Protein 3UAQ (pdb70)

InterPro domains:
  IPR001677 Transferrin-binding protein B, C-lobe/N-lobe beta-barrel domain [PF01298] (168-340)
  IPR011250 Outer membrane protein/outer membrane enzyme PagP, beta-barrel [SSF56925] (148-340)
  IPR035313 Transferrin-binding protein B, N-lobe handle [PF17484] (33-163)
  IPR038669 TbpB, N-lobe handle domain superfamily [G3DSA:2.40.128.250] (54-163)

Organism: Moraxella bovis (NCBI:txid476)

Solvent-accessible surface area: 26726 Å² total; per-residue (Å²): 110,111,46,27,0,2,8,4,59,7,32,39,10,38,18,89,38,176,175,162,134,65,54,42,53,72,78,23,63,12,74,107,125,80,34,61,56,8,162,94,44,10,18,86,59,10,31,120,69,0,104,116,119,39,161,82,29,142,26,71,80,15,68,44,111,26,89,42,2,48,6,0,5,0,8,6,13,9,129,27,125,73,59,83,135,75,57,96,141,70,126,110,23,65,68,66,4,82,1,21,1,23,5,8,0,13,5,63,93,73,85,66,91,18,76,2,43,21,39,1,10,0,0,0,6,0,66,80,86,48,42,105,183,38,48,1,4,13,76,31,15,116,0,37,88,10,11,0,32,74,0,0,0,2,2,9,1,7,81,8,97,50,54,176,68,34,20,75,58,0,11,116,0,56,3,105,0,38,60,104,63,115,75,0,59,10,32,0,10,2,24,65,42,82,102,67,100,24,104,108,70,97,45,68,35,0,42,3,59,0,76,8,174,67,52,29,4,43,10,18,0,61,7,105,76,88,100,32,31,66,161,104,31,13,12,6,35,87,36,0,65,126,78,3,4,0,0,4,0,0,154,106,10,59,6,0,0,0,20,0,12,0,71,70,47,12,0,1,0,0,0,0,0,92,73,135,144,52,28,0,2,8,5,60,5,32,38,11,39,18,89,37,178,176,163,134,66,54,43,54,73,77,23,63,13,75,106,126,83,33,63,55,8,164,92,43,10,18,85,57,10,32,123,69,0,101,117,117,41,160,82,30,142,26,69,78,16,80,94,150,39,172,42,2,47,6,0,5,0,7,6,14,9,127,26,125,73,60,82,134,74,58,97,138,71,124,110,24,65,68,64,4,82,1,22,2,23,5,8,0,14,5,62,93,74,84,66,90,18,76,2,42,21,40,1,9,0,0,0,6,0,67,82,86,49,64,94,47,0,4,13,77,32,15,115,0,37,88,9,10,0,32,74,0,0,0,2,1,9,1,6,81,8,98,50,53,175,68,32,19,77,59,1,10,119,0,56,2,106,0,38,60,104,62,112,75,0,57,10,33,0,10,2,25,66,42,82,100,67,101,24,103,108,71,97,46,68,35,0,42,3,60,1,42,8,173,66,50,28,4,49,4,18,0,57,7,105,76,89,100,32,30,112,159,108,30,14,12,6,34,88,17,0,8,57,79,4,25,0,0,4,0,0,152,106,10,59,6,0,0,0,24,0,11,0,62,69,47,12,0,0,0,0,0,0,0,93,73,135

Secondary structure (DSSP, 8-state):
---SEEEE---B---EETTTTEES-SEE---GGG-EE-SS--HHHHHHHHHHHSTTPPPEE-----SSEEEEEEEE---TTSEEEE-TTSSS-EEEES-EEEEEEEESSB--EEEEEEEEEEEE-EES--B---B-SSSTTSB-TTBTTTB--BGGGB--TT--SS--S-EEEEEEEETTTTEEEEEEEEEE--SSS---EEEEEEEEEEEEETTEEEEEEEES-----SSS--S----EEEEEEEEEESTTS-EEEEEEE-TTS-EEEEEEEEE-/--SEEEE---B---EETTTTEES-SEE---TTS-EE-SS--HHHHHHHHHHHSTTPPPEE-----SSEEEEEEEE---TTSEEEE-TTSSS-EEEES-EEEEEEEESSB--EEEEEEEEEEEE-EES------SSSTTSB-TTBTTTB--BGGGB--TT--SS--S-EEEEEEEETTTTEEEEEEEEEE--SSS---EEEEEEEEEEEEETTEEEEEEEES-----SSS--S----EEEEEEEEEESTTS-EEEEEEE-TTS-EEEEEEEEE-

Nearest PDB structures (foldseek):
  3uaq-assembly2_A  TM=1.004E+00  e=9.155E-55  Moraxella bovis
  3uaq-assembly3_B  TM=1.003E+00  e=1.645E-53  Moraxella bovis
  4qq1-assembly3_C  TM=7.605E-01  e=1.033E-17  Neisseria meningitidis serogroup B
  4o3x-assembly1_B  TM=8.062E-01  e=1.766E-16  Actinobacillus pleuropneumoniae
  3hoe-assembly2_B  TM=7.954E-01  e=1.185E-16  Actinobacillus pleuropneumoniae

Sequence (549 aa):
PVLGSVLAIPKRNQAYDKKKLTHLEEHVPLDENNITTAHTNPLPALTKELQERYEGGKIYQSDDKYKFVKAGWIFTGLRPDETIKTDEDTDQPKQYTKGDGYLYYYGDNPTGVANYTGHWDFVTDVKRERESQAFGGGSGYKMDSGFGDEVGATSFAEQVFGQYAPRQGNHRAVFKADFDAKKLTGTLSTKQKAIASSPETYVDRYDIDATIKGNRFAGSAIAKNTKSSFLEPNFFNKNADNRLEGGFYGENAEELAGKFLTNDNSVFAVFAGKQDVLGSVLAIPKRNQAYDKKKLTHLEEHVPLDENNITTAHTNPLPALTKELQERYEGGKIYQSDDKYKFVKAGWIFTGLRPDETIKTDEDTDQPKQYTKGDGYLYYYGDNPTGVANYTGHWDFVTDVKREREAFGGGSGYKMDSGFGDEVGATSFAEQVFGQYAPRQGNHRAVFKADFDAKKLTGTLSTKQKAIASSPETYVDRYDIDATIKGNRFAGSAIAKNTKSSFLEPNFFNKNADNRLEGGFYGENAEELAGKFLTNDNSVFAVFAGKQD

Radius of gyration: 26.74 Å; Cα contacts (8 Å, |Δi|>4): 1531; chains: 2; bounding box: 52×80×70 Å

Structure (mmCIF, N/CA/C/O backbone):
data_3UAQ
#
_entry.id   3UAQ
#
_cell.length_a   42.599
_cell.length_b   83.928
_cell.length_c   98.589
_cell.angle_alpha   90.00
_cell.angle_beta   101.11
_cell.angle_gamma   90.00
#
_symmetry.space_group_name_H-M   'P 1 21 1'
#
loop_
_atom_site.group_PDB
_atom_site.id
_atom_site.type_symbol
_atom_site.label_atom_id
_atom_site.label_alt_id
_atom_site.label_comp_id
_atom_site.label_asym_id
_atom_site.label_entity_id
_atom_site.label_seq_id
_atom_site.pdbx_PDB_ins_code
_atom_site.Cartn_x
_atom_site.Cartn_y
_atom_site.Cartn_z
_atom_site.occupancy
_atom_site.B_iso_or_equiv
_atom_site.auth_seq_id
_atom_site.auth_comp_id
_atom_site.auth_asym_id
_atom_site.auth_atom_id
_atom_site.pdbx_PDB_model_num
ATOM 1 N N . PRO A 1 53 ? 19.522 -5.050 47.936 1.00 46.46 53 PRO A N 1
ATOM 2 C CA . PRO A 1 53 ? 20.509 -5.043 46.849 1.00 53.19 53 PRO A CA 1
ATOM 3 C C . PRO A 1 53 ? 20.450 -3.694 46.132 1.00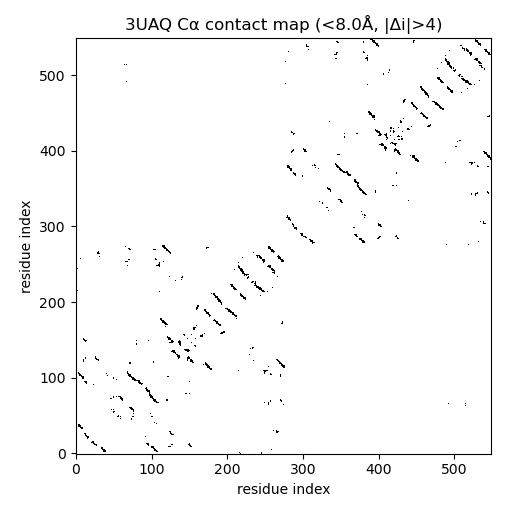 59.86 53 PRO A C 1
ATOM 4 O O . PRO A 1 53 ? 20.094 -3.616 44.951 1.00 76.30 53 PRO A O 1
ATOM 8 N N . VAL A 1 54 ? 20.849 -2.647 46.853 1.00 42.78 54 VAL A N 1
ATOM 9 C CA . VAL A 1 54 ? 20.396 -1.270 46.603 1.00 52.06 54 VAL A CA 1
ATOM 10 C C . VAL A 1 54 ? 21.207 -0.462 45.570 1.00 49.04 54 VAL A C 1
ATOM 11 O O . VAL A 1 54 ? 22.425 -0.309 45.689 1.00 47.06 54 VAL A O 1
ATOM 15 N N . LEU A 1 55 ? 20.503 0.061 44.565 1.00 62.33 55 LEU A N 1
ATOM 16 C CA . LEU A 1 55 ? 21.135 0.662 43.388 1.00 51.38 55 LEU A CA 1
ATOM 17 C C . LEU A 1 55 ? 20.555 2.000 42.960 1.00 55.18 55 LEU A C 1
ATOM 18 O O . LEU A 1 55 ? 19.541 2.455 43.485 1.00 61.39 55 LEU A O 1
ATOM 23 N N . GLY A 1 56 ? 21.196 2.613 41.973 1.00 55.24 56 GLY A N 1
ATOM 24 C CA . GLY A 1 56 ? 20.559 3.682 41.234 1.00 50.45 56 GLY A CA 1
ATOM 25 C C . GLY A 1 56 ? 19.777 3.007 40.124 1.00 50.01 56 GLY A C 1
ATOM 26 O O . GLY A 1 56 ? 18.768 3.526 39.638 1.00 58.64 56 GLY A O 1
ATOM 27 N N . SER A 1 57 ? 20.237 1.820 39.735 1.00 44.19 57 SER A N 1
ATOM 28 C CA . SER A 1 57 ? 19.882 1.260 38.440 1.00 52.17 57 SER A CA 1
ATOM 29 C C . SER A 1 57 ? 20.648 -0.015 38.118 1.00 51.45 57 SER A C 1
ATOM 30 O O . SER A 1 57 ? 21.749 -0.230 38.626 1.00 56.65 57 SER A O 1
ATOM 33 N N . VAL A 1 58 ? 20.072 -0.861 37.270 1.00 41.57 58 VAL A N 1
ATOM 34 C CA . VAL A 1 58 ? 20.825 -2.000 36.747 1.00 37.52 58 VAL A CA 1
ATOM 35 C C . VAL A 1 58 ? 20.474 -2.362 35.305 1.00 36.66 58 VAL A C 1
ATOM 36 O O . VAL A 1 58 ? 19.657 -1.693 34.641 1.00 39.26 58 VAL A O 1
ATOM 40 N N . LEU A 1 59 ? 21.089 -3.446 34.839 1.00 43.49 59 LEU A N 1
ATOM 41 C CA . LEU A 1 59 ? 21.230 -3.691 33.413 1.00 40.33 59 LEU A CA 1
ATOM 42 C C . LEU A 1 59 ? 21.709 -5.113 33.094 1.00 29.01 59 LEU A C 1
ATOM 43 O O . LEU A 1 59 ? 22.692 -5.581 33.668 1.00 31.96 59 LEU A O 1
ATOM 48 N N . ALA A 1 60 ? 21.010 -5.795 32.186 1.00 27.23 60 ALA A N 1
ATOM 49 C CA . ALA A 1 60 ? 21.388 -7.148 31.765 1.00 30.63 60 ALA A CA 1
ATOM 50 C C . ALA A 1 60 ? 21.191 -7.381 30.263 1.00 42.79 60 ALA A C 1
ATOM 51 O O . ALA A 1 60 ? 20.895 -6.459 29.493 1.00 53.34 60 ALA A O 1
ATOM 53 N N . ILE A 1 61 ? 21.341 -8.640 29.865 1.00 42.25 61 ILE A N 1
ATOM 54 C CA . ILE A 1 61 ? 21.532 -9.001 28.469 1.00 27.52 61 ILE A CA 1
ATOM 55 C C . ILE A 1 61 ? 20.693 -10.235 28.109 1.00 40.97 61 ILE A C 1
ATOM 56 O O . ILE A 1 61 ? 20.442 -11.080 28.963 1.00 63.02 61 ILE A O 1
ATOM 61 N N . PRO A 1 62 ? 20.266 -10.350 26.840 1.00 44.14 62 PRO A N 1
ATOM 62 C CA . PRO A 1 62 ? 19.148 -11.226 26.467 1.00 49.52 62 PRO A CA 1
ATOM 63 C C . PRO A 1 62 ? 19.532 -12.697 26.235 1.00 56.37 62 PRO A C 1
ATOM 64 O O . PRO A 1 62 ? 18.642 -13.531 26.060 1.00 76.61 62 PRO A O 1
ATOM 68 N N . LYS A 1 63 ? 20.823 -13.008 26.209 1.00 37.28 63 LYS A N 1
ATOM 69 C CA . LYS A 1 63 ? 21.264 -14.403 26.118 1.00 47.70 63 LYS A CA 1
ATOM 70 C C . LYS A 1 63 ? 20.937 -15.085 24.789 1.00 39.52 63 LYS A C 1
ATOM 71 O O . LYS A 1 63 ? 19.946 -14.749 24.135 1.00 39.28 63 LYS A O 1
ATOM 77 N N . ARG A 1 64 ? 21.771 -16.052 24.404 1.00 23.47 64 ARG A N 1
ATOM 78 C CA . ARG A 1 64 ? 21.530 -16.831 23.191 1.00 21.87 64 ARG A CA 1
ATOM 79 C C . ARG A 1 64 ? 21.987 -18.291 23.299 1.00 32.16 64 ARG A C 1
ATOM 80 O O . ARG A 1 64 ? 22.717 -18.654 24.223 1.00 44.69 64 ARG A O 1
ATOM 88 N N . ASN A 1 65 ? 21.539 -19.116 22.356 1.00 37.41 65 ASN A N 1
ATOM 89 C CA . ASN A 1 65 ? 21.702 -20.566 22.433 1.00 44.03 65 ASN A CA 1
ATOM 90 C C . ASN A 1 65 ? 22.871 -21.069 21.582 1.00 53.82 65 ASN A C 1
ATOM 91 O O . ASN A 1 65 ? 24.009 -20.605 21.717 1.00 50.94 65 ASN A O 1
ATOM 96 N N . GLN A 1 66 ? 22.582 -22.019 20.696 1.00 51.48 66 GLN A N 1
ATOM 97 C CA . GLN A 1 66 ? 23.602 -22.482 19.770 1.00 39.09 66 GLN A CA 1
ATOM 98 C C . GLN A 1 66 ? 23.166 -23.507 18.721 1.00 46.63 66 GLN A C 1
ATOM 99 O O . GLN A 1 66 ? 22.244 -23.262 17.928 1.00 24.49 66 GLN A O 1
ATOM 105 N N . ALA A 1 67 ? 23.847 -24.653 18.738 1.00 65.84 67 ALA A N 1
ATOM 106 C CA . ALA A 1 67 ? 24.011 -25.486 17.551 1.00 56.23 67 ALA A CA 1
ATOM 107 C C . ALA A 1 67 ? 24.277 -26.953 17.850 1.00 57.10 67 ALA A C 1
ATOM 108 O O . ALA A 1 67 ? 24.325 -27.361 19.011 1.00 66.94 67 ALA A O 1
ATOM 110 N N . TYR A 1 68 ? 24.496 -27.726 16.787 1.00 46.28 68 TYR A N 1
ATOM 111 C CA . TYR A 1 68 ? 24.338 -29.178 16.842 1.00 46.95 68 TYR A CA 1
ATOM 112 C C . TYR A 1 68 ? 25.559 -29.995 16.387 1.00 46.74 68 TYR A C 1
ATOM 113 O O . TYR A 1 68 ? 26.251 -29.624 15.437 1.00 46.74 68 TYR A O 1
ATOM 122 N N . ASP A 1 69 ? 25.798 -31.118 17.066 1.00 42.66 69 ASP A N 1
ATOM 123 C CA . ASP A 1 69 ? 26.963 -31.963 16.807 1.00 40.22 69 ASP A CA 1
ATOM 124 C C . ASP A 1 69 ? 26.593 -33.195 15.974 1.00 46.62 69 ASP A C 1
ATOM 125 O O . ASP A 1 69 ? 26.055 -34.175 16.500 1.00 40.56 69 ASP A O 1
ATOM 130 N N . LYS A 1 70 ? 26.891 -33.137 14.676 1.00 43.85 70 LYS A N 1
ATOM 131 C CA . LYS A 1 70 ? 26.442 -34.150 13.721 1.00 45.75 70 LYS A CA 1
ATOM 132 C C . LYS A 1 70 ? 27.197 -35.471 13.819 1.00 54.59 70 LYS A C 1
ATOM 133 O O . LYS A 1 70 ? 27.205 -36.253 12.864 1.00 63.66 70 LYS A O 1
ATOM 139 N N . LYS A 1 71 ? 27.828 -35.730 14.957 1.00 54.14 71 LYS A N 1
ATOM 140 C CA . LYS A 1 71 ? 28.683 -36.901 15.054 1.00 61.91 71 LYS A CA 1
ATOM 141 C C . LYS A 1 71 ? 28.648 -37.501 16.449 1.00 55.15 71 LYS A C 1
ATOM 142 O O . LYS A 1 71 ? 29.171 -38.585 16.673 1.00 68.55 71 LYS A O 1
ATOM 148 N N . LYS A 1 72 ? 28.030 -36.790 17.384 1.00 48.09 72 LYS A N 1
ATOM 149 C CA . LYS A 1 72 ? 27.742 -37.343 18.704 1.00 46.37 72 LYS A CA 1
ATOM 150 C C . LYS A 1 72 ? 26.252 -37.175 19.022 1.00 46.21 72 LYS A C 1
ATOM 151 O O . LYS A 1 72 ? 25.778 -37.528 20.107 1.00 37.36 72 LYS A O 1
ATOM 157 N N . LEU A 1 73 ? 25.522 -36.645 18.044 1.00 52.17 73 LEU A N 1
ATOM 158 C CA . LEU A 1 73 ? 24.066 -36.565 18.100 1.00 48.44 73 LEU A CA 1
ATOM 159 C C . LEU A 1 73 ? 23.553 -35.769 19.295 1.00 44.46 73 LEU A C 1
ATOM 160 O O . LEU A 1 73 ? 22.470 -36.035 19.822 1.00 41.23 73 LEU A O 1
ATOM 165 N N . THR A 1 74 ? 24.336 -34.780 19.708 1.00 47.18 74 THR A N 1
ATOM 166 C CA . THR A 1 74 ? 23.940 -33.904 20.797 1.00 42.15 74 THR A CA 1
ATOM 167 C C . THR A 1 74 ? 24.006 -32.446 20.375 1.00 46.10 74 THR A C 1
ATOM 168 O O . THR A 1 74 ? 24.799 -32.076 19.508 1.00 50.03 74 THR A O 1
ATOM 172 N N . HIS A 1 75 ? 23.166 -31.623 20.991 1.00 47.85 75 HIS A N 1
ATOM 173 C CA . HIS A 1 75 ? 23.213 -30.187 20.774 1.00 41.99 75 HIS A CA 1
ATOM 174 C C . HIS A 1 75 ? 24.307 -29.577 21.653 1.00 41.34 75 HIS A C 1
ATOM 175 O O . HIS A 1 75 ? 24.515 -30.018 22.782 1.00 43.92 75 HIS A O 1
ATOM 182 N N . LEU A 1 76 ? 25.010 -28.576 21.131 1.00 44.94 76 LEU A N 1
ATOM 183 C CA . LEU A 1 76 ? 26.099 -27.932 21.866 1.00 43.83 76 LEU A CA 1
ATOM 184 C C . LEU A 1 76 ? 25.624 -27.235 23.141 1.00 44.46 76 LEU A C 1
ATOM 185 O O . LEU A 1 76 ? 26.355 -27.171 24.132 1.00 50.71 76 LEU A O 1
ATOM 190 N N . GLU A 1 77 ? 24.406 -26.706 23.115 1.00 41.52 77 GLU A N 1
ATOM 191 C CA . GLU A 1 77 ? 23.880 -25.981 24.267 1.00 34.36 77 GLU A CA 1
ATOM 192 C C . GLU A 1 77 ? 22.361 -26.135 24.350 1.00 40.96 77 GLU A C 1
ATOM 193 O O . GLU A 1 77 ? 21.634 -25.806 23.403 1.00 45.68 77 GLU A O 1
ATOM 199 N N . GLU A 1 78 ? 21.889 -26.637 25.488 1.00 40.69 78 GLU A N 1
ATOM 200 C CA . GLU A 1 78 ? 20.470 -26.917 25.674 1.00 39.37 78 GLU A CA 1
ATOM 201 C C . GLU A 1 78 ? 19.801 -25.841 26.513 1.00 32.80 78 GLU A C 1
ATOM 202 O O . GLU A 1 78 ? 18.632 -25.500 26.296 1.00 32.34 78 GLU A O 1
ATOM 208 N N . HIS A 1 79 ? 20.549 -25.300 27.468 1.00 27.48 79 HIS A N 1
ATOM 209 C CA . HIS A 1 79 ? 19.977 -24.391 28.448 1.00 29.16 79 HIS A CA 1
ATOM 210 C C . HIS A 1 79 ? 20.921 -23.234 28.730 1.00 31.11 79 HIS A C 1
ATOM 211 O O . HIS A 1 79 ? 22.082 -23.441 29.087 1.00 32.37 79 HIS A O 1
ATOM 218 N N . VAL A 1 80 ? 20.426 -22.016 28.545 1.00 36.21 80 VAL A N 1
ATOM 219 C CA . VAL A 1 80 ? 21.158 -20.836 28.984 1.00 39.90 80 VAL A CA 1
ATOM 220 C C . VAL A 1 80 ? 20.371 -20.112 30.076 1.00 38.61 80 VAL A C 1
ATOM 221 O O . VAL A 1 80 ? 19.446 -19.348 29.790 1.00 40.81 80 VAL A O 1
ATOM 225 N N . PRO A 1 81 ? 20.731 -20.368 31.339 1.00 34.53 81 PRO A N 1
ATOM 226 C CA . PRO A 1 81 ? 20.109 -19.654 32.460 1.00 31.89 81 PRO A CA 1
ATOM 227 C C . PRO A 1 81 ? 20.621 -18.217 32.544 1.00 31.55 81 PRO A C 1
ATOM 228 O O . PRO A 1 81 ? 21.649 -17.883 31.946 1.00 35.20 81 PRO A O 1
ATOM 232 N N . LEU A 1 82 ? 19.899 -17.368 33.262 1.00 32.28 82 LEU A N 1
ATOM 233 C CA . LEU A 1 82 ? 20.377 -16.024 33.533 1.00 42.07 82 LEU A CA 1
ATOM 234 C C . LEU A 1 82 ? 21.428 -16.090 34.644 1.00 47.58 82 LEU A C 1
ATOM 235 O O . LEU A 1 82 ? 21.441 -17.034 35.441 1.00 45.51 82 LEU A O 1
ATOM 240 N N . ASP A 1 83 ? 22.320 -15.104 34.687 1.00 48.69 83 ASP A N 1
ATOM 241 C CA . ASP A 1 83 ? 23.356 -15.067 35.715 1.00 44.23 83 ASP A CA 1
ATOM 242 C C . ASP A 1 83 ? 23.399 -13.693 36.378 1.00 45.52 83 ASP A C 1
ATOM 243 O O . ASP A 1 83 ? 23.692 -12.688 35.729 1.00 53.42 83 ASP A O 1
ATOM 248 N N . GLU A 1 84 ? 23.108 -13.654 37.674 1.00 39.56 84 GLU A N 1
ATOM 249 C CA . GLU A 1 84 ? 23.035 -12.391 38.395 1.00 38.91 84 GLU A CA 1
ATOM 250 C C . GLU A 1 84 ? 24.373 -11.668 38.411 1.00 40.39 84 GLU A C 1
ATOM 251 O O . GLU A 1 84 ? 24.453 -10.511 38.814 1.00 52.65 84 GLU A O 1
ATOM 257 N N . ASN A 1 85 ? 25.424 -12.351 37.974 1.00 41.14 85 ASN A N 1
ATOM 258 C CA . ASN A 1 85 ? 26.745 -11.743 37.913 1.00 38.64 85 ASN A CA 1
ATOM 259 C C . ASN A 1 85 ? 26.937 -10.964 36.628 1.00 40.94 85 ASN A C 1
ATOM 260 O O . ASN A 1 85 ? 27.859 -10.157 36.519 1.00 43.39 85 ASN A O 1
ATOM 265 N N . ASN A 1 86 ? 26.063 -11.211 35.658 1.00 37.97 86 ASN A N 1
ATOM 266 C CA . ASN A 1 86 ? 26.089 -10.466 34.410 1.00 38.63 86 ASN A CA 1
ATOM 267 C C . ASN A 1 86 ? 25.283 -9.180 34.512 1.00 42.88 86 ASN A C 1
ATOM 268 O O . ASN A 1 86 ? 25.201 -8.412 33.545 1.00 48.79 86 ASN A O 1
ATOM 273 N N . ILE A 1 87 ? 24.681 -8.952 35.678 1.00 33.62 87 ILE A N 1
ATOM 274 C CA . ILE A 1 87 ? 23.898 -7.739 35.883 1.00 38.54 87 ILE A CA 1
ATOM 275 C C . ILE A 1 87 ? 24.802 -6.575 36.234 1.00 36.41 87 ILE A C 1
ATOM 276 O O . ILE A 1 87 ? 25.180 -6.388 37.391 1.00 28.55 87 ILE A O 1
ATOM 281 N N . THR A 1 88 ? 25.147 -5.794 35.220 1.00 44.16 88 THR A N 1
ATOM 282 C CA . THR A 1 88 ? 25.934 -4.591 35.422 1.00 41.63 88 THR A CA 1
ATOM 283 C C . THR A 1 88 ? 25.106 -3.585 36.212 1.00 39.69 88 THR A C 1
ATOM 284 O O . THR A 1 88 ? 23.880 -3.528 36.069 1.00 35.03 88 THR A O 1
ATOM 288 N N . THR A 1 89 ? 25.773 -2.810 37.060 1.00 38.64 89 THR A N 1
ATOM 289 C CA . THR A 1 89 ? 25.111 -1.747 37.807 1.00 36.18 89 THR A CA 1
ATOM 290 C C . THR A 1 89 ? 25.323 -0.414 37.090 1.00 39.00 89 THR A C 1
ATOM 291 O O . THR A 1 89 ? 26.364 -0.202 36.457 1.00 37.08 89 THR A O 1
ATOM 295 N N . ALA A 1 90 ? 24.338 0.477 37.180 1.00 34.23 90 ALA A N 1
ATOM 296 C CA . ALA A 1 90 ? 24.448 1.795 36.557 1.00 25.86 90 ALA A CA 1
ATOM 297 C C . ALA A 1 90 ? 24.536 2.913 37.594 1.00 37.13 90 ALA A C 1
ATOM 298 O O . ALA A 1 90 ? 23.716 2.985 38.511 1.00 42.23 90 ALA A O 1
ATOM 300 N N . HIS A 1 91 ? 25.529 3.786 37.442 1.00 48.64 91 HIS A N 1
ATOM 301 C CA . HIS A 1 91 ? 25.654 4.951 38.313 1.00 55.59 91 HIS A CA 1
ATOM 302 C C . HIS A 1 91 ? 25.268 6.212 37.546 1.00 54.77 91 HIS A C 1
ATOM 303 O O . HIS A 1 91 ? 25.276 7.318 38.094 1.00 44.70 91 HIS A O 1
ATOM 310 N N . THR A 1 92 ? 24.939 6.026 36.271 1.00 53.66 92 THR A N 1
ATOM 311 C CA . THR A 1 92 ? 24.407 7.088 35.428 1.00 50.47 92 THR A CA 1
ATOM 312 C C . THR A 1 92 ? 23.523 6.493 34.334 1.00 46.98 92 THR A C 1
ATOM 313 O O . THR A 1 92 ? 23.470 5.272 34.162 1.00 47.33 92 THR A O 1
ATOM 317 N N . ASN A 1 93 ? 22.825 7.355 33.604 1.00 44.77 93 ASN A N 1
ATOM 318 C CA . ASN A 1 93 ? 22.001 6.907 32.486 1.00 32.30 93 ASN A CA 1
ATOM 319 C C . ASN A 1 93 ? 22.795 6.005 31.532 1.00 30.10 93 ASN A C 1
ATOM 320 O O . ASN A 1 93 ? 23.691 6.470 30.827 1.00 37.80 93 ASN A O 1
ATOM 325 N N . PRO A 1 94 ? 22.458 4.705 31.509 1.00 32.51 94 PRO A N 1
ATOM 326 C CA . PRO A 1 94 ? 23.199 3.646 30.814 1.00 38.05 94 PRO A CA 1
ATOM 327 C C . PRO A 1 94 ? 22.925 3.602 29.312 1.00 40.20 94 PRO A C 1
ATOM 328 O O . PRO A 1 94 ? 23.613 2.882 28.590 1.00 47.25 94 PRO A O 1
ATOM 332 N N . LEU A 1 95 ? 21.917 4.334 28.851 1.00 36.94 95 LEU A N 1
ATOM 333 C CA . LEU A 1 95 ? 21.498 4.252 27.448 1.00 36.55 95 LEU A CA 1
ATOM 334 C C . LEU A 1 95 ? 22.495 4.818 26.429 1.00 25.29 95 LEU A C 1
ATOM 335 O O . LEU A 1 95 ? 22.716 4.206 25.393 1.00 27.69 95 LEU A O 1
ATOM 340 N N . PRO A 1 96 ? 23.088 5.992 26.709 1.00 34.33 96 PRO A N 1
ATOM 341 C CA . PRO A 1 96 ? 24.232 6.426 25.888 1.00 39.42 96 PRO A CA 1
ATOM 342 C C . PRO A 1 96 ? 25.226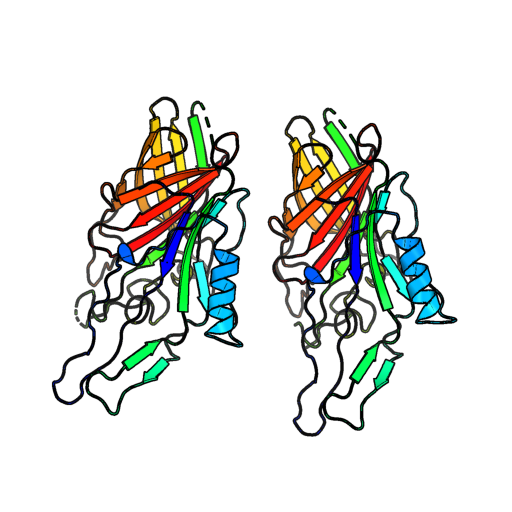 5.283 25.649 1.00 37.34 96 PRO A C 1
ATOM 343 O O . PRO A 1 96 ? 25.494 4.904 24.497 1.00 28.77 96 PRO A O 1
ATOM 347 N N . ALA A 1 97 ? 25.742 4.737 26.749 1.00 31.54 97 ALA A N 1
ATOM 348 C CA . ALA A 1 97 ? 26.673 3.616 26.718 1.00 32.66 97 ALA A CA 1
ATOM 349 C C . ALA A 1 97 ? 26.202 2.432 25.853 1.00 42.86 97 ALA A C 1
ATOM 350 O O . ALA A 1 97 ? 26.973 1.909 25.042 1.00 47.70 97 ALA A O 1
ATOM 352 N N . LEU A 1 98 ? 24.957 1.995 26.038 1.00 24.42 98 LEU A N 1
ATOM 353 C CA . LEU A 1 98 ? 24.465 0.807 25.348 1.00 21.25 98 LEU A CA 1
ATOM 354 C C . LEU A 1 98 ? 24.259 1.075 23.862 1.00 31.08 98 LEU A C 1
ATOM 355 O O . LEU A 1 98 ? 24.571 0.231 23.009 1.00 42.74 98 LEU A O 1
ATOM 360 N N . THR A 1 99 ? 23.732 2.256 23.559 1.00 23.69 99 THR A N 1
ATOM 361 C CA . THR A 1 99 ? 23.500 2.664 22.185 1.00 31.35 99 THR A CA 1
ATOM 362 C C . THR A 1 99 ? 24.838 2.703 21.465 1.00 37.90 99 THR A C 1
ATOM 363 O O . THR A 1 99 ? 24.955 2.308 20.302 1.00 32.66 99 THR A O 1
ATOM 367 N N . LYS A 1 100 ? 25.851 3.185 22.175 1.00 33.00 100 LYS A N 1
ATOM 368 C CA . LYS A 1 100 ? 27.193 3.274 21.627 1.00 39.03 100 LYS A CA 1
ATOM 369 C C . LYS A 1 100 ? 27.741 1.874 21.372 1.00 33.64 100 LYS A C 1
ATOM 370 O O . LYS A 1 100 ? 28.302 1.602 20.310 1.00 35.21 100 LYS A O 1
ATOM 376 N N . GLU A 1 101 ? 27.563 0.991 22.349 1.00 32.73 101 GLU A N 1
ATOM 377 C CA . GLU A 1 101 ? 27.938 -0.413 22.214 1.00 39.64 101 GLU A CA 1
ATOM 378 C C . GLU A 1 101 ? 27.383 -1.025 20.930 1.00 39.27 101 GLU A C 1
ATOM 379 O O . GLU A 1 101 ? 28.132 -1.535 20.090 1.00 39.51 101 GLU A O 1
ATOM 385 N N . LEU A 1 102 ? 26.062 -0.980 20.789 1.00 32.82 102 LEU A N 1
ATOM 386 C CA . LEU A 1 102 ? 25.410 -1.591 19.640 1.00 32.21 102 LEU A CA 1
ATOM 387 C C . LEU A 1 102 ? 25.789 -0.882 18.331 1.00 36.57 102 LEU A C 1
ATOM 388 O O . LEU A 1 102 ? 25.858 -1.509 17.273 1.00 36.67 102 LEU A O 1
ATOM 393 N N . GLN A 1 103 ? 26.059 0.419 18.409 1.00 35.52 103 GLN A N 1
ATOM 394 C CA . GLN A 1 103 ? 26.514 1.172 17.243 1.00 28.39 103 GLN A CA 1
ATOM 395 C C . GLN A 1 103 ? 27.878 0.688 16.768 1.00 38.03 103 GLN A C 1
ATOM 396 O O . GLN A 1 103 ? 28.149 0.652 15.565 1.00 40.65 103 GLN A O 1
ATOM 402 N N . GLU A 1 104 ? 28.734 0.322 17.717 1.00 38.44 104 GLU A N 1
ATOM 403 C CA . GLU A 1 104 ? 30.085 -0.132 17.399 1.00 37.94 104 GLU A CA 1
ATOM 404 C C . GLU A 1 104 ? 30.121 -1.592 16.929 1.00 38.21 104 GLU A C 1
ATOM 405 O O . GLU A 1 104 ? 30.847 -1.931 15.992 1.00 31.46 104 GLU A O 1
ATOM 411 N N . ARG A 1 105 ? 29.334 -2.450 17.574 1.00 41.15 105 ARG A N 1
ATOM 412 C CA . ARG A 1 105 ? 29.390 -3.889 17.297 1.00 33.09 105 ARG A CA 1
ATOM 413 C C . ARG A 1 105 ? 28.491 -4.299 16.140 1.00 28.16 105 ARG A C 1
ATOM 414 O O . ARG A 1 105 ? 28.727 -5.316 15.484 1.00 39.53 105 ARG A O 1
ATOM 422 N N . TYR A 1 106 ? 27.449 -3.513 15.903 1.00 28.33 106 TYR A N 1
ATOM 423 C CA . TYR A 1 106 ? 26.513 -3.789 14.823 1.00 31.73 106 TYR A CA 1
ATOM 424 C C . TYR A 1 106 ? 26.375 -2.513 14.004 1.00 40.54 106 TYR A C 1
ATOM 425 O O . TYR A 1 106 ? 25.422 -1.749 14.152 1.00 42.83 106 TYR A O 1
ATOM 434 N N . GLU A 1 107 ? 27.362 -2.307 13.139 1.00 47.70 107 GLU A N 1
ATOM 435 C CA . GLU A 1 107 ? 27.699 -1.005 12.574 1.00 56.23 107 GLU A CA 1
ATOM 436 C C . GLU A 1 107 ? 26.536 -0.178 12.017 1.00 64.23 107 GLU A C 1
ATOM 437 O O . GLU A 1 107 ? 26.256 0.907 12.520 1.00 79.37 107 GLU A O 1
ATOM 443 N N . GLY A 1 108 ? 25.887 -0.658 10.958 1.00 50.25 108 GLY A N 1
ATOM 444 C CA . GLY A 1 108 ? 24.778 0.076 10.361 1.00 42.99 108 GLY A CA 1
ATOM 445 C C . GLY A 1 108 ? 23.444 -0.510 10.792 1.00 41.03 108 GLY A C 1
ATOM 446 O O . GLY A 1 108 ? 22.471 -0.517 10.038 1.00 42.78 108 GLY A O 1
ATOM 447 N N . GLY A 1 109 ? 23.403 -1.022 12.016 1.00 33.68 109 GLY A N 1
ATOM 448 C CA . GLY A 1 109 ? 22.224 -1.702 12.514 1.00 27.43 109 GLY A CA 1
ATOM 449 C C . GLY A 1 109 ? 21.233 -0.737 13.119 1.00 35.21 109 GLY A C 1
ATOM 450 O O . GLY A 1 109 ? 21.614 0.144 13.894 1.00 40.09 109 GLY A O 1
ATOM 451 N N . LYS A 1 110 ? 19.961 -0.902 12.759 1.00 30.46 110 LYS A N 1
ATOM 452 C CA . LYS A 1 110 ? 18.886 -0.083 13.314 1.00 23.29 110 LYS A CA 1
ATOM 453 C C . LYS A 1 110 ? 18.622 -0.487 14.758 1.00 33.67 110 LYS A C 1
ATOM 454 O O . LYS A 1 110 ? 18.461 -1.675 15.060 1.00 38.79 110 LYS A O 1
ATOM 460 N N . ILE A 1 111 ? 18.587 0.505 15.644 1.00 37.23 111 ILE A N 1
ATOM 461 C CA . ILE A 1 111 ? 18.411 0.263 17.077 1.00 31.71 111 ILE A CA 1
ATOM 462 C C . ILE A 1 111 ? 16.987 0.549 17.552 1.00 36.14 111 ILE A C 1
ATOM 463 O O . ILE A 1 111 ? 16.457 1.643 17.334 1.00 33.35 111 ILE A O 1
ATOM 468 N N . TYR A 1 112 ? 16.373 -0.437 18.203 1.00 39.35 112 TYR A N 1
ATOM 469 C CA . TYR A 1 112 ? 15.046 -0.256 18.781 1.00 26.72 112 TYR A CA 1
ATOM 470 C C . TYR A 1 112 ? 15.140 -0.182 20.299 1.00 33.67 112 TYR A C 1
ATOM 471 O O . TYR A 1 112 ? 15.916 -0.910 20.926 1.00 38.75 112 TYR A O 1
ATOM 480 N N . GLN A 1 113 ? 14.337 0.694 20.887 1.00 32.08 113 GLN A N 1
ATOM 481 C CA . GLN A 1 113 ? 14.400 0.920 22.321 1.00 28.68 113 GLN A CA 1
ATOM 482 C C . GLN A 1 113 ? 13.054 1.375 22.861 1.00 37.06 113 GLN A C 1
ATOM 483 O O . GLN A 1 113 ? 12.195 1.845 22.108 1.00 36.23 113 GLN A O 1
ATOM 489 N N . SER A 1 114 ? 12.883 1.236 24.173 1.00 35.96 114 SER A N 1
ATOM 490 C CA . SER A 1 114 ? 11.630 1.582 24.828 1.00 28.98 114 SER A CA 1
ATOM 491 C C . SER A 1 114 ? 11.379 3.084 24.789 1.00 34.96 114 SER A C 1
ATOM 492 O O . SER A 1 114 ? 12.321 3.874 24.750 1.00 40.69 114 SER A O 1
ATOM 495 N N . ASP A 1 115 ? 10.105 3.469 24.790 1.00 39.44 115 ASP A N 1
ATOM 496 C CA . ASP A 1 115 ? 9.723 4.881 24.802 1.00 40.97 115 ASP A CA 1
ATOM 497 C C . ASP A 1 115 ? 9.994 5.519 26.162 1.00 40.69 115 ASP A C 1
ATOM 498 O O . ASP A 1 115 ? 9.694 4.930 27.201 1.00 45.07 115 ASP A O 1
ATOM 503 N N . ASP A 1 116 ? 10.566 6.718 26.151 1.00 42.16 116 ASP A N 1
ATOM 504 C CA . ASP A 1 116 ? 10.937 7.395 27.390 1.00 42.45 116 ASP A CA 1
ATOM 505 C C . ASP A 1 116 ? 9.779 8.241 27.908 1.00 44.94 116 ASP A C 1
ATOM 506 O O . ASP A 1 116 ? 9.721 9.446 27.660 1.00 45.64 116 ASP A O 1
ATOM 511 N N . LYS A 1 117 ? 8.858 7.611 28.629 1.00 50.26 117 LYS A N 1
ATOM 512 C CA . LYS A 1 117 ? 7.627 8.294 29.025 1.00 59.95 117 LYS A CA 1
ATOM 513 C C . LYS A 1 117 ? 7.444 8.519 30.534 1.00 57.00 117 LYS A C 1
ATOM 514 O O . LYS A 1 117 ? 6.329 8.788 30.994 1.00 58.02 117 LYS A O 1
ATOM 520 N N . TYR A 1 118 ? 8.538 8.430 31.288 1.00 52.61 118 TYR A N 1
ATOM 521 C CA . TYR A 1 118 ? 8.551 8.836 32.693 1.00 41.59 118 TYR A CA 1
ATOM 522 C C . TYR A 1 118 ? 9.459 10.048 32.868 1.00 44.14 118 TYR A C 1
ATOM 523 O O . TYR A 1 118 ? 10.206 10.398 31.958 1.00 46.81 118 TYR A O 1
ATOM 532 N N . LYS A 1 119 ? 9.411 10.674 34.040 1.00 40.74 119 LYS A N 1
ATOM 533 C CA . LYS A 1 119 ? 10.105 11.942 34.242 1.00 45.64 119 LYS A CA 1
ATOM 534 C C . LYS A 1 119 ? 11.491 11.799 34.865 1.00 51.22 119 LYS A C 1
ATOM 535 O O . LYS A 1 119 ? 12.435 12.497 34.484 1.00 47.98 119 LYS A O 1
ATOM 541 N N . PHE A 1 120 ? 11.601 10.903 35.838 1.00 49.97 120 PHE A N 1
ATOM 542 C CA . PHE A 1 120 ? 12.854 10.687 36.548 1.00 48.38 120 PHE A CA 1
ATOM 543 C C . PHE A 1 120 ? 13.360 9.296 36.222 1.00 51.06 120 PHE A C 1
ATOM 544 O O . PHE A 1 120 ? 14.541 8.990 36.389 1.00 53.13 120 PHE A O 1
ATOM 552 N N . VAL A 1 121 ? 12.451 8.460 35.733 1.00 51.31 121 VAL A N 1
ATOM 553 C CA . VAL A 1 121 ? 12.668 7.019 35.705 1.00 39.50 121 VAL A CA 1
ATOM 554 C C . VAL A 1 121 ? 12.739 6.435 34.293 1.00 50.01 121 VAL A C 1
ATOM 555 O O . VAL A 1 121 ? 12.070 6.904 33.365 1.00 56.53 121 VAL A O 1
ATOM 559 N N . LYS A 1 122 ? 13.562 5.402 34.149 1.00 47.34 122 LYS A N 1
ATOM 560 C CA . LYS A 1 122 ? 13.632 4.632 32.919 1.00 49.38 122 LYS A CA 1
ATOM 561 C C . LYS A 1 122 ? 13.548 3.145 33.239 1.00 48.24 122 LYS A C 1
ATOM 562 O O . LYS A 1 122 ? 14.062 2.690 34.255 1.00 54.87 122 LYS A O 1
ATOM 568 N N . ALA A 1 123 ? 12.887 2.392 32.372 1.00 39.24 123 ALA A N 1
ATOM 569 C CA . ALA A 1 123 ? 12.894 0.939 32.466 1.00 28.50 123 ALA A CA 1
ATOM 570 C C . ALA A 1 123 ? 12.435 0.390 31.136 1.00 32.84 123 ALA A C 1
ATOM 571 O O . ALA A 1 123 ? 11.426 0.841 30.586 1.00 34.74 123 ALA A O 1
ATOM 573 N N . GLY A 1 124 ? 13.178 -0.574 30.607 1.00 35.82 124 GLY A N 1
ATOM 574 C CA . GLY A 1 124 ? 12.794 -1.173 29.343 1.00 31.85 124 GLY A CA 1
ATOM 575 C C . GLY A 1 124 ? 13.909 -1.954 28.693 1.00 29.54 124 GLY A C 1
ATOM 576 O O . GLY A 1 124 ? 14.675 -2.645 29.367 1.00 27.73 124 GLY A O 1
ATOM 577 N N . TRP A 1 125 ? 13.998 -1.841 27.373 1.00 32.08 125 TRP A N 1
ATOM 578 C CA . TRP A 1 125 ? 14.993 -2.578 26.619 1.00 26.92 125 TRP A CA 1
ATOM 579 C C . TRP A 1 125 ? 15.598 -1.733 25.513 1.00 35.36 125 TRP A C 1
ATOM 580 O O . TRP A 1 125 ? 15.182 -0.598 25.280 1.00 32.96 125 TRP A O 1
ATOM 591 N N . ILE A 1 126 ? 16.586 -2.308 24.836 1.00 40.93 126 ILE A N 1
ATOM 592 C CA . ILE A 1 126 ? 17.192 -1.683 23.672 1.00 29.82 126 ILE A CA 1
ATOM 593 C C . ILE A 1 126 ? 18.009 -2.741 22.960 1.00 20.08 126 ILE A C 1
ATOM 594 O O . ILE A 1 126 ? 18.818 -3.416 23.592 1.00 32.87 126 ILE A O 1
ATOM 599 N N . PHE A 1 127 ? 17.794 -2.898 21.655 1.00 22.52 127 PHE A N 1
ATOM 600 C CA . PHE A 1 127 ? 18.428 -3.990 20.909 1.00 26.20 127 PHE A CA 1
ATOM 601 C C . PHE A 1 127 ? 18.633 -3.713 19.415 1.00 32.70 127 PHE A C 1
ATOM 602 O O . PHE A 1 127 ? 17.974 -2.846 18.826 1.00 33.48 127 PHE A O 1
ATOM 610 N N . THR A 1 128 ? 19.561 -4.457 18.816 1.00 36.38 128 THR A N 1
ATOM 611 C CA . THR A 1 128 ? 19.677 -4.545 17.364 1.00 33.50 128 THR A CA 1
ATOM 612 C C . THR A 1 128 ? 19.579 -6.016 17.020 1.00 37.17 128 THR A C 1
ATOM 613 O O . THR A 1 128 ? 19.913 -6.877 17.848 1.00 53.50 128 THR A O 1
ATOM 617 N N . GLY A 1 129 ? 19.155 -6.313 15.797 1.00 22.41 129 GLY A N 1
ATOM 618 C CA . GLY A 1 129 ? 18.660 -7.637 15.480 1.00 26.36 129 GLY A CA 1
ATOM 619 C C . GLY A 1 129 ? 17.162 -7.483 15.660 1.00 52.55 129 GLY A C 1
ATOM 620 O O . GLY A 1 129 ? 16.566 -6.523 15.147 1.00 66.49 129 GLY A O 1
ATOM 621 N N . LEU A 1 130 ? 16.520 -8.427 16.336 1.00 51.88 130 LEU A N 1
ATOM 622 C CA . LEU A 1 130 ? 17.074 -9.726 16.662 1.00 38.59 130 LEU A CA 1
ATOM 623 C C . LEU A 1 130 ? 16.164 -10.681 15.909 1.00 43.55 130 LEU A C 1
ATOM 624 O O . LEU A 1 130 ? 15.193 -11.209 16.473 1.00 37.40 130 LEU A O 1
ATOM 629 N N . ARG A 1 131 ? 16.445 -10.849 14.618 1.00 40.93 131 ARG A N 1
ATOM 630 C CA . ARG A 1 131 ? 15.605 -11.660 13.740 1.00 37.46 131 ARG A CA 1
ATOM 631 C C . ARG A 1 131 ? 16.179 -13.062 13.621 1.00 49.57 131 ARG A C 1
ATOM 632 O O . ARG A 1 131 ? 17.143 -13.279 12.883 1.00 58.95 131 ARG A O 1
ATOM 640 N N . PRO A 1 132 ? 15.587 -14.017 14.359 1.00 51.93 132 PRO A N 1
ATOM 641 C CA . PRO A 1 132 ? 16.088 -15.386 14.539 1.00 48.10 132 PRO A CA 1
ATOM 642 C C . PRO A 1 132 ? 16.308 -16.131 13.219 1.00 38.86 132 PRO A C 1
ATOM 643 O O . PRO A 1 132 ? 17.131 -17.054 13.168 1.00 43.17 132 PRO A O 1
ATOM 647 N N . ASP A 1 133 ? 15.585 -15.736 12.174 1.00 26.89 133 ASP A N 1
ATOM 648 C CA . ASP A 1 133 ? 15.790 -16.306 10.844 1.00 34.01 133 ASP A CA 1
ATOM 649 C C . ASP A 1 133 ? 17.200 -15.984 10.361 1.00 37.01 133 ASP A C 1
ATOM 650 O O . ASP A 1 133 ? 17.754 -16.667 9.500 1.00 47.80 133 ASP A O 1
ATOM 655 N N . GLU A 1 134 ? 17.778 -14.940 10.944 1.00 31.41 134 GLU A N 1
ATOM 656 C CA . GLU A 1 134 ? 19.091 -14.456 10.560 1.00 23.14 134 GLU A CA 1
ATOM 657 C C . GLU A 1 134 ? 20.114 -14.850 11.620 1.00 33.05 134 GLU A C 1
ATOM 658 O O . GLU A 1 134 ? 20.124 -14.309 12.726 1.00 40.67 134 GLU A O 1
ATOM 664 N N . THR A 1 135 ? 20.974 -15.798 11.264 1.00 43.86 135 THR A N 1
ATOM 665 C CA . THR A 1 135 ? 21.936 -16.387 12.192 1.00 41.86 135 THR A CA 1
ATOM 666 C C . THR A 1 135 ? 23.374 -16.014 11.858 1.00 36.57 135 THR A C 1
ATOM 667 O O . THR A 1 135 ? 23.666 -15.508 10.773 1.00 37.29 135 THR A O 1
ATOM 671 N N . ILE A 1 136 ? 24.270 -16.285 12.800 1.00 34.42 136 ILE A N 1
ATOM 672 C CA . ILE A 1 136 ? 25.700 -16.115 12.586 1.00 35.15 136 ILE A CA 1
ATOM 673 C C . ILE A 1 136 ? 26.477 -17.322 13.106 1.00 32.45 136 ILE A C 1
ATOM 674 O O . ILE A 1 136 ? 26.419 -17.646 14.296 1.00 29.98 136 ILE A O 1
ATOM 679 N N . LYS A 1 137 ? 27.203 -17.980 12.207 1.00 28.47 137 LYS A N 1
ATOM 680 C CA . LYS A 1 137 ? 27.932 -19.200 12.549 1.00 33.51 137 LYS A CA 1
ATOM 681 C C . LYS A 1 137 ? 29.449 -19.038 12.451 1.00 34.01 137 LYS A C 1
ATOM 682 O O . LYS A 1 137 ? 29.972 -18.535 11.454 1.00 29.93 137 LYS A O 1
ATOM 688 N N . THR A 1 138 ? 30.145 -19.479 13.495 1.00 41.18 138 THR A N 1
ATOM 689 C CA . THR A 1 138 ? 31.602 -19.414 13.550 1.00 44.49 138 THR A CA 1
ATOM 690 C C . THR A 1 138 ? 32.187 -20.761 13.926 1.00 46.69 138 THR A C 1
ATOM 691 O O . THR A 1 138 ? 31.458 -21.680 14.309 1.00 44.94 138 THR A O 1
ATOM 695 N N . ASP A 1 139 ? 33.508 -20.864 13.823 1.00 48.26 139 ASP A N 1
ATOM 696 C CA . ASP A 1 139 ? 34.249 -21.968 14.419 1.00 46.75 139 ASP A CA 1
ATOM 697 C C . ASP A 1 139 ? 33.717 -23.349 14.043 1.00 46.71 139 ASP A C 1
ATOM 698 O O . ASP A 1 139 ? 33.636 -24.239 14.893 1.00 40.26 139 ASP A O 1
ATOM 703 N N . GLU A 1 140 ? 33.373 -23.539 12.773 1.00 44.87 140 GLU A N 1
ATOM 704 C CA . GLU A 1 140 ? 32.842 -24.823 12.333 1.00 48.99 140 GLU A CA 1
ATOM 705 C C . GLU A 1 140 ? 33.984 -25.746 11.924 1.00 59.68 140 GLU A C 1
ATOM 706 O O . GLU A 1 140 ? 33.776 -26.931 11.657 1.00 47.92 140 GLU A O 1
ATOM 712 N N . ASP A 1 141 ? 35.192 -25.188 11.882 1.00 73.42 141 ASP A N 1
ATOM 713 C CA . ASP A 1 141 ? 36.393 -25.974 11.636 1.00 76.59 141 ASP A CA 1
ATOM 714 C C . ASP A 1 141 ? 37.001 -26.419 12.966 1.00 70.67 141 ASP A C 1
ATOM 715 O O . ASP A 1 141 ? 38.171 -26.819 13.025 1.00 70.42 141 ASP A O 1
ATOM 720 N N . THR A 1 142 ? 36.198 -26.351 14.028 1.00 59.69 142 THR A N 1
ATOM 721 C CA . THR A 1 142 ? 36.644 -26.755 15.360 1.00 49.04 142 THR A CA 1
ATOM 722 C C . THR A 1 142 ? 35.651 -27.680 16.069 1.00 51.10 142 THR A C 1
ATOM 723 O O . THR A 1 142 ? 34.759 -28.257 15.442 1.00 48.43 142 THR A O 1
ATOM 727 N N . ASP A 1 143 ? 35.814 -27.801 17.385 1.00 58.22 143 ASP A N 1
ATOM 728 C CA . ASP A 1 143 ? 35.083 -28.779 18.181 1.00 62.03 143 ASP A CA 1
ATOM 729 C C . ASP A 1 143 ? 33.879 -28.176 18.897 1.00 61.69 143 ASP A C 1
ATOM 730 O O . ASP A 1 143 ? 32.905 -28.876 19.202 1.00 63.91 143 ASP A O 1
ATOM 735 N N . GLN A 1 144 ? 33.966 -26.886 19.199 1.00 55.85 144 GLN A N 1
ATOM 736 C CA . GLN A 1 144 ? 32.822 -26.135 19.684 1.00 62.20 144 GLN A CA 1
ATOM 737 C C . GLN A 1 144 ? 32.422 -25.178 18.573 1.00 49.80 144 GLN A C 1
ATOM 738 O O . GLN A 1 144 ? 32.815 -24.011 18.574 1.00 46.25 144 GLN A O 1
ATOM 744 N N . PRO A 1 145 ? 31.653 -25.682 17.597 1.00 40.25 145 PRO A N 1
ATOM 745 C CA . PRO A 1 145 ? 31.162 -24.815 16.526 1.00 38.63 145 PRO A CA 1
ATOM 746 C C . PRO A 1 145 ? 30.023 -23.969 17.068 1.00 38.79 145 PRO A C 1
ATOM 747 O O . PRO A 1 145 ? 29.332 -24.413 17.984 1.00 45.26 145 PRO A O 1
ATOM 751 N N . LYS A 1 146 ? 29.828 -22.772 16.528 1.00 35.34 146 LYS A N 1
ATOM 752 C CA . LYS A 1 146 ? 28.828 -21.865 17.082 1.00 29.00 146 LYS A CA 1
ATOM 753 C C . LYS A 1 146 ? 27.820 -21.372 16.051 1.00 28.44 146 LYS A C 1
ATOM 754 O O . LYS A 1 146 ? 28.121 -21.259 14.857 1.00 28.12 146 LYS A O 1
ATOM 760 N N . GLN A 1 147 ? 26.615 -21.090 16.531 1.00 32.67 147 GLN A N 1
ATOM 761 C CA . GLN A 1 147 ? 25.570 -20.513 15.702 1.00 37.57 147 GLN A CA 1
ATOM 762 C C . GLN A 1 147 ? 24.612 -19.716 16.581 1.00 40.52 147 GLN A C 1
ATOM 763 O O . GLN A 1 147 ? 23.740 -20.282 17.249 1.00 32.80 147 GLN A O 1
ATOM 769 N N . TYR A 1 148 ? 24.797 -18.399 16.584 1.00 35.02 148 TYR A N 1
ATOM 770 C CA . TYR A 1 148 ? 24.016 -17.514 17.432 1.00 32.10 148 TYR A CA 1
ATOM 771 C C . TYR A 1 148 ? 23.120 -16.603 16.607 1.00 32.62 148 TYR A C 1
ATOM 772 O O . TYR A 1 148 ? 23.523 -16.095 15.568 1.00 36.42 148 TYR A O 1
ATOM 781 N N . THR A 1 149 ? 21.898 -16.396 17.077 1.00 39.96 149 THR A N 1
ATOM 782 C CA . THR A 1 149 ? 21.012 -15.430 16.446 1.00 38.11 149 THR A CA 1
ATOM 783 C C . THR A 1 149 ? 21.716 -14.076 16.338 1.00 32.16 149 THR A C 1
ATOM 784 O O . THR A 1 149 ? 22.206 -13.545 17.332 1.00 36.87 149 THR A O 1
ATOM 788 N N . LYS A 1 150 ? 21.781 -13.524 15.131 1.00 31.62 150 LYS A N 1
ATOM 789 C CA . LYS A 1 150 ? 22.502 -12.271 14.917 1.00 35.39 150 LYS A CA 1
ATOM 790 C C . LYS A 1 150 ? 21.850 -11.071 15.602 1.00 33.32 150 LYS A C 1
ATOM 791 O O . LYS A 1 150 ? 20.638 -10.849 15.481 1.00 42.50 150 LYS A O 1
ATOM 797 N N . GLY A 1 151 ? 22.675 -10.291 16.298 1.00 21.98 151 GLY A N 1
ATOM 798 C CA . GLY A 1 151 ? 22.215 -9.113 17.010 1.00 12.10 151 GLY A CA 1
ATOM 799 C C . GLY A 1 151 ? 22.395 -9.251 18.515 1.00 22.44 151 GLY A C 1
ATOM 800 O O . GLY A 1 151 ? 22.742 -10.324 19.013 1.00 32.34 151 GLY A O 1
ATOM 801 N N . ASP A 1 152 ? 22.153 -8.167 19.246 1.00 20.72 152 ASP A N 1
ATOM 802 C CA . ASP A 1 152 ? 22.311 -8.180 20.697 1.00 28.16 152 ASP A CA 1
ATOM 803 C C . ASP A 1 152 ? 21.436 -7.113 21.345 1.00 36.41 152 ASP A C 1
ATOM 804 O O . ASP A 1 152 ? 21.063 -6.118 20.708 1.00 42.76 152 ASP A O 1
ATOM 809 N N . GLY A 1 153 ? 21.103 -7.326 22.613 1.00 21.94 153 GLY A N 1
ATOM 810 C CA . GLY A 1 153 ? 20.255 -6.385 23.315 1.00 18.59 153 GLY A CA 1
ATOM 811 C C . GLY A 1 153 ? 20.486 -6.310 24.812 1.00 25.99 153 GLY A C 1
ATOM 812 O O . GLY A 1 153 ? 21.308 -7.030 25.377 1.00 35.11 153 GLY A O 1
ATOM 813 N N . TYR A 1 154 ? 19.735 -5.427 25.457 1.00 26.18 154 TYR A N 1
ATOM 814 C CA . TYR A 1 154 ? 19.905 -5.159 26.873 1.00 25.90 154 TYR A CA 1
ATOM 815 C C . TYR A 1 154 ? 18.571 -4.788 27.490 1.00 27.84 154 TYR A C 1
ATOM 816 O O . TYR A 1 154 ? 17.753 -4.109 26.849 1.00 28.78 154 TYR A O 1
ATOM 825 N N . LEU A 1 155 ? 18.356 -5.234 28.729 1.00 25.54 155 LEU A N 1
ATOM 826 C CA . LEU A 1 155 ? 17.231 -4.757 29.530 1.00 38.47 155 LEU A CA 1
ATOM 827 C C . LEU A 1 155 ? 17.752 -3.899 30.675 1.00 38.81 155 LEU A C 1
ATOM 828 O O . LEU A 1 155 ? 18.765 -4.222 31.294 1.00 39.22 155 LEU A O 1
ATOM 833 N N . TYR A 1 156 ? 17.065 -2.801 30.958 1.00 38.05 156 TYR A N 1
ATOM 834 C CA . TYR A 1 156 ? 17.578 -1.838 31.923 1.00 35.43 156 TYR A CA 1
ATOM 835 C C . TYR A 1 156 ? 16.500 -1.253 32.832 1.00 32.35 156 TYR A C 1
ATOM 836 O O . TYR A 1 156 ? 15.298 -1.306 32.531 1.00 23.54 156 TYR A O 1
ATOM 845 N N . TYR A 1 157 ? 16.953 -0.697 33.950 1.00 34.82 157 TYR A N 1
ATOM 846 C CA . TYR A 1 157 ? 16.134 0.220 34.734 1.00 34.66 157 TYR A CA 1
ATOM 847 C C . TYR A 1 157 ? 17.06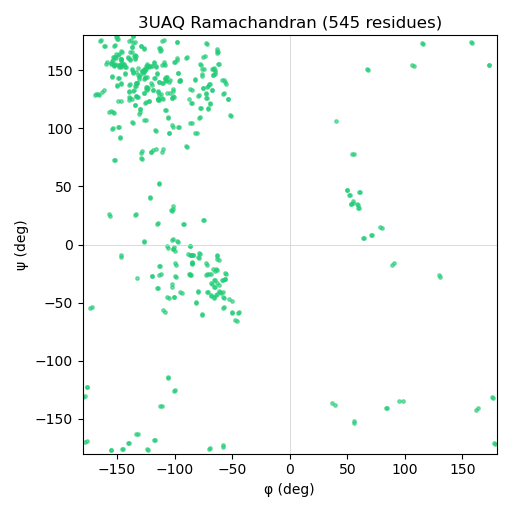6 1.212 35.426 1.00 35.84 157 TYR A C 1
ATOM 848 O O . TYR A 1 157 ? 18.113 0.834 35.950 1.00 43.89 157 TYR A O 1
ATOM 857 N N . TYR A 1 158 ? 16.685 2.483 35.415 1.00 29.55 158 TYR A N 1
ATOM 858 C CA . TYR A 1 158 ? 17.503 3.531 35.998 1.00 32.46 158 TYR A CA 1
ATOM 859 C C . TYR A 1 158 ? 16.629 4.624 36.589 1.00 39.34 158 TYR A C 1
ATOM 860 O O . TYR A 1 158 ? 15.454 4.754 36.239 1.00 37.17 158 TYR A O 1
ATOM 869 N N . GLY A 1 159 ? 17.209 5.404 37.494 1.00 46.03 159 GLY A N 1
ATOM 870 C CA . GLY A 1 159 ? 16.500 6.508 38.109 1.00 46.20 159 GLY A CA 1
ATOM 871 C C . GLY A 1 159 ? 17.421 7.673 38.410 1.00 42.26 159 GLY A C 1
ATOM 872 O O . GLY A 1 159 ? 18.548 7.481 38.867 1.00 47.58 159 GLY A O 1
ATOM 873 N N . ASP A 1 160 ? 16.944 8.883 38.140 1.00 41.01 160 ASP A N 1
ATOM 874 C CA . ASP A 1 160 ? 17.668 10.096 38.506 1.00 54.03 160 ASP A CA 1
ATOM 875 C C . ASP A 1 160 ? 16.963 10.785 39.664 1.00 62.66 160 ASP A C 1
ATOM 876 O O . ASP A 1 160 ? 15.732 10.789 39.730 1.00 63.09 160 ASP A O 1
ATOM 881 N N . ASN A 1 161 ? 17.747 11.358 40.574 1.00 61.46 161 ASN A N 1
ATOM 882 C CA . ASN A 1 161 ? 17.205 12.016 41.763 1.00 58.85 161 ASN A CA 1
ATOM 883 C C . ASN A 1 161 ? 16.305 11.104 42.585 1.00 56.31 161 ASN A C 1
ATOM 884 O O . ASN A 1 161 ? 15.079 11.209 42.511 1.00 54.38 161 ASN A O 1
ATOM 889 N N . PRO A 1 162 ? 16.910 10.198 43.364 1.00 56.27 162 PRO A N 1
ATOM 890 C CA . PRO A 1 162 ? 16.154 9.414 44.346 1.00 46.20 162 PRO A CA 1
ATOM 891 C C . PRO A 1 162 ? 15.446 10.346 45.312 1.00 52.86 162 PRO A C 1
ATOM 892 O O . PRO A 1 162 ? 15.493 11.559 45.121 1.00 66.95 162 PRO A O 1
ATOM 896 N N . THR A 1 163 ? 14.809 9.797 46.339 1.00 51.70 163 THR A N 1
ATOM 897 C CA . THR A 1 163 ? 13.989 10.611 47.234 1.00 50.01 163 THR A CA 1
ATOM 898 C C . THR A 1 163 ? 14.581 10.742 48.640 1.00 45.81 163 THR A C 1
ATOM 899 O O . THR A 1 163 ? 14.881 11.853 49.095 1.00 40.35 163 THR A O 1
ATOM 903 N N . GLY A 1 169 ? 2.524 9.359 53.790 1.00 16.42 169 GLY A N 1
ATOM 904 C CA . GLY A 1 169 ? 1.145 8.936 53.587 1.00 38.40 169 GLY A CA 1
ATOM 905 C C . GLY A 1 169 ? 0.969 7.660 52.769 1.00 54.83 169 GLY A C 1
ATOM 906 O O . GLY A 1 169 ? 1.702 6.686 52.957 1.00 62.25 169 GLY A O 1
ATOM 907 N N . VAL A 1 170 ? -0.020 7.661 51.875 1.00 51.44 170 VAL A N 1
ATOM 908 C CA . VAL A 1 170 ? -0.268 6.529 50.978 1.00 43.97 170 VAL A CA 1
ATOM 909 C C . VAL A 1 170 ? -0.533 7.004 49.547 1.00 44.39 170 VAL A C 1
ATOM 910 O O . VAL A 1 170 ? -1.326 7.920 49.325 1.00 47.71 170 VAL A O 1
ATOM 914 N N . ALA A 1 171 ? 0.127 6.377 48.577 1.00 41.82 171 ALA A N 1
ATOM 915 C CA . ALA A 1 171 ? 0.006 6.793 47.177 1.00 39.13 171 ALA A CA 1
ATOM 916 C C . ALA A 1 171 ? -0.188 5.608 46.234 1.00 44.93 171 ALA A C 1
ATOM 917 O O . ALA A 1 171 ? 0.126 4.469 46.581 1.00 55.54 171 ALA A O 1
ATOM 919 N N . ASN A 1 172 ? -0.710 5.884 45.042 1.00 42.54 172 ASN A N 1
ATOM 920 C CA . ASN A 1 172 ? -0.908 4.848 44.029 1.00 46.68 172 ASN A CA 1
ATOM 921 C C . ASN A 1 172 ? -0.128 5.132 42.754 1.00 53.14 172 ASN A C 1
ATOM 922 O O . ASN A 1 172 ? -0.088 6.272 42.275 1.00 54.81 172 ASN A O 1
ATOM 927 N N . TYR A 1 173 ? 0.485 4.088 42.206 1.00 41.72 173 TYR A N 1
ATOM 928 C CA . TYR A 1 173 ? 1.272 4.230 40.995 1.00 36.76 173 TYR A CA 1
ATOM 929 C C . TYR A 1 173 ? 0.717 3.362 39.881 1.00 41.69 173 TYR A C 1
ATOM 930 O O . TYR A 1 173 ? 0.081 2.331 40.131 1.00 52.71 173 TYR A O 1
ATOM 939 N N . THR A 1 174 ? 0.968 3.789 38.651 1.00 38.38 174 THR A N 1
ATOM 940 C CA . THR A 1 174 ? 0.689 2.975 37.485 1.00 40.76 174 THR A CA 1
ATOM 941 C C . THR A 1 174 ? 1.778 3.194 36.432 1.00 38.82 174 THR A C 1
ATOM 942 O O . THR A 1 174 ? 2.344 4.284 36.315 1.00 42.34 174 THR A O 1
ATOM 946 N N . GLY A 1 175 ? 2.084 2.139 35.690 1.00 35.05 175 GLY A N 1
ATOM 947 C CA . GLY A 1 175 ? 3.125 2.179 34.684 1.00 40.83 175 GLY A CA 1
ATOM 948 C C . GLY A 1 175 ? 3.248 0.860 33.942 1.00 39.36 175 GLY A C 1
ATOM 949 O O . GLY A 1 175 ? 2.253 0.292 33.481 1.00 38.35 175 GLY A O 1
ATOM 950 N N . HIS A 1 176 ? 4.471 0.356 33.836 1.00 35.46 176 HIS A N 1
ATOM 951 C CA . HIS A 1 176 ? 4.702 -0.829 33.028 1.00 32.89 176 HIS A CA 1
ATOM 952 C C . HIS A 1 176 ? 5.853 -1.675 33.554 1.00 34.77 176 HIS A C 1
ATOM 953 O O . HIS A 1 176 ? 6.516 -1.311 34.530 1.00 30.52 176 HIS A O 1
ATOM 960 N N . TRP A 1 177 ? 6.075 -2.810 32.894 1.00 36.51 177 TRP A N 1
ATOM 961 C CA . TRP A 1 177 ? 7.227 -3.670 33.155 1.00 27.36 177 TR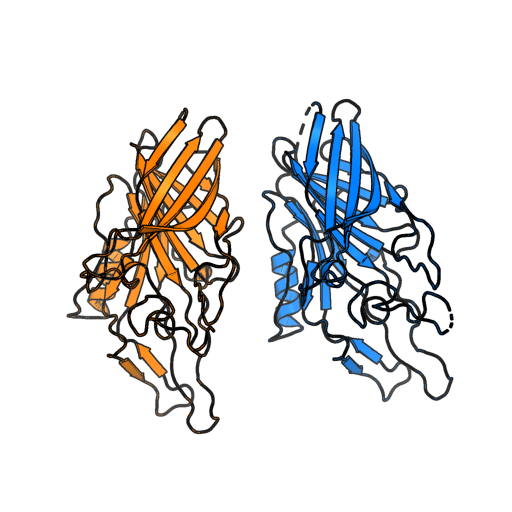P A CA 1
ATOM 962 C C . TRP A 1 177 ? 7.669 -4.337 31.850 1.00 34.41 177 TRP A C 1
ATOM 963 O O . TRP A 1 177 ? 6.894 -4.416 30.889 1.00 31.24 177 TRP A O 1
ATOM 974 N N . ASP A 1 178 ? 8.921 -4.793 31.824 1.00 32.90 178 ASP A N 1
ATOM 975 C CA . ASP A 1 178 ? 9.471 -5.556 30.712 1.00 20.85 178 ASP A CA 1
ATOM 976 C C . ASP A 1 178 ? 10.234 -6.740 31.288 1.00 25.33 178 ASP A C 1
ATOM 977 O O . ASP A 1 178 ? 10.589 -6.747 32.476 1.00 31.24 178 ASP A O 1
ATOM 982 N N . PHE A 1 179 ? 10.502 -7.736 30.449 1.00 22.97 179 PHE A N 1
ATOM 983 C CA . PHE A 1 179 ? 11.180 -8.934 30.916 1.00 21.58 179 PHE A CA 1
ATOM 984 C C . PHE A 1 179 ? 11.989 -9.632 29.827 1.00 24.97 179 PHE A C 1
ATOM 985 O O . PHE A 1 179 ? 11.701 -9.502 28.628 1.00 24.00 179 PHE A O 1
ATOM 993 N N . VAL A 1 180 ? 12.997 -10.383 30.258 1.00 15.91 180 VAL A N 1
ATOM 994 C CA . VAL A 1 180 ? 13.680 -11.319 29.386 1.00 19.63 180 VAL A CA 1
ATOM 995 C C . VAL A 1 180 ? 13.846 -12.620 30.138 1.00 25.15 180 VAL A C 1
ATOM 996 O O . VAL A 1 180 ? 14.183 -12.625 31.325 1.00 34.66 180 VAL A O 1
ATOM 1000 N N . THR A 1 181 ? 13.584 -13.722 29.446 1.00 27.43 181 THR A N 1
ATOM 1001 C CA . THR A 1 181 ? 13.615 -15.041 30.065 1.00 29.10 181 THR A CA 1
ATOM 1002 C C . THR A 1 181 ? 14.942 -15.703 29.776 1.00 35.32 181 THR A C 1
ATOM 1003 O O . THR A 1 181 ? 15.751 -15.186 29.008 1.00 33.72 181 THR A O 1
ATOM 1007 N N . ASP A 1 182 ? 15.156 -16.865 30.379 1.00 38.32 182 ASP A N 1
ATOM 1008 C CA . ASP A 1 182 ? 16.276 -17.713 29.998 1.00 40.25 182 ASP A CA 1
ATOM 1009 C C . ASP A 1 182 ? 15.996 -18.273 28.613 1.00 40.90 182 ASP A C 1
ATOM 1010 O O . ASP A 1 182 ? 14.998 -17.912 27.986 1.00 50.43 182 ASP A O 1
ATOM 1015 N N . VAL A 1 183 ? 16.870 -19.145 28.127 1.00 27.74 183 VAL A N 1
ATOM 1016 C CA . VAL A 1 183 ? 16.608 -19.805 26.857 1.00 30.74 183 VAL A CA 1
ATOM 1017 C C . VAL A 1 183 ? 16.858 -21.308 26.921 1.00 30.93 183 VAL A C 1
ATOM 1018 O O . VAL A 1 183 ? 17.921 -21.759 27.355 1.00 37.52 183 VAL A O 1
ATOM 1022 N N . LYS A 1 184 ? 15.856 -22.071 26.490 1.00 19.87 184 LYS A N 1
ATOM 1023 C CA . LYS A 1 184 ? 15.956 -23.521 26.403 1.00 18.33 184 LYS A CA 1
ATOM 1024 C C . LYS A 1 184 ? 15.439 -24.017 25.056 1.00 26.09 184 LYS A C 1
ATOM 1025 O O . LYS A 1 184 ? 14.428 -23.528 24.550 1.00 30.93 184 LYS A O 1
ATOM 1031 N N . ARG A 1 185 ? 16.138 -24.988 24.479 1.00 31.94 185 ARG A N 1
ATOM 1032 C CA . ARG A 1 185 ? 15.719 -25.571 23.214 1.00 29.46 185 ARG A CA 1
ATOM 1033 C C . ARG A 1 185 ? 14.379 -26.260 23.421 1.00 40.43 185 ARG A C 1
ATOM 1034 O O . ARG A 1 185 ? 13.463 -26.134 22.603 1.00 36.93 185 ARG A O 1
ATOM 1042 N N . GLU A 1 186 ? 14.274 -26.982 24.534 1.00 47.34 186 GLU A N 1
ATOM 1043 C CA . GLU A 1 186 ? 13.083 -27.767 24.839 1.00 46.42 186 GLU A CA 1
ATOM 1044 C C . GLU A 1 186 ? 12.564 -27.491 26.246 1.00 37.82 186 GLU A C 1
ATOM 1045 O O . GLU A 1 186 ? 13.221 -27.820 27.236 1.00 36.34 186 GLU A O 1
ATOM 1051 N N . ARG A 1 187 ? 11.373 -26.899 26.326 1.00 39.91 187 ARG A N 1
ATOM 1052 C CA . ARG A 1 187 ? 10.782 -26.532 27.613 1.00 43.16 187 ARG A CA 1
ATOM 1053 C C . ARG A 1 187 ? 9.626 -27.432 28.040 1.00 48.67 187 ARG A C 1
ATOM 1054 O O . ARG A 1 187 ? 9.548 -27.840 29.200 1.00 46.51 187 ARG A O 1
ATOM 1062 N N . GLU A 1 188 ? 8.717 -27.721 27.114 1.00 50.75 188 GLU A N 1
ATOM 1063 C CA . GLU A 1 188 ? 7.547 -28.527 27.435 1.00 50.37 188 GLU A CA 1
ATOM 1064 C C . GLU A 1 188 ? 7.355 -29.626 26.410 1.00 49.90 188 GLU A C 1
ATOM 1065 O O . GLU A 1 188 ? 7.754 -29.494 25.250 1.00 34.26 188 GLU A O 1
ATOM 1071 N N . SER A 1 189 ? 6.745 -30.718 26.853 1.00 61.24 189 SER A N 1
ATOM 1072 C CA . SER A 1 189 ? 6.752 -31.944 26.075 1.00 51.75 189 SER A CA 1
ATOM 1073 C C . SER A 1 189 ? 5.371 -32.574 25.981 1.00 37.64 189 SER A C 1
ATOM 1074 O O . SER A 1 189 ? 5.096 -33.359 25.069 1.00 52.80 189 SER A O 1
ATOM 1077 N N . GLN A 1 198 ? 6.838 -34.694 20.442 1.00 40.72 198 GLN A N 1
ATOM 1078 C CA . GLN A 1 198 ? 6.281 -33.342 20.507 1.00 48.05 198 GLN A CA 1
ATOM 1079 C C . GLN A 1 198 ? 6.774 -32.488 21.680 1.00 58.57 198 GLN A C 1
ATOM 1080 O O . GLN A 1 198 ? 6.369 -32.689 22.830 1.00 74.37 198 GLN A O 1
ATOM 1086 N N . ALA A 1 199 ? 7.635 -31.522 21.364 1.00 45.03 199 ALA A N 1
ATOM 1087 C CA . ALA A 1 199 ? 8.207 -30.621 22.361 1.00 45.20 199 ALA A CA 1
ATOM 1088 C C . ALA A 1 199 ? 8.540 -29.274 21.739 1.00 45.06 199 ALA A C 1
ATOM 1089 O O . ALA A 1 199 ? 8.607 -29.134 20.515 1.00 43.98 199 ALA A O 1
ATOM 1091 N N . PHE A 1 200 ? 8.750 -28.286 22.603 1.00 44.77 200 PHE A N 1
ATOM 1092 C CA . PHE A 1 200 ? 9.172 -26.946 22.193 1.00 39.59 200 PHE A CA 1
ATOM 1093 C C . PHE A 1 200 ? 9.690 -26.163 23.403 1.00 42.05 200 PHE A C 1
ATOM 1094 O O . PHE A 1 200 ? 9.635 -26.648 24.536 1.00 43.95 200 PHE A O 1
ATOM 1102 N N . GLY A 1 201 ? 10.199 -24.960 23.155 1.00 30.31 201 GLY A N 1
ATOM 1103 C CA . GLY A 1 201 ? 10.569 -24.034 24.214 1.00 22.53 201 GLY A CA 1
ATOM 1104 C C . GLY A 1 201 ? 10.535 -22.627 23.641 1.00 31.11 201 GLY A C 1
ATOM 1105 O O . GLY A 1 201 ? 11.206 -21.701 24.136 1.00 23.34 201 GLY A O 1
ATOM 1106 N N . GLY A 1 202 ? 9.738 -22.474 22.584 1.00 38.78 202 GLY A N 1
ATOM 1107 C CA . GLY A 1 202 ? 9.885 -21.373 21.647 1.00 35.84 202 GLY A CA 1
ATOM 1108 C C . GLY A 1 202 ? 8.889 -20.227 21.681 1.00 30.17 202 GLY A C 1
ATOM 1109 O O . GLY A 1 202 ? 8.779 -19.485 22.669 1.00 61.35 202 GLY A O 1
ATOM 1110 N N . GLY A 1 203 ? 8.131 -20.095 20.597 1.00 24.57 203 GLY A N 1
ATOM 1111 C CA . GLY A 1 203 ? 7.373 -18.878 20.369 1.00 37.51 203 GLY A CA 1
ATOM 1112 C C . GLY A 1 203 ? 6.104 -19.042 19.557 1.00 41.47 203 GLY A C 1
ATOM 1113 O O . GLY A 1 203 ? 6.042 -18.641 18.398 1.00 59.29 203 GLY A O 1
ATOM 1114 N N . SER A 1 204 ? 5.095 -19.641 20.175 1.00 32.89 204 SER A N 1
ATOM 1115 C CA . SER A 1 204 ? 3.740 -19.713 19.639 1.00 33.64 204 SER A CA 1
ATOM 1116 C C . SER A 1 204 ? 2.909 -20.300 20.752 1.00 41.52 204 SER A C 1
ATOM 1117 O O . SER A 1 204 ? 1.908 -19.714 21.161 1.00 52.61 204 SER A O 1
ATOM 1120 N N . GLY A 1 205 ? 3.342 -21.455 21.253 1.00 26.42 205 GLY A N 1
ATOM 1121 C CA . GLY A 1 205 ? 2.757 -22.017 22.452 1.00 31.09 205 GLY A CA 1
ATOM 1122 C C . GLY A 1 205 ? 2.872 -20.985 23.549 1.00 37.59 205 GLY A C 1
ATOM 1123 O O . GLY A 1 205 ? 2.030 -20.916 24.444 1.00 45.76 205 GLY A O 1
ATOM 1124 N N . TYR A 1 206 ? 3.909 -20.159 23.455 1.00 36.56 206 TYR A N 1
ATOM 1125 C CA . TYR A 1 206 ? 4.166 -19.129 24.453 1.00 32.34 206 TYR A CA 1
ATOM 1126 C C . TYR A 1 206 ? 3.650 -17.759 24.031 1.00 27.92 206 TYR A C 1
ATOM 1127 O O . TYR A 1 206 ? 3.833 -16.777 24.758 1.00 27.38 206 TYR A O 1
ATOM 1136 N N . LYS A 1 207 ? 3.000 -17.700 22.867 1.00 20.50 207 LYS A N 1
ATOM 1137 C CA . LYS A 1 207 ? 2.529 -16.433 22.288 1.00 26.24 207 LYS A CA 1
ATOM 1138 C C . LYS A 1 207 ? 3.686 -15.453 22.072 1.00 31.23 207 LYS A C 1
ATOM 1139 O O . LYS A 1 207 ? 3.522 -14.236 22.218 1.00 31.65 207 LYS A O 1
ATOM 1145 N N . MET A 1 208 ? 4.851 -15.999 21.729 1.00 34.43 208 MET A N 1
ATOM 1146 C CA . MET A 1 208 ? 6.024 -15.196 21.405 1.00 27.99 208 MET A CA 1
ATOM 1147 C C . MET A 1 208 ? 6.302 -15.283 19.913 1.00 31.64 208 MET A C 1
ATOM 1148 O O . MET A 1 208 ? 5.907 -16.245 19.255 1.00 28.61 208 MET A O 1
ATOM 1153 N N . ASP A 1 209 ? 6.974 -14.276 19.371 1.00 35.60 209 ASP A N 1
ATOM 1154 C CA . ASP A 1 209 ? 7.426 -14.368 17.993 1.00 24.49 209 ASP A CA 1
ATOM 1155 C C . ASP A 1 209 ? 8.394 -15.533 17.885 1.00 29.87 209 ASP A C 1
ATOM 1156 O O . ASP A 1 209 ? 9.000 -15.931 18.881 1.00 37.55 209 ASP A O 1
ATOM 1161 N N . SER A 1 210 ? 8.525 -16.090 16.685 1.00 34.68 210 SER A N 1
ATOM 1162 C CA . SER A 1 210 ? 9.379 -17.257 16.479 1.00 28.87 210 SER A CA 1
ATOM 1163 C C . SER A 1 210 ? 10.816 -17.023 16.922 1.00 36.63 210 SER A C 1
ATOM 1164 O O . SER A 1 210 ? 11.383 -15.951 16.708 1.00 40.43 210 SER A O 1
ATOM 1167 N N . GLY A 1 211 ? 11.397 -18.041 17.548 1.00 43.31 211 GLY A N 1
ATOM 1168 C CA . GLY A 1 211 ? 12.789 -17.991 17.951 1.00 39.57 211 GLY A CA 1
ATOM 1169 C C . GLY A 1 211 ? 12.978 -17.403 19.335 1.00 36.71 211 GLY A C 1
ATOM 1170 O O . GLY A 1 211 ? 14.034 -17.579 19.954 1.00 39.48 211 GLY A O 1
ATOM 1171 N N . PHE A 1 212 ? 11.962 -16.696 19.823 1.00 25.09 212 PHE A N 1
ATOM 1172 C CA . PHE A 1 212 ? 12.027 -16.097 21.155 1.00 23.88 212 PHE A CA 1
ATOM 1173 C C . PHE A 1 212 ? 11.613 -17.060 22.270 1.00 26.59 212 PHE A C 1
ATOM 1174 O O . PHE A 1 212 ? 10.423 -17.330 22.465 1.00 32.42 212 PHE A O 1
ATOM 1182 N N . GLY A 1 213 ? 12.609 -17.559 22.999 1.00 25.85 213 GLY A N 1
ATOM 1183 C CA . GLY A 1 213 ? 12.398 -18.496 24.085 1.00 22.20 213 GLY A CA 1
ATOM 1184 C C . GLY A 1 213 ? 13.326 -19.688 23.944 1.00 20.92 213 GLY A C 1
ATOM 1185 O O . GLY A 1 213 ? 13.695 -20.325 24.938 1.00 22.98 213 GLY A O 1
ATOM 1186 N N . ASP A 1 214 ? 13.703 -19.986 22.703 1.00 23.03 214 ASP A N 1
ATOM 1187 C CA . ASP A 1 214 ? 14.532 -21.152 22.395 1.00 34.40 214 ASP A CA 1
ATOM 1188 C C . ASP A 1 214 ? 15.873 -20.788 21.731 1.00 39.40 214 ASP A C 1
ATOM 1189 O O . ASP A 1 214 ? 16.857 -21.527 21.842 1.00 47.75 214 ASP A O 1
ATOM 1194 N N . GLU A 1 215 ? 15.907 -19.658 21.035 1.00 19.21 215 GLU A N 1
ATOM 1195 C CA . GLU A 1 215 ? 17.142 -19.187 20.416 1.00 22.87 215 GLU A CA 1
ATOM 1196 C C . GLU A 1 215 ? 17.615 -17.871 21.048 1.00 41.28 215 GLU A C 1
ATOM 1197 O O . GLU A 1 215 ? 18.816 -17.644 21.210 1.00 43.78 215 GLU A O 1
ATOM 1203 N N . VAL A 1 216 ? 16.665 -17.002 21.385 1.00 42.47 216 VAL A N 1
ATOM 1204 C CA . VAL A 1 216 ? 16.955 -15.820 22.189 1.00 33.72 216 VAL A CA 1
ATOM 1205 C C . VAL A 1 216 ? 16.043 -15.848 23.406 1.00 27.08 216 VAL A C 1
ATOM 1206 O O . VAL A 1 216 ? 14.966 -16.442 23.354 1.00 31.25 216 VAL A O 1
ATOM 1210 N N . GLY A 1 217 ? 16.467 -15.224 24.500 1.00 18.54 217 GLY A N 1
ATOM 1211 C CA . GLY A 1 217 ? 15.594 -15.082 25.650 1.00 16.17 217 GLY A CA 1
ATOM 1212 C C . GLY A 1 217 ? 14.321 -14.345 25.264 1.00 24.86 217 GLY A C 1
ATOM 1213 O O . GLY A 1 217 ? 14.377 -13.268 24.658 1.00 24.33 217 GLY A O 1
ATOM 1214 N N . ALA A 1 218 ? 13.169 -14.911 25.614 1.00 23.61 218 ALA A N 1
ATOM 1215 C CA . ALA A 1 218 ? 11.891 -14.292 25.263 1.00 24.31 218 ALA A CA 1
ATOM 1216 C C . ALA A 1 218 ? 11.710 -12.941 25.961 1.00 28.37 218 ALA A C 1
ATOM 1217 O O . ALA A 1 218 ? 12.220 -12.728 27.064 1.00 37.56 218 ALA A O 1
ATOM 1219 N N . THR A 1 219 ? 10.974 -12.035 25.321 1.00 23.74 219 THR A N 1
ATOM 1220 C CA . THR A 1 219 ? 10.888 -10.651 25.782 1.00 22.25 219 THR A CA 1
ATOM 1221 C C . THR A 1 219 ? 9.482 -10.076 25.746 1.00 29.46 219 THR A C 1
ATOM 1222 O O . THR A 1 219 ? 8.585 -10.629 25.101 1.00 31.23 219 THR A O 1
ATOM 1226 N N . SER A 1 220 ? 9.303 -8.948 26.427 1.00 27.58 220 SER A N 1
ATOM 1227 C CA . SER A 1 220 ? 8.030 -8.246 26.405 1.00 16.24 220 SER A CA 1
ATOM 1228 C C . SER A 1 220 ? 7.668 -7.907 24.964 1.00 22.85 220 SER A C 1
ATOM 1229 O O . SER A 1 220 ? 6.592 -8.265 24.480 1.00 44.03 220 SER A O 1
ATOM 1232 N N . PHE A 1 221 ? 8.583 -7.236 24.270 1.00 19.90 221 PHE A N 1
ATOM 1233 C CA . PHE A 1 221 ? 8.317 -6.756 22.916 1.00 25.65 221 PHE A CA 1
ATOM 1234 C C . PHE A 1 221 ? 8.061 -7.886 21.912 1.00 25.09 221 PHE A C 1
ATOM 1235 O O . PHE A 1 221 ? 7.608 -7.633 20.791 1.00 22.97 221 PHE A O 1
ATOM 1243 N N . ALA A 1 222 ? 8.360 -9.122 22.306 1.00 24.16 222 ALA A N 1
ATOM 1244 C CA . ALA A 1 222 ? 8.169 -10.265 21.416 1.00 23.24 222 ALA A CA 1
ATOM 1245 C C . ALA A 1 222 ? 6.879 -11.013 21.732 1.00 25.98 222 ALA A C 1
ATOM 1246 O O . ALA A 1 222 ? 6.500 -11.947 21.019 1.00 30.52 222 ALA A O 1
ATOM 1248 N N . GLU A 1 223 ? 6.204 -10.607 22.803 1.00 26.72 223 GLU A N 1
ATOM 1249 C CA . GLU A 1 223 ? 4.932 -11.227 23.153 1.00 32.91 223 GLU A CA 1
ATOM 1250 C C . GLU A 1 223 ? 3.827 -10.655 22.271 1.00 33.81 223 GLU A C 1
ATOM 1251 O O . GLU A 1 223 ? 3.670 -9.437 22.154 1.00 32.77 223 GLU A O 1
ATOM 1257 N N . GLN A 1 224 ? 3.070 -11.545 21.645 1.00 29.66 224 GLN A N 1
ATOM 1258 C CA . GLN A 1 224 ? 2.189 -11.164 20.547 1.00 34.70 224 GLN A CA 1
ATOM 1259 C C . GLN A 1 224 ? 0.804 -10.651 20.954 1.00 39.74 224 GLN A C 1
ATOM 1260 O O . GLN A 1 224 ? 0.029 -11.342 21.620 1.00 46.44 224 GLN A O 1
ATOM 1266 N N . VAL A 1 225 ? 0.505 -9.428 20.533 1.00 39.79 225 VAL A N 1
ATOM 1267 C CA . VAL A 1 225 ? -0.857 -8.933 20.521 1.00 33.32 225 VAL A CA 1
ATOM 1268 C C . VAL A 1 225 ? -1.189 -8.640 19.068 1.00 36.48 225 VAL A C 1
ATOM 1269 O O . VAL A 1 225 ? -0.291 -8.415 18.250 1.00 48.00 225 VAL A O 1
ATOM 1273 N N . PHE A 1 226 ? -2.474 -8.645 18.744 1.00 29.32 226 PHE A N 1
ATOM 1274 C CA . PHE A 1 226 ? -2.896 -8.550 17.354 1.00 26.63 226 PHE A CA 1
ATOM 1275 C C . PHE A 1 226 ? -2.642 -7.196 16.693 1.00 30.55 226 PHE A C 1
ATOM 1276 O O . PHE A 1 226 ? -2.882 -6.144 17.287 1.00 28.39 226 PHE A O 1
ATOM 1284 N N . GLY A 1 227 ? -2.184 -7.231 15.445 1.00 38.75 227 GLY A N 1
ATOM 1285 C CA . GLY A 1 227 ? -2.049 -6.020 14.655 1.00 47.94 227 GLY A CA 1
ATOM 1286 C C . GLY A 1 227 ? -0.925 -5.107 15.118 1.00 47.90 227 GLY A C 1
ATOM 1287 O O . GLY A 1 227 ? -0.801 -3.974 14.642 1.00 51.03 227 GLY A O 1
ATOM 1288 N N . GLN A 1 228 ? -0.116 -5.591 16.059 1.00 42.87 228 GLN A N 1
ATOM 1289 C CA . GLN A 1 228 ? 1.133 -4.933 16.409 1.00 40.33 228 GLN A CA 1
ATOM 1290 C C . GLN A 1 228 ? 2.258 -5.780 15.845 1.00 39.02 228 GLN A C 1
ATOM 1291 O O . GLN A 1 228 ? 2.161 -7.007 15.816 1.00 44.71 228 GLN A O 1
ATOM 1297 N N . TYR A 1 229 ? 3.322 -5.138 15.383 1.00 37.02 229 TYR A N 1
ATOM 1298 C CA . TYR A 1 229 ? 4.439 -5.882 14.812 1.00 42.96 229 TYR A CA 1
ATOM 1299 C C . TYR A 1 229 ? 5.707 -5.661 15.614 1.00 44.03 229 TYR A C 1
ATOM 1300 O O . TYR A 1 229 ? 5.670 -5.139 16.740 1.00 34.21 229 TYR A O 1
ATOM 1309 N N . ALA A 1 230 ? 6.823 -6.095 15.032 1.00 52.32 230 ALA A N 1
ATOM 1310 C CA . ALA A 1 230 ? 8.135 -5.602 15.424 1.00 44.77 230 ALA A CA 1
ATOM 1311 C C . ALA A 1 230 ? 8.383 -5.785 16.911 1.00 43.26 230 ALA A C 1
ATOM 1312 O O . ALA A 1 230 ? 7.839 -6.711 17.519 1.00 44.63 230 ALA A O 1
ATOM 1314 N N . PRO A 1 231 ? 9.246 -4.927 17.490 1.00 34.65 231 PRO A N 1
ATOM 1315 C CA . PRO A 1 231 ? 9.241 -4.740 18.943 1.00 25.62 231 PRO A CA 1
ATOM 1316 C C . PRO A 1 231 ? 7.955 -4.021 19.349 1.00 27.41 231 PRO A C 1
ATOM 1317 O O . PRO A 1 231 ? 7.679 -2.918 18.860 1.00 20.25 231 PRO A O 1
ATOM 1321 N N . ARG A 1 232 ? 7.169 -4.652 20.216 1.00 29.58 232 ARG A N 1
ATOM 1322 C CA . ARG A 1 232 ? 5.888 -4.099 20.636 1.00 28.63 232 ARG A CA 1
ATOM 1323 C C . ARG A 1 232 ? 6.000 -3.376 21.981 1.00 35.35 232 ARG A C 1
ATOM 1324 O O . ARG A 1 232 ? 6.938 -3.612 22.752 1.00 34.79 232 ARG A O 1
ATOM 1332 N N . GLN A 1 233 ? 5.034 -2.507 22.271 1.00 32.93 233 GLN A N 1
ATOM 1333 C CA . GLN A 1 233 ? 5.052 -1.760 23.526 1.00 31.43 233 G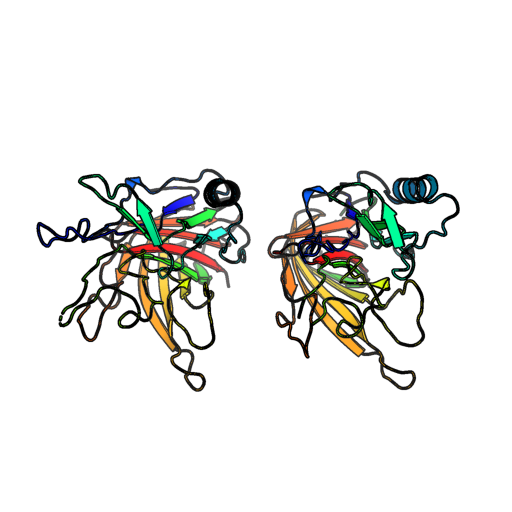LN A CA 1
ATOM 1334 C C . GLN A 1 233 ? 3.654 -1.544 24.088 1.00 32.15 233 GLN A C 1
ATOM 1335 O O . GLN A 1 233 ? 2.674 -1.522 23.342 1.00 42.17 233 GLN A O 1
ATOM 1341 N N . GLY A 1 234 ? 3.569 -1.374 25.404 1.00 26.88 234 GLY A N 1
ATOM 1342 C CA . GLY A 1 234 ? 2.312 -1.024 26.044 1.00 26.04 234 GLY A CA 1
ATOM 1343 C C . GLY A 1 234 ? 1.382 -2.201 26.266 1.00 29.83 234 GLY A C 1
ATOM 1344 O O . GLY A 1 234 ? 0.198 -2.010 26.548 1.00 31.23 234 GLY A O 1
ATOM 1345 N N . ASN A 1 235 ? 1.906 -3.416 26.139 1.00 25.48 235 ASN A N 1
ATOM 1346 C CA . ASN A 1 235 ? 1.102 -4.602 26.401 1.00 29.91 235 ASN A CA 1
ATOM 1347 C C . ASN A 1 235 ? 1.404 -5.212 27.771 1.00 33.71 235 ASN A C 1
ATOM 1348 O O . ASN A 1 235 ? 0.861 -6.265 28.136 1.00 25.26 235 ASN A O 1
ATOM 1353 N N . HIS A 1 236 ? 2.268 -4.541 28.529 1.00 28.93 236 HIS A N 1
ATOM 1354 C CA . HIS A 1 236 ? 2.631 -5.023 29.855 1.00 27.11 236 HIS A CA 1
ATOM 1355 C C . HIS A 1 236 ? 2.378 -3.971 30.931 1.00 28.91 236 HIS A C 1
ATOM 1356 O O . HIS A 1 236 ? 3.090 -2.966 31.034 1.00 14.81 236 HIS A O 1
ATOM 1363 N N . ARG A 1 237 ? 1.334 -4.206 31.718 1.00 25.47 237 ARG A N 1
ATOM 1364 C CA . ARG A 1 237 ? 0.847 -3.202 32.654 1.00 37.01 237 ARG A CA 1
ATOM 1365 C C . ARG A 1 237 ? 1.409 -3.410 34.052 1.00 43.75 237 ARG A C 1
ATOM 1366 O O . ARG A 1 237 ? 1.534 -4.546 34.517 1.00 56.08 237 ARG A O 1
ATOM 1374 N N . ALA A 1 238 ? 1.747 -2.310 34.720 1.00 36.88 238 ALA A N 1
ATOM 1375 C CA . ALA A 1 238 ? 2.228 -2.370 36.098 1.00 31.78 238 ALA A CA 1
ATOM 1376 C C . ALA A 1 238 ? 1.357 -1.479 36.972 1.00 33.21 238 ALA A C 1
ATOM 1377 O O . ALA A 1 238 ? 1.019 -0.364 36.583 1.00 29.14 238 ALA A O 1
ATOM 1379 N N . VAL A 1 239 ? 0.977 -1.982 38.142 1.00 33.36 239 VAL A N 1
ATOM 1380 C CA . VAL A 1 239 ? 0.214 -1.185 39.095 1.00 35.80 239 VAL A CA 1
ATOM 1381 C C . VAL A 1 239 ? 0.809 -1.335 40.489 1.00 36.94 239 VAL A C 1
ATOM 1382 O O . VAL A 1 239 ? 1.209 -2.430 40.882 1.00 38.51 239 VAL A O 1
ATOM 1386 N N . PHE A 1 240 ? 0.881 -0.237 41.234 1.00 36.78 240 PHE A N 1
ATOM 1387 C CA . PHE A 1 240 ? 1.529 -0.274 42.544 1.00 41.95 240 PHE A CA 1
ATOM 1388 C C . PHE A 1 240 ? 0.733 0.470 43.605 1.00 44.80 240 PHE A C 1
ATOM 1389 O O . PHE A 1 240 ? 0.044 1.449 43.306 1.00 51.54 240 PHE A O 1
ATOM 1397 N N . LYS A 1 241 ? 0.832 -0.004 44.845 1.00 39.37 241 LYS A N 1
ATOM 1398 C CA . LYS A 1 241 ? 0.299 0.722 45.988 1.00 45.04 241 LYS A CA 1
ATOM 1399 C C . LYS A 1 241 ? 1.402 0.908 47.015 1.00 45.63 241 LYS A C 1
ATOM 1400 O O . LYS A 1 241 ? 2.005 -0.063 47.480 1.00 47.38 241 LYS A O 1
ATOM 1406 N N . ALA A 1 242 ? 1.676 2.166 47.345 1.00 37.39 242 ALA A N 1
ATOM 1407 C CA . ALA A 1 242 ? 2.703 2.500 48.321 1.00 42.42 242 ALA A CA 1
ATOM 1408 C C . ALA A 1 242 ? 2.093 2.982 49.637 1.00 48.60 242 ALA A C 1
ATOM 1409 O O . ALA A 1 242 ? 1.433 4.025 49.688 1.00 50.52 242 ALA A O 1
ATOM 1411 N N . ASP A 1 243 ? 2.313 2.212 50.698 1.00 49.90 243 ASP A N 1
ATOM 1412 C CA . ASP A 1 243 ? 1.924 2.622 52.041 1.00 49.96 243 ASP A CA 1
ATOM 1413 C C . ASP A 1 243 ? 3.182 3.034 52.806 1.00 56.03 243 ASP A C 1
ATOM 1414 O O . ASP A 1 243 ? 3.889 2.184 53.363 1.00 58.35 243 ASP A O 1
ATOM 1419 N N . PHE A 1 244 ? 3.463 4.336 52.817 1.00 53.59 244 PHE A N 1
ATOM 1420 C CA . PHE A 1 244 ? 4.655 4.865 53.475 1.00 60.92 244 PHE A CA 1
ATOM 1421 C C . PHE A 1 244 ? 4.521 4.816 54.994 1.00 57.95 244 PHE A C 1
ATOM 1422 O O . PHE A 1 244 ? 5.508 4.940 55.722 1.00 53.18 244 PHE A O 1
ATOM 1430 N N . ASP A 1 245 ? 3.293 4.640 55.467 1.00 54.60 245 ASP A N 1
ATOM 1431 C CA . ASP A 1 245 ? 3.052 4.514 56.897 1.00 64.72 245 ASP A CA 1
ATOM 1432 C C . ASP A 1 245 ? 3.324 3.089 57.373 1.00 60.69 245 ASP A C 1
ATOM 1433 O O . ASP A 1 245 ? 4.048 2.876 58.343 1.00 58.52 245 ASP A O 1
ATOM 1438 N N . ALA A 1 246 ? 2.743 2.118 56.677 1.00 58.54 246 ALA A N 1
ATOM 1439 C CA . ALA A 1 246 ? 2.948 0.713 57.006 1.00 58.51 246 ALA A CA 1
ATOM 1440 C C . ALA A 1 246 ? 4.303 0.225 56.489 1.00 62.74 246 ALA A C 1
ATOM 1441 O O . ALA A 1 246 ? 4.728 -0.892 56.796 1.00 61.98 246 ALA A O 1
ATOM 1443 N N . LYS A 1 247 ? 4.975 1.072 55.710 1.00 60.34 247 LYS A N 1
ATOM 1444 C CA . LYS A 1 247 ? 6.256 0.724 55.099 1.00 57.78 247 LYS A CA 1
ATOM 1445 C C . LYS A 1 247 ? 6.134 -0.481 54.162 1.00 51.62 247 LYS A C 1
ATOM 1446 O O . LYS A 1 247 ? 6.971 -1.392 54.188 1.00 37.46 247 LYS A O 1
ATOM 1452 N N . LYS A 1 248 ? 5.095 -0.471 53.330 1.00 48.14 248 LYS A N 1
ATOM 1453 C CA . LYS A 1 248 ? 4.825 -1.588 52.428 1.00 48.45 248 LYS A CA 1
ATOM 1454 C C . LYS A 1 248 ? 4.654 -1.128 50.987 1.00 48.28 248 LYS A C 1
ATOM 1455 O O . LYS A 1 248 ? 4.190 -0.013 50.725 1.00 50.57 248 LYS A O 1
ATOM 1461 N N . LEU A 1 249 ? 5.028 -1.996 50.055 1.00 42.78 249 LEU A N 1
ATOM 1462 C CA . LEU A 1 249 ? 4.939 -1.672 48.636 1.00 41.19 249 LEU A CA 1
ATOM 1463 C C . LEU A 1 249 ? 4.368 -2.856 47.857 1.00 42.19 249 LEU A C 1
ATOM 1464 O O . LEU A 1 249 ? 5.060 -3.848 47.632 1.00 50.41 249 LEU A O 1
ATOM 1469 N N . THR A 1 250 ? 3.101 -2.752 47.462 1.00 43.39 250 THR A N 1
ATOM 1470 C CA . THR A 1 250 ? 2.419 -3.840 46.760 1.00 41.19 250 THR A CA 1
ATOM 1471 C C . THR A 1 250 ? 2.160 -3.510 45.301 1.00 44.18 250 THR A C 1
ATOM 1472 O O . THR A 1 250 ? 2.431 -2.403 44.849 1.00 57.39 250 THR A O 1
ATOM 1476 N N . GLY A 1 251 ? 1.622 -4.475 44.565 1.00 36.32 251 GLY A N 1
ATOM 1477 C CA . GLY A 1 251 ? 1.283 -4.234 43.179 1.00 38.40 251 GLY A CA 1
ATOM 1478 C C . GLY A 1 251 ? 1.185 -5.471 42.314 1.00 38.12 251 GLY A C 1
ATOM 1479 O O . GLY A 1 251 ? 1.492 -6.584 42.746 1.00 50.08 251 GLY A O 1
ATOM 1480 N N . THR A 1 252 ? 0.752 -5.265 41.075 1.00 26.42 252 THR A N 1
ATOM 1481 C CA . THR A 1 252 ? 0.511 -6.363 40.158 1.00 27.87 252 THR A CA 1
ATOM 1482 C C . THR A 1 252 ? 0.989 -6.015 38.752 1.00 32.60 252 THR A C 1
ATOM 1483 O O . THR A 1 252 ? 0.783 -4.897 38.274 1.00 37.82 252 THR A O 1
ATOM 1487 N N . LEU A 1 253 ? 1.636 -6.980 38.102 1.00 30.41 253 LEU A N 1
ATOM 1488 C CA . LEU A 1 253 ? 2.063 -6.831 36.714 1.00 31.59 253 LEU A CA 1
ATOM 1489 C C . LEU A 1 253 ? 1.270 -7.807 35.857 1.00 40.10 253 LEU A C 1
ATOM 1490 O O . LEU A 1 253 ? 1.263 -9.010 36.122 1.00 40.79 253 LEU A O 1
ATOM 1495 N N . SER A 1 254 ? 0.600 -7.288 34.835 1.00 48.46 254 SER A N 1
ATOM 1496 C CA . SER A 1 254 ? -0.244 -8.113 33.982 1.00 44.02 254 SER A CA 1
ATOM 1497 C C . SER A 1 254 ? 0.133 -7.936 32.521 1.00 39.07 254 SER A C 1
ATOM 1498 O O . SER A 1 254 ? 0.902 -7.039 32.171 1.00 48.97 254 SER A O 1
ATOM 1501 N N . THR A 1 255 ? -0.406 -8.801 31.673 1.00 31.41 255 THR A N 1
ATOM 1502 C CA . THR A 1 255 ? -0.130 -8.727 30.247 1.00 26.75 255 THR A CA 1
ATOM 1503 C C . THR A 1 255 ? -1.423 -8.604 29.461 1.00 35.99 255 THR A C 1
ATOM 1504 O O . THR A 1 255 ? -2.400 -9.315 29.727 1.00 38.22 255 THR A O 1
ATOM 1508 N N . LYS A 1 256 ? -1.425 -7.687 28.500 1.00 40.93 256 LYS A N 1
ATOM 1509 C CA . LYS A 1 256 ? -2.537 -7.564 27.569 1.00 36.80 256 LYS A CA 1
ATOM 1510 C C . LYS A 1 256 ? -2.468 -8.658 26.508 1.00 37.91 256 LYS A C 1
ATOM 1511 O O . LYS A 1 256 ? -1.504 -8.738 25.746 1.00 47.31 256 LYS A O 1
ATOM 1517 N N . GLN A 1 257 ? -3.483 -9.515 26.492 1.00 38.26 257 GLN A N 1
ATOM 1518 C CA . GLN A 1 257 ? -3.726 -10.437 25.397 1.00 36.10 257 GLN A CA 1
ATOM 1519 C C . GLN A 1 257 ? -4.883 -9.906 24.559 1.00 32.47 257 GLN A C 1
ATOM 1520 O O . GLN A 1 257 ? -5.847 -9.345 25.091 1.00 25.17 257 GLN A O 1
ATOM 1526 N N . LYS A 1 258 ? -4.772 -10.068 23.245 1.00 30.82 258 LYS A N 1
ATOM 1527 C CA . LYS A 1 258 ? -5.869 -9.810 22.325 1.00 22.18 258 LYS A CA 1
ATOM 1528 C C . LYS A 1 258 ? -5.571 -10.622 21.075 1.00 31.75 258 LYS A C 1
ATOM 1529 O O . LYS A 1 258 ? -4.583 -10.373 20.379 1.00 36.16 258 LYS A O 1
ATOM 1535 N N . ALA A 1 259 ? -6.416 -11.611 20.804 1.00 37.81 259 ALA A N 1
ATOM 1536 C CA . ALA A 1 259 ? -6.112 -12.620 19.790 1.00 38.62 259 ALA A CA 1
ATOM 1537 C C . ALA A 1 259 ? -6.278 -12.137 18.349 1.00 46.74 259 ALA A C 1
ATOM 1538 O O . ALA A 1 259 ? -5.329 -12.166 17.560 1.00 45.66 259 ALA A O 1
ATOM 1540 N N . ILE A 1 260 ? -7.495 -11.736 17.996 1.00 50.12 260 ILE A N 1
ATOM 1541 C CA . ILE A 1 260 ? -7.765 -11.236 16.654 1.00 43.88 260 ILE A CA 1
ATOM 1542 C C . ILE A 1 260 ? -8.343 -9.827 16.694 1.00 42.93 260 ILE A C 1
ATOM 1543 O O . ILE A 1 260 ? -8.476 -9.229 17.764 1.00 45.19 260 ILE A O 1
ATOM 1548 N N . ALA A 1 261 ? -8.693 -9.305 15.524 1.00 37.02 261 ALA A N 1
ATOM 1549 C CA . ALA A 1 261 ? -9.208 -7.944 15.416 1.00 39.84 261 ALA A CA 1
ATOM 1550 C C . ALA A 1 261 ? -10.458 -7.713 16.275 1.00 39.17 261 ALA A C 1
ATOM 1551 O O . ALA A 1 261 ? -10.558 -6.705 16.975 1.00 43.84 261 ALA A O 1
ATOM 1553 N N . SER A 1 262 ? -11.405 -8.644 16.222 1.00 30.64 262 SER A N 1
ATOM 1554 C CA . SER A 1 262 ? -12.651 -8.498 16.968 1.00 34.47 262 SER A CA 1
ATOM 1555 C C . SER A 1 262 ? -12.433 -8.603 18.480 1.00 36.38 262 SER A C 1
ATOM 1556 O O . SER A 1 262 ? -13.210 -8.062 19.269 1.00 34.59 262 SER A O 1
ATOM 1559 N N . SER A 1 263 ? -11.364 -9.289 18.873 1.00 40.39 263 SER A N 1
ATOM 1560 C CA . SER A 1 263 ? -11.120 -9.633 20.274 1.00 39.85 263 SER A CA 1
ATOM 1561 C C . SER A 1 263 ? -11.029 -8.441 21.220 1.00 38.83 263 SER A C 1
ATOM 1562 O O . SER A 1 263 ? -10.471 -7.402 20.874 1.00 38.82 263 SER A O 1
ATOM 1565 N N . PRO A 1 264 ? -11.582 -8.607 22.429 1.00 42.90 264 PRO A N 1
ATOM 1566 C CA . PRO A 1 264 ? -11.422 -7.655 23.531 1.00 41.59 264 PRO A CA 1
ATOM 1567 C C . PRO A 1 264 ? -9.968 -7.600 23.975 1.00 43.63 264 PRO A C 1
ATOM 1568 O O . PRO A 1 264 ? -9.268 -8.616 23.905 1.00 53.26 264 PRO A O 1
ATOM 1572 N N . GLU A 1 265 ? -9.516 -6.431 24.415 1.00 37.78 265 GLU A N 1
ATOM 1573 C CA . GLU A 1 265 ? -8.226 -6.342 25.076 1.00 34.87 265 GLU A CA 1
ATOM 1574 C C . GLU A 1 265 ? -8.369 -6.846 26.514 1.00 33.82 265 GLU A C 1
ATOM 1575 O O . GLU A 1 265 ? -9.009 -6.209 27.359 1.00 31.22 265 GLU A O 1
ATOM 1581 N N . THR A 1 266 ? -7.779 -8.007 26.773 1.00 35.35 266 THR A N 1
ATOM 1582 C CA . THR A 1 266 ? -7.898 -8.673 28.064 1.00 30.65 266 THR A CA 1
ATOM 1583 C C . THR A 1 266 ? -6.560 -8.670 28.817 1.00 39.03 266 THR A C 1
ATOM 1584 O O . THR A 1 266 ? -5.502 -8.576 28.211 1.00 28.69 266 THR A O 1
ATOM 1588 N N . TYR A 1 267 ? -6.600 -8.745 30.140 1.00 42.94 267 TYR A N 1
ATOM 1589 C CA . TYR A 1 267 ? -5.361 -8.724 30.910 1.00 38.69 267 TYR A CA 1
ATOM 1590 C C . TYR A 1 267 ? -5.220 -9.934 31.827 1.00 50.15 267 TYR A C 1
ATOM 1591 O O . TYR A 1 267 ? -6.163 -10.309 32.531 1.00 55.08 267 TYR A O 1
ATOM 1600 N N . VAL A 1 268 ? -4.042 -10.552 31.797 1.00 50.45 268 VAL A N 1
ATOM 1601 C CA . VAL A 1 268 ? -3.760 -11.688 32.668 1.00 40.54 268 VAL A CA 1
ATOM 1602 C C . VAL A 1 268 ? -2.660 -11.342 33.667 1.00 42.29 268 VAL A C 1
ATOM 1603 O O . VAL A 1 268 ? -1.574 -10.909 33.277 1.00 43.01 268 VAL A O 1
ATOM 1607 N N . ASP A 1 269 ? -2.949 -11.523 34.954 1.00 38.20 269 ASP A N 1
ATOM 1608 C CA . ASP A 1 269 ? -1.969 -11.220 35.994 1.00 36.11 269 ASP A CA 1
ATOM 1609 C C . ASP A 1 269 ? -0.840 -12.253 35.995 1.00 41.74 269 ASP A C 1
ATOM 1610 O O . ASP A 1 269 ? -1.083 -13.462 36.065 1.00 35.27 269 ASP A O 1
ATOM 1615 N N . ARG A 1 270 ? 0.393 -11.765 35.900 1.00 42.49 270 ARG A N 1
ATOM 1616 C CA . ARG A 1 270 ? 1.569 -12.627 35.898 1.00 34.98 270 ARG A CA 1
ATOM 1617 C C . ARG A 1 270 ? 2.223 -12.652 37.269 1.00 36.92 270 ARG A C 1
ATOM 1618 O O . ARG A 1 270 ? 2.593 -13.712 37.773 1.00 57.47 270 ARG A O 1
ATOM 1626 N N . TYR A 1 271 ? 2.361 -11.474 37.869 1.00 30.99 271 TYR A N 1
ATOM 1627 C CA . TYR A 1 271 ? 3.080 -11.327 39.131 1.00 29.27 271 TYR A CA 1
ATOM 1628 C C . TYR A 1 271 ? 2.400 -10.353 40.085 1.00 36.26 271 TYR A C 1
ATOM 1629 O O . TYR A 1 271 ? 2.024 -9.240 39.699 1.00 45.31 271 TYR A O 1
ATOM 1638 N N . ASP A 1 272 ? 2.238 -10.782 41.331 1.00 37.45 272 ASP A N 1
ATOM 1639 C CA . ASP A 1 272 ? 1.946 -9.859 42.417 1.00 37.71 272 ASP A CA 1
ATOM 1640 C C . ASP A 1 272 ? 3.265 -9.393 43.004 1.00 42.62 272 ASP A C 1
ATOM 1641 O O . ASP A 1 272 ? 4.296 -10.039 42.817 1.00 48.67 272 ASP A O 1
ATOM 1646 N N . ILE A 1 273 ? 3.236 -8.270 43.709 1.00 43.78 273 ILE A N 1
ATOM 1647 C CA . ILE A 1 273 ? 4.450 -7.742 44.314 1.00 41.07 273 ILE A CA 1
ATOM 1648 C C . ILE A 1 273 ? 4.275 -7.544 45.818 1.00 49.72 273 ILE A C 1
ATOM 1649 O O . ILE A 1 273 ? 3.191 -7.181 46.293 1.00 51.93 273 ILE A O 1
ATOM 1654 N N . ASP A 1 274 ? 5.346 -7.800 46.563 1.00 47.61 274 ASP A N 1
ATOM 1655 C CA . ASP A 1 274 ? 5.291 -7.762 48.016 1.00 49.35 274 ASP A CA 1
ATOM 1656 C C . ASP A 1 274 ? 6.631 -7.297 48.573 1.00 48.54 274 ASP A C 1
ATOM 1657 O O . ASP A 1 274 ? 7.529 -8.101 48.814 1.00 51.52 274 ASP A O 1
ATOM 1662 N N . ALA A 1 275 ? 6.765 -5.992 48.773 1.00 49.84 275 ALA A N 1
ATOM 1663 C CA . ALA A 1 275 ? 8.040 -5.426 49.198 1.00 50.88 275 ALA A CA 1
ATOM 1664 C C . ALA A 1 275 ? 7.930 -4.565 50.457 1.00 49.88 275 ALA A C 1
ATOM 1665 O O . ALA A 1 275 ? 6.899 -3.932 50.716 1.00 50.72 275 ALA A O 1
ATOM 1667 N N . THR A 1 276 ? 9.004 -4.552 51.238 1.00 40.01 276 THR A N 1
ATOM 1668 C CA . THR A 1 276 ? 9.099 -3.655 52.375 1.00 46.68 276 THR A CA 1
ATOM 1669 C C . THR A 1 276 ? 9.841 -2.387 51.970 1.00 45.62 276 THR A C 1
ATOM 1670 O O . THR A 1 276 ? 10.802 -2.437 51.199 1.00 50.09 276 THR A O 1
ATOM 1674 N N . ILE A 1 277 ? 9.376 -1.252 52.487 1.00 53.15 277 ILE A N 1
ATOM 1675 C CA . ILE A 1 277 ? 9.988 0.042 52.196 1.00 52.98 277 ILE A CA 1
ATOM 1676 C C . ILE A 1 277 ? 10.876 0.503 53.345 1.00 51.96 277 ILE A C 1
ATOM 1677 O O . ILE A 1 277 ? 10.480 0.453 54.513 1.00 45.36 277 ILE A O 1
ATOM 1682 N N . LYS A 1 278 ? 12.074 0.962 53.001 1.00 51.49 278 LYS A N 1
ATOM 1683 C CA . LYS A 1 278 ? 13.036 1.429 53.987 1.00 58.53 278 LYS A CA 1
ATOM 1684 C C . LYS A 1 278 ? 13.896 2.531 53.380 1.00 55.53 278 LYS A C 1
ATOM 1685 O O . LYS A 1 278 ? 14.829 2.254 52.626 1.00 56.24 278 LYS A O 1
ATOM 1691 N N . GLY A 1 279 ? 13.581 3.778 53.715 1.00 54.01 279 GLY A N 1
ATOM 1692 C CA . GLY A 1 279 ? 14.220 4.916 53.082 1.00 49.78 279 GLY A CA 1
ATOM 1693 C C . GLY A 1 279 ? 13.506 5.198 51.776 1.00 61.29 279 GLY A C 1
ATOM 1694 O O . GLY A 1 279 ? 12.284 5.089 51.702 1.00 69.20 279 GLY A O 1
ATOM 1695 N N . ASN A 1 280 ? 14.262 5.555 50.745 1.00 64.85 280 ASN A N 1
ATOM 1696 C CA . ASN A 1 280 ? 13.700 5.743 49.415 1.00 63.35 280 ASN A CA 1
ATOM 1697 C C . ASN A 1 280 ? 13.653 4.416 48.666 1.00 51.15 280 ASN A C 1
ATOM 1698 O O . ASN A 1 280 ? 13.063 4.309 47.589 1.00 47.43 280 ASN A O 1
ATOM 1703 N N . ARG A 1 281 ? 14.274 3.404 49.258 1.00 47.56 281 ARG A N 1
ATOM 1704 C CA . ARG A 1 281 ? 14.409 2.098 48.629 1.00 46.02 281 ARG A CA 1
ATOM 1705 C C . ARG A 1 281 ? 13.371 1.109 49.147 1.00 53.16 281 ARG A C 1
ATOM 1706 O O . ARG A 1 281 ? 12.837 1.263 50.245 1.00 61.92 281 ARG A O 1
ATOM 1714 N N . PHE A 1 282 ? 13.090 0.088 48.350 1.00 48.33 282 PHE A N 1
ATOM 1715 C CA . PHE A 1 282 ? 12.218 -0.993 48.785 1.00 39.58 282 PHE A CA 1
ATOM 1716 C C . PHE A 1 282 ? 12.712 -2.316 48.227 1.00 40.67 282 PHE A C 1
ATOM 1717 O O . PHE A 1 282 ? 13.354 -2.356 47.172 1.00 39.22 282 PHE A O 1
ATOM 1725 N N . ALA A 1 283 ? 12.415 -3.396 48.942 1.00 44.71 283 ALA A N 1
ATOM 1726 C CA . ALA A 1 283 ? 12.894 -4.716 48.550 1.00 38.56 283 ALA A CA 1
ATOM 1727 C C . ALA A 1 283 ? 11.979 -5.809 49.072 1.00 46.25 283 ALA A C 1
ATOM 1728 O O . ALA A 1 283 ? 11.429 -5.704 50.168 1.00 56.77 283 ALA A O 1
ATOM 1730 N N . GLY A 1 284 ? 11.826 -6.864 48.283 1.00 42.73 284 GLY A N 1
ATOM 1731 C CA . GLY A 1 284 ? 10.992 -7.978 48.678 1.00 40.27 284 GLY A CA 1
ATOM 1732 C C . GLY A 1 284 ? 10.861 -9.038 47.608 1.00 36.41 284 GLY A C 1
ATOM 1733 O O . GLY A 1 284 ? 11.852 -9.481 47.015 1.00 37.14 284 GLY A O 1
ATOM 1734 N N . SER A 1 285 ? 9.621 -9.440 47.357 1.00 30.80 285 SER A N 1
ATOM 1735 C CA . SER A 1 285 ? 9.361 -10.592 46.515 1.00 33.53 285 SER A CA 1
ATOM 1736 C C . SER A 1 285 ? 8.402 -10.305 45.370 1.00 38.71 285 SER A C 1
ATOM 1737 O O . SER A 1 285 ? 7.501 -9.459 45.489 1.00 34.77 285 SER A O 1
ATOM 1740 N N . ALA A 1 286 ? 8.619 -11.016 44.263 1.00 34.29 286 ALA A N 1
ATOM 1741 C CA . ALA A 1 286 ? 7.662 -11.088 43.169 1.00 30.41 286 ALA A CA 1
ATOM 1742 C C . ALA A 1 286 ? 7.034 -12.475 43.233 1.00 37.00 286 ALA A C 1
ATOM 1743 O O . ALA A 1 286 ? 7.741 -13.480 43.333 1.00 46.45 286 ALA A O 1
ATOM 1745 N N . ILE A 1 287 ? 5.708 -12.529 43.193 1.00 27.35 287 ILE A N 1
ATOM 1746 C CA . ILE A 1 287 ? 4.994 -13.789 43.358 1.00 22.05 287 ILE A CA 1
ATOM 1747 C C . ILE A 1 287 ? 4.257 -14.177 42.076 1.00 30.53 287 ILE A C 1
ATOM 1748 O O . ILE A 1 287 ? 3.457 -13.399 41.543 1.00 40.10 287 ILE A O 1
ATOM 1753 N N . ALA A 1 288 ? 4.534 -15.381 41.580 1.00 28.46 288 ALA A N 1
ATOM 1754 C CA . ALA A 1 288 ? 3.898 -15.865 40.358 1.00 23.70 288 ALA A CA 1
ATOM 1755 C C . ALA A 1 288 ? 2.450 -16.279 40.627 1.00 33.43 288 ALA A C 1
ATOM 1756 O O . ALA A 1 288 ? 2.161 -16.971 41.611 1.00 36.24 288 ALA A O 1
ATOM 1758 N N . LYS A 1 289 ? 1.549 -15.854 39.746 1.00 29.03 289 LYS A N 1
ATOM 1759 C CA . LYS A 1 289 ? 0.120 -16.086 39.926 1.00 24.27 289 LYS A CA 1
ATOM 1760 C C . LYS A 1 289 ? -0.324 -17.450 39.399 1.00 30.23 289 LYS A C 1
ATOM 1761 O O . LYS A 1 289 ? -1.422 -17.911 39.706 1.00 37.86 289 LYS A O 1
ATOM 1767 N N . ASN A 1 290 ? 0.522 -18.094 38.602 1.00 38.72 290 ASN A N 1
ATOM 1768 C CA . ASN A 1 290 ? 0.130 -19.344 37.962 1.00 47.63 290 ASN A CA 1
ATOM 1769 C C . ASN A 1 290 ? 0.868 -20.560 38.522 1.00 62.71 290 ASN A C 1
ATOM 1770 O O . ASN A 1 290 ? 0.239 -21.515 38.986 1.00 76.73 290 ASN A O 1
ATOM 1775 N N . THR A 1 291 ? 2.198 -20.520 38.473 1.00 48.74 291 THR A N 1
ATOM 1776 C CA . THR A 1 291 ? 3.041 -21.609 38.982 1.00 44.79 291 THR A CA 1
ATOM 1777 C C . THR A 1 291 ? 2.844 -22.924 38.229 1.00 37.27 291 THR A C 1
ATOM 1778 O O . THR A 1 291 ? 3.419 -23.951 38.598 1.00 45.94 291 THR A O 1
ATOM 1782 N N . LYS A 1 292 ? 2.043 -22.890 37.169 1.00 29.75 292 LYS A N 1
ATOM 1783 C CA . LYS A 1 292 ? 1.811 -24.085 36.369 1.00 38.83 292 LYS A CA 1
ATOM 1784 C C . LYS A 1 292 ? 2.203 -23.877 34.906 1.00 43.74 292 LYS A C 1
ATOM 1785 O O . LYS A 1 292 ? 1.727 -22.948 34.247 1.00 45.91 292 LYS A O 1
ATOM 1791 N N . SER A 1 293 ? 3.094 -24.735 34.414 1.00 46.99 293 SER A N 1
ATOM 1792 C CA . SER A 1 293 ? 3.404 -24.803 32.991 1.00 47.71 293 SER A CA 1
ATOM 1793 C C . SER A 1 293 ? 3.241 -26.234 32.507 1.00 50.83 293 SER A C 1
ATOM 1794 O O . SER A 1 293 ? 3.751 -27.171 33.125 1.00 55.31 293 SER A O 1
ATOM 1797 N N . SER A 1 294 ? 2.512 -26.394 31.410 1.00 44.66 294 SER A N 1
ATOM 1798 C CA . SER A 1 294 ? 2.334 -27.693 30.787 1.00 41.46 294 SER A CA 1
ATOM 1799 C C . SER A 1 294 ? 2.498 -27.525 29.292 1.00 46.54 294 SER A C 1
ATOM 1800 O O . SER A 1 294 ? 2.734 -26.420 28.810 1.00 50.47 294 SER A O 1
ATOM 1803 N N . PHE A 1 295 ? 2.375 -28.623 28.560 1.00 42.07 295 PHE A N 1
ATOM 1804 C CA . PHE A 1 295 ? 2.499 -28.580 27.115 1.00 37.77 295 PHE A CA 1
ATOM 1805 C C . PHE A 1 295 ? 1.330 -27.818 26.489 1.00 50.82 295 PHE A C 1
ATOM 1806 O O . PHE A 1 295 ? 1.485 -27.140 25.469 1.00 47.11 295 PHE A O 1
ATOM 1814 N N . LEU A 1 296 ? 0.159 -27.932 27.107 1.00 54.49 296 LEU A N 1
ATOM 1815 C CA . LEU A 1 296 ? -1.036 -27.267 26.606 1.00 48.43 296 LEU A CA 1
ATOM 1816 C C . LEU A 1 296 ? -1.294 -25.971 27.370 1.00 55.46 296 LEU A C 1
ATOM 1817 O O . LEU A 1 296 ? -2.040 -25.112 26.906 1.00 54.93 296 LEU A O 1
ATOM 1822 N N . GLU A 1 297 ? -0.663 -25.836 28.535 1.00 63.68 297 GLU A N 1
ATOM 1823 C CA . GLU A 1 297 ? -0.632 -24.575 29.268 1.00 66.66 297 GLU A CA 1
ATOM 1824 C C . GLU A 1 297 ? 0.813 -24.235 29.604 1.00 57.25 297 GLU A C 1
ATOM 1825 O O . GLU A 1 297 ? 1.241 -24.376 30.752 1.00 59.61 297 GLU A O 1
ATOM 1831 N N . PRO A 1 298 ? 1.578 -23.803 28.593 1.00 50.09 298 PRO A N 1
ATOM 1832 C CA . PRO A 1 298 ? 2.972 -23.415 28.824 1.00 42.01 298 PRO A CA 1
ATOM 1833 C C . PRO A 1 298 ? 3.046 -22.055 29.495 1.00 39.16 298 PRO A C 1
ATOM 1834 O O . PRO A 1 298 ? 2.205 -21.197 29.216 1.00 39.36 298 PRO A O 1
ATOM 1838 N N . ASN A 1 299 ? 4.045 -21.857 30.351 1.00 40.32 299 ASN A N 1
ATOM 1839 C CA . ASN A 1 299 ? 4.123 -20.633 31.135 1.00 43.19 299 ASN A CA 1
ATOM 1840 C C . ASN A 1 299 ? 5.553 -20.296 31.539 1.00 47.18 299 ASN A C 1
ATOM 1841 O O . ASN A 1 299 ? 6.176 -21.029 32.314 1.00 44.76 299 ASN A O 1
ATOM 1846 N N . PHE A 1 300 ? 6.062 -19.186 31.007 1.00 46.05 300 PHE A N 1
ATOM 1847 C CA . PHE A 1 300 ? 7.384 -18.676 31.357 1.00 36.29 300 PHE A CA 1
ATOM 1848 C C . PHE A 1 300 ? 7.451 -18.213 32.805 1.00 43.22 300 PHE A C 1
ATOM 1849 O O . PHE A 1 300 ? 8.531 -18.131 33.391 1.00 53.77 300 PHE A O 1
ATOM 1857 N N . PHE A 1 301 ? 6.288 -17.920 33.378 1.00 48.58 301 PHE A N 1
ATOM 1858 C CA . PHE A 1 301 ? 6.195 -17.159 34.621 1.00 44.23 301 PHE A CA 1
ATOM 1859 C C . PHE A 1 301 ? 5.647 -17.976 35.793 1.00 49.05 301 PHE A C 1
ATOM 1860 O O . PHE A 1 301 ? 4.706 -17.551 36.475 1.00 45.77 301 PHE A O 1
ATOM 1868 N N . ASN A 1 302 ? 6.255 -19.137 36.030 1.00 50.21 302 ASN A N 1
ATOM 1869 C CA . ASN A 1 302 ? 5.794 -20.066 37.059 1.00 44.58 302 ASN A CA 1
ATOM 1870 C C . ASN A 1 302 ? 6.609 -20.024 38.354 1.00 49.08 302 ASN A C 1
ATOM 1871 O O . ASN A 1 302 ? 6.281 -20.717 39.317 1.00 58.35 302 ASN A O 1
ATOM 1876 N N . LYS A 1 303 ? 7.669 -19.222 38.381 1.00 46.03 303 LYS A N 1
ATOM 1877 C CA . LYS A 1 303 ? 8.509 -19.131 39.574 1.00 37.35 303 LYS A CA 1
ATOM 1878 C C . LYS A 1 303 ? 8.490 -17.736 40.169 1.00 32.90 303 LYS A C 1
ATOM 1879 O O . LYS A 1 303 ? 8.463 -16.741 39.443 1.00 30.31 303 LYS A O 1
ATOM 1885 N N . ASN A 1 304 ? 8.519 -17.674 41.494 1.00 37.26 304 ASN A N 1
ATOM 1886 C CA . ASN A 1 304 ? 8.657 -16.412 42.201 1.00 39.69 304 ASN A CA 1
ATOM 1887 C C . ASN A 1 304 ? 10.058 -15.853 42.070 1.00 44.43 304 ASN A C 1
ATOM 1888 O O . ASN A 1 304 ? 10.959 -16.504 41.526 1.00 44.33 304 ASN A O 1
ATOM 1893 N N . ALA A 1 305 ? 10.223 -14.631 42.564 1.00 41.03 305 ALA A N 1
ATOM 1894 C CA . ALA A 1 305 ? 11.527 -14.112 42.919 1.00 37.61 305 ALA A CA 1
ATOM 1895 C C . ALA A 1 305 ? 11.424 -13.778 44.401 1.00 44.16 305 ALA A C 1
ATOM 1896 O O . ALA A 1 305 ? 11.198 -12.624 44.775 1.00 46.04 305 ALA A O 1
ATOM 1898 N N . ASP A 1 306 ? 11.546 -14.803 45.244 1.00 50.37 306 ASP A N 1
ATOM 1899 C CA . ASP A 1 306 ? 11.403 -14.639 46.693 1.00 40.39 306 ASP A CA 1
ATOM 1900 C C . ASP A 1 306 ? 12.598 -13.883 47.258 1.00 43.95 306 ASP A C 1
ATOM 1901 O O . ASP A 1 306 ? 13.741 -14.353 47.175 1.00 47.55 306 ASP A O 1
ATOM 1906 N N . ASN A 1 307 ? 12.337 -12.705 47.817 1.00 37.35 307 ASN A N 1
ATOM 1907 C CA . ASN A 1 307 ? 13.419 -11.864 48.311 1.00 40.95 307 ASN A CA 1
ATOM 1908 C C . ASN A 1 307 ? 14.455 -11.584 47.231 1.00 42.89 307 ASN A C 1
ATOM 1909 O O . ASN A 1 307 ? 15.648 -11.517 47.515 1.00 44.80 307 ASN A O 1
ATOM 1914 N N . ARG A 1 308 ? 13.994 -11.434 45.994 1.00 41.20 308 ARG A N 1
ATOM 1915 C CA . ARG A 1 308 ? 14.881 -11.163 44.868 1.00 37.91 308 ARG A CA 1
ATOM 1916 C C . ARG A 1 308 ? 14.328 -10.033 44.004 1.00 46.78 308 ARG A C 1
ATOM 1917 O O . ARG A 1 308 ? 14.601 -9.960 42.800 1.00 50.88 308 ARG A O 1
ATOM 1925 N N . LEU A 1 309 ? 13.540 -9.159 44.628 1.00 47.51 309 LEU A N 1
ATOM 1926 C CA . LEU A 1 309 ? 13.056 -7.947 43.972 1.00 28.16 309 LEU A CA 1
ATOM 1927 C C . LEU A 1 309 ? 13.565 -6.718 44.721 1.00 30.14 309 LEU A C 1
ATOM 1928 O O . LEU A 1 309 ? 13.501 -6.663 45.947 1.00 35.88 309 LEU A O 1
ATOM 1933 N N . GLU A 1 310 ? 14.085 -5.741 43.987 1.00 26.10 310 GLU A N 1
ATOM 1934 C CA . GLU A 1 310 ? 14.577 -4.510 44.601 1.00 32.48 310 GLU A CA 1
ATOM 1935 C C . GLU A 1 310 ? 14.177 -3.307 43.761 1.00 35.45 310 GLU A C 1
ATOM 1936 O O . GLU A 1 310 ? 13.893 -3.440 42.576 1.00 35.43 310 GLU A O 1
ATOM 1942 N N . GLY A 1 311 ? 14.152 -2.131 44.375 1.00 42.48 311 GLY A N 1
ATOM 1943 C CA . GLY A 1 311 ? 13.799 -0.926 43.649 1.00 42.03 311 GLY A CA 1
ATOM 1944 C C . GLY A 1 311 ? 13.793 0.309 44.527 1.00 41.56 311 GLY A C 1
ATOM 1945 O O . GLY A 1 311 ? 14.234 0.273 45.682 1.00 40.35 311 GLY A O 1
ATOM 1946 N N . GLY A 1 312 ? 13.308 1.413 43.971 1.00 37.49 312 GLY A N 1
ATOM 1947 C CA . GLY A 1 312 ? 13.261 2.656 44.709 1.00 41.63 312 GLY A CA 1
ATOM 1948 C C . GLY A 1 312 ? 12.315 3.690 44.136 1.00 40.98 312 GLY A C 1
ATOM 1949 O O . GLY A 1 312 ? 11.780 3.540 43.021 1.00 34.66 312 GLY A O 1
ATOM 1950 N N . PHE A 1 313 ? 12.121 4.749 44.921 1.00 43.96 313 PHE A N 1
ATOM 1951 C CA . PHE A 1 313 ? 11.319 5.899 44.526 1.00 46.68 313 PHE A CA 1
ATOM 1952 C C . PHE A 1 313 ? 12.231 7.032 44.085 1.00 46.15 313 PHE A C 1
ATOM 1953 O O . PHE A 1 313 ? 13.156 7.421 44.804 1.00 51.52 313 PHE A O 1
ATOM 1961 N N . TYR A 1 314 ? 11.979 7.549 42.892 1.00 40.60 314 TYR A N 1
ATOM 1962 C CA . TYR A 1 314 ? 12.719 8.700 42.412 1.00 42.42 314 TYR A CA 1
ATOM 1963 C C . TYR A 1 314 ? 11.752 9.860 42.227 1.00 43.49 314 TYR A C 1
ATOM 1964 O O . TYR A 1 314 ? 10.560 9.661 41.984 1.00 40.30 314 TYR A O 1
ATOM 1973 N N . GLY A 1 315 ? 12.267 11.075 42.338 1.00 43.95 315 GLY A N 1
ATOM 1974 C CA . GLY A 1 315 ? 11.412 12.241 42.434 1.00 53.79 315 GLY A CA 1
ATOM 1975 C C . GLY A 1 315 ? 11.460 12.770 43.855 1.00 69.78 315 GLY A C 1
ATOM 1976 O O . GLY A 1 315 ? 11.716 12.017 44.798 1.00 72.09 315 GLY A O 1
ATOM 1977 N N . GLU A 1 316 ? 11.210 14.065 44.016 1.00 71.84 316 GLU A N 1
ATOM 1978 C CA . GLU A 1 316 ? 11.353 14.716 45.311 1.00 70.84 316 GLU A CA 1
ATOM 1979 C C . GLU A 1 316 ? 10.246 14.311 46.282 1.00 66.31 316 GLU A C 1
ATOM 1980 O O . GLU A 1 316 ? 10.434 14.360 47.496 1.00 68.21 316 GLU A O 1
ATOM 1986 N N . ASN A 1 317 ? 9.099 13.915 45.737 1.00 63.59 317 ASN A N 1
ATOM 1987 C CA . ASN A 1 317 ? 7.967 13.469 46.540 1.00 63.15 317 ASN A CA 1
ATOM 1988 C C . ASN A 1 317 ? 7.550 12.049 46.180 1.00 59.37 317 ASN A C 1
ATOM 1989 O O . ASN A 1 317 ? 6.352 11.754 46.103 1.00 56.40 317 ASN A O 1
ATOM 1994 N N . ALA A 1 318 ? 8.533 11.178 45.954 1.00 52.72 318 ALA A N 1
ATOM 1995 C CA . ALA A 1 318 ? 8.260 9.806 45.538 1.00 43.92 318 ALA A CA 1
ATOM 1996 C C . ALA A 1 318 ? 7.346 9.786 44.312 1.00 35.54 318 ALA A C 1
ATOM 1997 O O . ALA A 1 318 ? 6.519 8.890 44.149 1.00 28.64 318 ALA A O 1
ATOM 1999 N N . GLU A 1 319 ? 7.516 10.775 43.442 1.00 35.78 319 GLU A N 1
ATOM 2000 C CA . GLU A 1 319 ? 6.652 10.921 42.278 1.00 35.87 319 GLU A CA 1
ATOM 2001 C C . GLU A 1 319 ? 6.674 9.687 41.376 1.00 32.86 319 GLU A C 1
ATOM 2002 O O . GLU A 1 319 ? 5.680 9.379 40.721 1.00 33.20 319 GLU A O 1
ATOM 2008 N N . GLU A 1 320 ? 7.804 8.986 41.339 1.00 36.04 320 GLU A N 1
ATOM 2009 C CA . GLU A 1 320 ? 7.928 7.792 40.504 1.00 40.80 320 GLU A CA 1
ATOM 2010 C C . GLU A 1 320 ? 8.642 6.657 41.237 1.00 45.73 320 GLU A C 1
ATOM 2011 O O . GLU A 1 320 ? 9.200 6.849 42.323 1.00 44.17 320 GLU A O 1
ATOM 2017 N N . LEU A 1 321 ? 8.609 5.470 40.639 1.00 49.84 321 LEU A N 1
ATOM 2018 C CA . LEU A 1 321 ? 9.314 4.318 41.188 1.00 44.30 321 LEU A CA 1
ATOM 2019 C C . LEU A 1 321 ? 9.801 3.396 40.076 1.00 50.62 321 LEU A C 1
ATOM 2020 O O . LEU A 1 321 ? 9.225 3.352 38.984 1.00 47.64 321 LEU A O 1
ATOM 2025 N N . ALA A 1 322 ? 10.868 2.658 40.354 1.00 47.18 322 ALA A N 1
ATOM 2026 C CA . ALA A 1 322 ? 11.384 1.713 39.378 1.00 42.45 322 ALA A CA 1
ATOM 2027 C C . ALA A 1 322 ? 12.243 0.681 40.078 1.00 46.77 322 ALA A C 1
ATOM 2028 O O . ALA A 1 322 ? 12.776 0.936 41.160 1.00 46.64 322 ALA A O 1
ATOM 2030 N N . GLY A 1 323 ? 12.368 -0.491 39.464 1.00 45.89 323 GLY A N 1
ATOM 2031 C CA . GLY A 1 323 ? 13.140 -1.567 40.058 1.00 37.97 323 GLY A CA 1
ATOM 2032 C C . GLY A 1 323 ? 13.238 -2.788 39.167 1.00 35.26 323 GLY A C 1
ATOM 2033 O O . GLY A 1 323 ? 12.868 -2.743 37.993 1.00 37.63 323 GLY A O 1
ATOM 2034 N N . LYS A 1 324 ? 13.729 -3.884 39.737 1.00 24.25 324 LYS A N 1
ATOM 2035 C CA . LYS A 1 324 ? 13.971 -5.113 38.999 1.00 19.56 324 LYS A CA 1
ATOM 2036 C C . LYS A 1 324 ? 13.783 -6.304 39.919 1.00 32.85 324 LYS A C 1
ATOM 2037 O O . LYS A 1 324 ? 13.770 -6.167 41.143 1.00 40.29 324 LYS A O 1
ATOM 2043 N N . PHE A 1 325 ? 13.632 -7.477 39.323 1.00 32.94 325 PHE A N 1
ATOM 2044 C CA . PHE A 1 325 ? 13.699 -8.722 40.072 1.00 33.88 325 PHE A CA 1
ATOM 2045 C C . PHE A 1 325 ? 14.163 -9.836 39.146 1.00 36.75 325 PHE A C 1
ATOM 2046 O O . PHE A 1 325 ? 14.006 -9.748 37.923 1.00 38.63 325 PHE A O 1
ATOM 2054 N N . LEU A 1 326 ? 14.761 -10.864 39.734 1.00 30.41 326 LEU A N 1
ATOM 2055 C CA . LEU A 1 326 ? 15.212 -12.024 38.985 1.00 27.52 326 LEU A CA 1
ATOM 2056 C C . LEU A 1 326 ? 14.750 -13.271 39.719 1.00 32.84 326 LEU A C 1
ATOM 2057 O O . LEU A 1 326 ? 14.996 -13.430 40.919 1.00 30.23 326 LEU A O 1
ATOM 2062 N N . THR A 1 327 ? 14.074 -14.155 38.998 1.00 31.83 327 THR A N 1
ATOM 2063 C CA . THR A 1 327 ? 13.408 -15.292 39.623 1.00 28.33 327 THR A CA 1
ATOM 2064 C C . THR A 1 327 ? 14.351 -16.279 40.322 1.00 33.66 327 THR A C 1
ATOM 2065 O O . THR A 1 327 ? 15.571 -16.238 40.136 1.00 39.06 327 THR A O 1
ATOM 2069 N N . ASN A 1 328 ? 13.765 -17.163 41.127 1.00 40.84 328 ASN A N 1
ATOM 2070 C CA . ASN A 1 328 ? 14.514 -18.135 41.930 1.00 35.17 328 ASN A CA 1
ATOM 2071 C C . ASN A 1 328 ? 15.413 -19.062 41.109 1.00 40.23 328 ASN A C 1
ATOM 2072 O O . ASN A 1 328 ? 16.540 -19.359 41.514 1.00 29.89 328 ASN A O 1
ATOM 2077 N N . ASP A 1 329 ? 14.910 -19.521 39.964 1.00 42.62 329 ASP A N 1
ATOM 2078 C CA . ASP A 1 329 ? 15.669 -20.422 39.101 1.00 37.08 329 ASP A CA 1
ATOM 2079 C C . ASP A 1 329 ? 16.239 -19.683 37.891 1.00 42.95 329 ASP A C 1
ATOM 2080 O O . ASP A 1 329 ? 16.415 -20.276 36.821 1.00 42.16 329 ASP A O 1
ATOM 2085 N N . ASN A 1 330 ? 16.522 -18.394 38.064 1.00 43.27 330 ASN A N 1
ATOM 2086 C CA . ASN A 1 330 ? 17.162 -17.602 37.019 1.00 34.00 330 ASN A CA 1
ATOM 2087 C C . ASN A 1 330 ? 16.467 -17.769 35.667 1.00 35.04 330 ASN A C 1
ATOM 2088 O O . ASN A 1 330 ? 17.120 -17.961 34.638 1.00 30.10 330 ASN A O 1
ATOM 2093 N N . SER A 1 331 ? 15.137 -17.681 35.687 1.00 35.86 331 SER A N 1
ATOM 2094 C CA . SER A 1 331 ? 14.308 -17.985 34.525 1.00 36.45 331 SER A CA 1
ATOM 2095 C C . SER A 1 331 ? 13.621 -16.738 33.962 1.00 34.02 331 SER A C 1
ATOM 2096 O O . SER A 1 331 ? 13.271 -16.688 32.777 1.00 35.87 331 SER A O 1
ATOM 2099 N N . VAL A 1 332 ? 13.416 -15.739 34.814 1.00 26.73 332 VAL A N 1
ATOM 2100 C CA . VAL A 1 332 ? 12.881 -14.461 34.360 1.00 35.87 332 VAL A CA 1
ATOM 2101 C C . VAL A 1 332 ? 13.572 -13.288 35.036 1.00 35.50 332 VAL A C 1
ATOM 2102 O O . VAL A 1 332 ? 13.654 -13.218 36.266 1.00 38.53 332 VAL A O 1
ATOM 2106 N N . PHE A 1 333 ? 14.072 -12.370 34.221 1.00 27.41 333 PHE A N 1
ATOM 2107 C CA . PHE A 1 333 ? 14.567 -11.108 34.737 1.00 26.14 333 PHE A CA 1
ATOM 2108 C C . PHE A 1 333 ? 13.619 -10.017 34.280 1.00 28.81 333 PHE A C 1
ATOM 2109 O O . PHE A 1 333 ? 13.340 -9.884 33.090 1.00 27.36 333 PHE A O 1
ATOM 2117 N N . ALA A 1 334 ? 13.120 -9.234 35.223 1.00 33.04 334 ALA A N 1
ATOM 2118 C CA . ALA A 1 334 ? 12.126 -8.228 34.891 1.00 39.91 334 ALA A CA 1
ATOM 2119 C C . ALA A 1 334 ? 12.480 -6.882 35.491 1.00 45.39 334 ALA A C 1
ATOM 2120 O O . ALA A 1 334 ? 13.056 -6.797 36.578 1.00 49.76 334 ALA A O 1
ATOM 2122 N N . VAL A 1 335 ? 12.133 -5.831 34.761 1.00 37.38 335 VAL A N 1
ATOM 2123 C CA . VAL A 1 335 ? 12.268 -4.475 35.260 1.00 36.62 335 VAL A CA 1
ATOM 2124 C C . VAL A 1 335 ? 10.900 -3.820 35.225 1.00 44.74 335 VAL A C 1
ATOM 2125 O O . VAL A 1 335 ? 10.039 -4.194 34.428 1.00 39.11 335 VAL A O 1
ATOM 2129 N N . PHE A 1 336 ? 10.694 -2.843 36.094 1.00 48.16 336 PHE A N 1
ATOM 2130 C CA . PHE A 1 336 ? 9.395 -2.203 36.182 1.00 40.78 336 PHE A CA 1
ATOM 2131 C C . PHE A 1 336 ? 9.508 -0.743 36.585 1.00 36.86 336 PHE A C 1
ATOM 2132 O O . PHE A 1 336 ? 10.470 -0.327 37.237 1.00 41.58 336 PHE A O 1
ATOM 2140 N N . ALA A 1 337 ? 8.509 0.031 36.188 1.00 40.35 337 ALA A N 1
ATOM 2141 C CA . ALA A 1 337 ? 8.438 1.430 36.562 1.00 43.58 337 ALA A CA 1
ATOM 2142 C C . ALA A 1 337 ? 6.977 1.814 36.734 1.00 35.49 337 ALA A C 1
ATOM 2143 O O . ALA A 1 337 ? 6.087 1.208 36.133 1.00 39.89 337 ALA A O 1
ATOM 2145 N N . GLY A 1 338 ? 6.736 2.813 37.571 1.00 38.73 338 GLY A N 1
ATOM 2146 C CA . GLY A 1 338 ? 5.399 3.325 37.785 1.00 40.24 338 GLY A CA 1
ATOM 2147 C C . GLY A 1 338 ? 5.466 4.778 38.206 1.00 42.71 338 GLY A C 1
ATOM 2148 O O . GLY A 1 338 ? 6.515 5.263 38.642 1.00 38.85 338 GLY A O 1
ATOM 2149 N N . LYS A 1 339 ? 4.348 5.482 38.060 1.00 51.84 339 LYS A N 1
ATOM 2150 C CA . LYS A 1 339 ? 4.262 6.875 38.490 1.00 52.75 339 LYS A CA 1
ATOM 2151 C C . LYS A 1 339 ? 2.861 7.170 39.014 1.00 46.12 339 LYS A C 1
ATOM 2152 O O . LYS A 1 339 ? 1.902 6.499 38.641 1.00 38.10 339 LYS A O 1
ATOM 2158 N N . GLN A 1 340 ? 2.754 8.187 39.866 1.00 43.04 340 GLN A N 1
ATOM 2159 C CA . GLN A 1 340 ? 1.527 8.459 40.616 1.00 50.09 340 GLN A CA 1
ATOM 2160 C C . GLN A 1 340 ? 0.301 8.811 39.774 1.00 52.37 340 GLN A C 1
ATOM 2161 O O . GLN A 1 340 ? 0.403 9.130 38.588 1.00 58.76 340 GLN A O 1
ATOM 2167 N N . ASP A 1 341 ? -0.862 8.751 40.416 1.00 49.25 341 ASP A N 1
ATOM 2168 C CA . ASP A 1 341 ? -2.133 9.020 39.752 1.00 52.00 341 ASP A CA 1
ATOM 2169 C C . ASP A 1 341 ? -2.786 10.263 40.355 1.00 49.13 341 ASP A C 1
ATOM 2170 O O . ASP A 1 341 ? -2.656 11.374 39.830 1.00 48.78 341 ASP A O 1
ATOM 2175 N N . VAL B 1 54 ? 18.846 23.854 30.004 1.00 37.01 54 VAL B N 1
ATOM 2176 C CA . VAL B 1 54 ? 18.365 25.193 30.369 1.00 50.69 54 VAL B CA 1
ATOM 2177 C C . VAL B 1 54 ? 19.179 26.337 29.731 1.00 52.01 54 VAL B C 1
ATOM 2178 O O . VAL B 1 54 ? 20.402 26.418 29.887 1.00 47.06 54 VAL B O 1
ATOM 2182 N N . LEU B 1 55 ? 18.480 27.222 29.024 1.00 62.46 55 LEU B N 1
ATOM 2183 C CA . LEU B 1 55 ? 19.119 28.210 28.158 1.00 53.29 55 LEU B CA 1
ATOM 2184 C C . LEU B 1 55 ? 18.544 29.609 28.272 1.00 55.23 55 LEU B C 1
ATOM 2185 O O . LEU B 1 55 ? 17.523 29.827 28.921 1.00 61.04 55 LEU B O 1
ATOM 2190 N N . GLY B 1 56 ? 19.195 30.555 27.602 1.00 54.31 56 GLY B N 1
ATOM 2191 C CA . GLY B 1 56 ? 18.561 31.828 27.329 1.00 52.21 56 GLY B CA 1
ATOM 2192 C C . GLY B 1 56 ? 17.762 31.643 26.050 1.00 51.01 56 GLY B C 1
ATOM 2193 O O . GLY B 1 56 ? 16.754 32.317 25.806 1.00 58.58 56 GLY B O 1
ATOM 2194 N N . SER B 1 57 ? 18.215 30.700 25.231 1.00 44.07 57 SER B N 1
ATOM 2195 C CA . SER B 1 57 ? 17.852 30.689 23.826 1.00 50.29 57 SER B CA 1
ATOM 2196 C C . SER B 1 57 ? 18.601 29.627 23.038 1.00 51.18 57 SER B C 1
ATOM 2197 O O . SER B 1 57 ? 19.701 29.224 23.421 1.00 56.31 57 SER B O 1
ATOM 2200 N N . VAL B 1 58 ? 18.010 29.174 21.933 1.00 40.33 58 VAL B N 1
ATOM 2201 C CA . VAL B 1 58 ? 18.748 28.328 20.995 1.00 36.78 58 VAL B CA 1
ATOM 2202 C C . VAL B 1 58 ? 18.379 28.545 19.526 1.00 31.93 58 VAL B C 1
ATOM 2203 O O . VAL B 1 58 ? 17.557 29.405 19.177 1.00 32.49 58 VAL B O 1
ATOM 2207 N N . LEU B 1 59 ? 18.983 27.727 18.672 1.00 41.68 59 LEU B N 1
ATOM 2208 C CA . LEU B 1 59 ? 19.128 28.063 17.264 1.00 40.37 59 LEU B CA 1
ATOM 2209 C C . LEU B 1 59 ? 19.606 26.884 16.410 1.00 30.35 59 LEU B C 1
ATOM 2210 O O . LEU B 1 59 ? 20.614 26.248 16.731 1.00 33.33 59 LEU B O 1
ATOM 2215 N N . ALA B 1 60 ? 18.889 26.601 15.321 1.00 26.50 60 ALA B N 1
ATOM 2216 C CA . ALA B 1 60 ? 19.264 25.517 14.411 1.00 29.80 60 ALA B CA 1
ATOM 2217 C C . ALA B 1 60 ? 19.064 25.882 12.942 1.00 42.16 60 ALA B C 1
ATOM 2218 O O . ALA B 1 60 ? 18.769 27.030 12.594 1.00 55.97 60 ALA B O 1
ATOM 2220 N N . ILE B 1 61 ? 19.211 24.878 12.086 1.00 41.44 61 ILE B N 1
ATOM 2221 C CA . ILE B 1 61 ? 19.389 25.092 10.659 1.00 26.83 61 ILE B CA 1
ATOM 2222 C C . ILE B 1 61 ? 18.538 24.098 9.854 1.00 41.74 61 ILE B C 1
ATOM 2223 O O . ILE B 1 61 ? 18.276 22.991 10.315 1.00 63.41 61 ILE B O 1
ATOM 2228 N N . PRO B 1 62 ? 18.114 24.482 8.640 1.00 43.41 62 PRO B N 1
ATOM 2229 C CA . PRO B 1 62 ? 16.993 23.823 7.961 1.00 48.82 62 PRO B CA 1
ATOM 2230 C C . PRO B 1 62 ? 17.360 22.553 7.178 1.00 55.96 62 PRO B C 1
ATOM 2231 O O . PRO B 1 62 ? 16.462 21.862 6.697 1.00 77.70 62 PRO B O 1
ATOM 2235 N N . LYS B 1 63 ? 18.646 22.264 7.023 1.00 36.68 63 LYS B N 1
ATOM 2236 C CA . LYS B 1 63 ? 19.067 21.008 6.399 1.00 45.19 63 LYS B CA 1
ATOM 2237 C C . LYS B 1 63 ? 18.743 20.904 4.906 1.00 39.16 63 LYS B C 1
ATOM 2238 O O . LYS B 1 63 ? 17.760 21.482 4.428 1.00 39.09 63 LYS B O 1
ATOM 2244 N N . ARG B 1 64 ? 19.569 20.153 4.176 1.00 22.14 64 ARG B N 1
ATOM 2245 C CA . ARG B 1 64 ? 19.317 19.908 2.761 1.00 21.67 64 ARG B CA 1
ATOM 2246 C C . ARG B 1 64 ? 19.776 18.522 2.299 1.00 32.64 64 ARG B C 1
ATOM 2247 O O . ARG B 1 64 ? 20.511 17.834 3.011 1.00 41.31 64 ARG B O 1
ATOM 2255 N N . ASN B 1 65 ? 19.325 18.124 1.108 1.00 40.30 65 ASN B N 1
ATOM 2256 C CA . ASN B 1 65 ? 19.467 16.755 0.616 1.00 43.43 65 ASN B CA 1
ATOM 2257 C C . ASN B 1 65 ? 20.625 16.621 -0.374 1.00 52.90 65 ASN B C 1
ATOM 2258 O O . ASN B 1 65 ? 21.765 16.994 -0.077 1.00 50.72 65 ASN B O 1
ATOM 2263 N N . GLN B 1 66 ? 20.324 16.090 -1.558 1.00 51.66 66 GLN B N 1
ATOM 2264 C CA . GLN B 1 66 ? 21.330 16.013 -2.603 1.00 37.23 66 GLN B CA 1
ATOM 2265 C C . GLN B 1 66 ? 20.869 15.463 -3.953 1.00 46.96 66 GLN B C 1
ATOM 2266 O O . GLN B 1 66 ? 19.936 15.989 -4.580 1.00 26.06 66 GLN B O 1
ATOM 2272 N N . ALA B 1 67 ? 21.548 14.398 -4.382 1.00 67.32 67 ALA B N 1
ATOM 2273 C CA . ALA B 1 67 ? 21.712 14.086 -5.797 1.00 57.41 67 ALA B CA 1
ATOM 2274 C C . ALA B 1 67 ? 21.976 12.615 -6.084 1.00 58.01 67 ALA B C 1
ATOM 2275 O O . ALA B 1 67 ? 22.020 11.792 -5.166 1.00 64.35 67 ALA B O 1
ATOM 2277 N N . TYR B 1 68 ? 22.191 12.310 -7.363 1.00 47.44 68 TYR B N 1
ATOM 2278 C CA . TYR B 1 68 ? 22.015 10.957 -7.880 1.00 45.19 68 TYR B CA 1
ATOM 2279 C C . TYR B 1 68 ? 23.219 10.375 -8.630 1.00 45.02 68 TYR B C 1
ATOM 2280 O O . TYR B 1 68 ? 23.907 11.082 -9.368 1.00 47.39 68 TYR B O 1
ATOM 2289 N N . ASP B 1 69 ? 23.451 9.076 -8.444 1.00 42.95 69 ASP B N 1
ATOM 2290 C CA . ASP B 1 69 ? 24.606 8.397 -9.029 1.00 43.29 69 ASP B CA 1
ATOM 2291 C C . ASP B 1 69 ? 24.215 7.584 -10.268 1.00 48.43 69 ASP B C 1
ATOM 2292 O O . ASP B 1 69 ? 23.664 6.483 -10.155 1.00 43.54 69 ASP B O 1
ATOM 2297 N N . LYS B 1 70 ? 24.518 8.128 -11.447 1.00 44.60 70 LYS B N 1
ATOM 2298 C CA . LYS B 1 70 ? 24.044 7.573 -12.715 1.00 44.91 70 LYS B CA 1
ATOM 2299 C C . LYS B 1 70 ? 24.782 6.313 -13.148 1.00 53.00 70 LYS B C 1
ATOM 2300 O O . LYS B 1 70 ? 24.780 5.972 -14.329 1.00 62.98 70 LYS B O 1
ATOM 2306 N N . LYS B 1 71 ? 25.419 5.624 -12.212 1.00 55.36 71 LYS B N 1
ATOM 2307 C CA . LYS B 1 71 ? 26.274 4.508 -12.586 1.00 62.91 71 LYS B CA 1
ATOM 2308 C C . LYS B 1 71 ? 26.238 3.408 -11.529 1.00 57.44 71 LYS B C 1
ATOM 2309 O O . LYS B 1 71 ? 26.743 2.312 -11.749 1.00 67.91 71 LYS B O 1
ATOM 2315 N N . LYS B 1 72 ? 25.642 3.712 -10.381 1.00 49.81 72 LYS B N 1
ATOM 2316 C CA . LYS B 1 72 ? 25.372 2.698 -9.370 1.00 45.55 72 LYS B CA 1
ATOM 2317 C C . LYS B 1 72 ? 23.890 2.744 -8.999 1.00 46.50 72 LYS B C 1
ATOM 2318 O O . LYS B 1 72 ? 23.413 1.988 -8.145 1.00 37.84 72 LYS B O 1
ATOM 2324 N N . LEU B 1 73 ? 23.165 3.626 -9.684 1.00 51.68 73 LEU B N 1
ATOM 2325 C CA . LEU B 1 73 ? 21.708 3.682 -9.595 1.00 49.12 73 LEU B CA 1
ATOM 2326 C C . LEU B 1 73 ? 21.205 3.955 -8.184 1.00 43.13 73 LEU B C 1
ATOM 2327 O O . LEU B 1 73 ? 20.127 3.504 -7.798 1.00 39.01 73 LEU B O 1
ATOM 2332 N N . THR B 1 74 ? 21.993 4.703 -7.422 1.00 47.69 74 THR B N 1
ATOM 2333 C CA . THR B 1 74 ? 21.609 5.074 -6.071 1.00 41.56 74 THR B CA 1
ATOM 2334 C C . THR B 1 74 ? 21.692 6.579 -5.886 1.00 44.40 74 THR B C 1
ATOM 2335 O O . THR B 1 74 ? 22.486 7.253 -6.543 1.00 45.68 74 THR B O 1
ATOM 2339 N N . HIS B 1 75 ? 20.860 7.100 -4.992 1.00 46.27 75 HIS B N 1
ATOM 2340 C CA . HIS B 1 75 ? 20.911 8.508 -4.636 1.00 42.79 75 HIS B CA 1
ATOM 2341 C C . HIS B 1 75 ? 22.016 8.729 -3.601 1.00 42.56 75 HIS B C 1
ATOM 2342 O O . HIS B 1 75 ? 22.217 7.899 -2.719 1.00 40.26 75 HIS B O 1
ATOM 2349 N N . LEU B 1 76 ? 22.731 9.845 -3.715 1.00 45.81 76 LEU B N 1
ATOM 2350 C CA . LEU B 1 76 ? 23.818 10.161 -2.791 1.00 43.28 76 LEU B CA 1
ATOM 2351 C C . LEU B 1 76 ? 23.352 10.308 -1.341 1.00 45.16 76 LEU B C 1
ATOM 2352 O O . LEU B 1 76 ? 24.074 9.946 -0.406 1.00 49.04 76 LEU B O 1
ATOM 2357 N N . GLU B 1 77 ? 22.147 10.840 -1.155 1.00 44.49 77 GLU B N 1
ATOM 2358 C CA . GLU B 1 77 ? 21.616 11.064 0.187 1.00 35.77 77 GLU B CA 1
ATOM 2359 C C . GLU B 1 77 ? 20.102 10.886 0.210 1.00 39.60 77 GLU B C 1
ATOM 2360 O O . GLU B 1 77 ? 19.377 11.551 -0.533 1.00 47.62 77 GLU B O 1
ATOM 2366 N N . GLU B 1 78 ? 19.630 9.985 1.066 1.00 42.50 78 GLU B N 1
ATOM 2367 C CA . GLU B 1 78 ? 18.209 9.660 1.129 1.00 41.63 78 GLU B CA 1
ATOM 2368 C C . GLU B 1 78 ? 17.550 10.345 2.317 1.00 31.34 78 GLU B C 1
ATOM 2369 O O . GLU B 1 78 ? 16.401 10.784 2.237 1.00 29.50 78 GLU B O 1
ATOM 2375 N N . HIS B 1 79 ? 18.293 10.441 3.415 1.00 27.37 79 HIS B N 1
ATOM 2376 C CA . HIS B 1 79 ? 17.735 10.906 4.676 1.00 30.51 79 HIS B CA 1
ATOM 2377 C C . HIS B 1 79 ? 18.684 11.873 5.377 1.00 29.94 79 HIS B C 1
ATOM 2378 O O . HIS B 1 79 ? 19.853 11.558 5.602 1.00 32.87 79 HIS B O 1
ATOM 2385 N N . VAL B 1 80 ? 18.186 13.060 5.700 1.00 35.49 80 VAL B N 1
ATOM 2386 C CA . VAL B 1 80 ? 18.935 13.974 6.552 1.00 39.73 80 VAL B CA 1
ATOM 2387 C C . VAL B 1 80 ? 18.159 14.217 7.841 1.00 36.67 80 VAL B C 1
ATOM 2388 O O . VAL B 1 80 ? 17.226 15.020 7.871 1.00 40.94 80 VAL B O 1
ATOM 2392 N N . PRO B 1 81 ? 18.537 13.503 8.910 1.00 33.16 81 PRO B N 1
ATOM 2393 C CA . PRO B 1 81 ? 17.923 13.724 10.224 1.00 31.40 81 PRO B CA 1
ATOM 2394 C C . PRO B 1 81 ? 18.446 15.001 10.865 1.00 25.50 81 PRO B C 1
ATOM 2395 O O . PRO B 1 81 ? 19.487 15.520 10.465 1.00 30.64 81 PRO B O 1
ATOM 2399 N N . LEU B 1 82 ? 17.716 15.511 11.846 1.00 30.57 82 LEU B N 1
ATOM 2400 C CA . LEU B 1 82 ? 18.196 16.641 12.623 1.00 43.60 82 LEU B CA 1
ATOM 2401 C C . LEU B 1 82 ? 19.242 16.149 13.620 1.00 46.88 82 LEU B C 1
ATOM 2402 O O . LEU B 1 82 ? 19.238 14.977 13.996 1.00 47.29 82 LEU B O 1
ATOM 2407 N N . ASP B 1 83 ? 20.146 17.033 14.031 1.00 46.23 83 ASP B N 1
ATOM 2408 C CA . ASP B 1 83 ? 21.190 16.660 14.984 1.00 44.40 83 ASP B CA 1
ATOM 2409 C C . ASP B 1 83 ? 21.249 17.670 16.125 1.00 46.32 83 ASP B C 1
ATOM 2410 O O . ASP B 1 83 ? 21.550 18.847 15.913 1.00 52.34 83 ASP B O 1
ATOM 2415 N N . GLU B 1 84 ? 20.966 17.206 17.338 1.00 41.85 84 GLU B N 1
ATOM 2416 C CA . GLU B 1 84 ? 20.905 18.096 18.490 1.00 40.95 84 GLU B CA 1
ATOM 2417 C C . GLU B 1 84 ? 22.255 18.748 18.783 1.00 39.79 84 GLU B C 1
ATOM 2418 O O . GLU B 1 84 ? 22.350 19.651 19.608 1.00 50.35 84 GLU B O 1
ATOM 2424 N N . ASN B 1 85 ? 23.296 18.291 18.100 1.00 41.24 85 ASN B N 1
ATOM 2425 C CA . ASN B 1 85 ? 24.620 18.867 18.276 1.00 42.30 85 ASN B CA 1
ATOM 2426 C C . ASN B 1 85 ? 24.814 20.096 17.403 1.00 40.95 85 ASN B C 1
ATOM 2427 O O . ASN B 1 85 ? 25.726 20.892 17.630 1.00 38.32 85 ASN B O 1
ATOM 2432 N N . ASN B 1 86 ? 23.943 20.245 16.409 1.00 38.43 86 ASN B N 1
ATOM 2433 C CA . ASN B 1 86 ? 23.966 21.415 15.545 1.00 40.26 86 ASN B CA 1
ATOM 2434 C C . ASN B 1 86 ? 23.154 22.560 16.132 1.00 40.33 86 ASN B C 1
ATOM 2435 O O . ASN B 1 86 ? 23.067 23.641 15.543 1.00 45.11 86 ASN B O 1
ATOM 2440 N N . ILE B 1 87 ? 22.552 22.317 17.290 1.00 35.22 87 ILE B N 1
ATOM 2441 C CA . ILE B 1 87 ? 21.784 23.357 17.960 1.00 39.78 87 ILE B CA 1
ATOM 2442 C C . ILE B 1 87 ? 22.704 24.290 18.727 1.00 36.58 87 ILE B C 1
ATOM 2443 O O . ILE B 1 87 ? 23.087 24.008 19.863 1.00 28.38 87 ILE B O 1
ATOM 2448 N N . THR B 1 88 ? 23.056 25.402 18.093 1.00 43.14 88 THR B N 1
ATOM 2449 C CA . THR B 1 88 ? 23.851 26.426 18.746 1.00 43.04 88 THR B CA 1
ATOM 2450 C C . THR B 1 88 ? 23.035 27.056 19.877 1.00 39.41 88 THR B C 1
ATOM 2451 O O . THR B 1 88 ? 21.808 27.165 19.785 1.00 32.97 88 THR B O 1
ATOM 2455 N N . THR B 1 89 ? 23.716 27.436 20.953 1.00 36.91 89 THR B N 1
ATOM 2456 C CA . THR B 1 89 ? 23.073 28.139 22.058 1.00 35.67 89 THR B CA 1
ATOM 2457 C C . THR B 1 89 ? 23.284 29.643 21.915 1.00 37.92 89 THR B C 1
ATOM 2458 O O . THR B 1 89 ? 24.310 30.082 21.394 1.00 37.10 89 THR B O 1
ATOM 2462 N N . ALA B 1 90 ? 22.309 30.431 22.361 1.00 33.26 90 ALA B N 1
ATOM 2463 C CA . ALA B 1 90 ? 22.420 31.884 22.277 1.00 25.92 90 ALA B CA 1
ATOM 2464 C C . ALA B 1 90 ? 22.510 32.519 23.657 1.00 37.81 90 ALA B C 1
ATOM 2465 O O . ALA B 1 90 ? 21.686 32.240 24.527 1.00 42.44 90 ALA B O 1
ATOM 2467 N N . HIS B 1 91 ? 23.512 33.374 23.850 1.00 50.88 91 HIS B N 1
ATOM 2468 C CA . HIS B 1 91 ? 23.655 34.113 25.101 1.00 55.95 91 HIS B CA 1
ATOM 2469 C C . HIS B 1 91 ? 23.260 35.572 24.893 1.00 53.75 91 HIS B C 1
ATOM 2470 O O . HIS B 1 91 ? 23.259 36.374 25.832 1.00 42.45 91 HIS B O 1
ATOM 2477 N N . THR B 1 92 ? 22.931 35.900 23.648 1.00 53.79 92 THR B N 1
ATOM 2478 C CA . THR B 1 92 ? 22.397 37.207 23.292 1.00 49.50 92 THR B CA 1
ATOM 2479 C C . THR B 1 92 ? 21.503 37.087 22.060 1.00 47.41 92 THR B C 1
ATOM 2480 O O . THR B 1 92 ? 21.432 36.025 21.436 1.00 48.95 92 THR B O 1
ATOM 2484 N N . ASN B 1 93 ? 20.811 38.169 21.720 1.00 44.01 93 ASN B N 1
ATOM 2485 C CA . ASN B 1 93 ? 19.980 38.191 20.521 1.00 31.08 93 ASN B CA 1
ATOM 2486 C C . ASN B 1 93 ? 20.771 37.732 19.293 1.00 29.06 93 ASN B C 1
ATOM 2487 O O . ASN B 1 93 ? 21.682 38.426 18.838 1.00 33.61 93 ASN B O 1
ATOM 2492 N N . PRO B 1 94 ? 20.420 36.552 18.760 1.00 32.67 94 PRO B N 1
ATOM 2493 C CA . PRO B 1 94 ? 21.151 35.840 17.706 1.00 38.94 94 PRO B CA 1
ATOM 2494 C C . PRO B 1 94 ? 20.877 36.388 16.306 1.00 40.72 94 PRO B C 1
ATOM 2495 O O . PRO B 1 94 ? 21.559 36.011 15.352 1.00 46.56 94 PRO B O 1
ATOM 2499 N N . LEU B 1 95 ? 19.876 37.252 16.181 1.00 34.81 95 LEU B N 1
ATOM 2500 C CA . LEU B 1 95 ? 19.445 37.708 14.861 1.00 37.04 95 LEU B CA 1
ATOM 2501 C C . LEU B 1 95 ? 20.448 38.601 14.128 1.00 28.76 95 LEU B C 1
ATOM 2502 O O . LEU B 1 95 ? 20.674 38.417 12.937 1.00 32.63 95 LEU B O 1
ATOM 2507 N N . PRO B 1 96 ? 21.043 39.579 14.826 1.00 34.12 96 PRO B N 1
ATOM 2508 C CA . PRO B 1 96 ? 22.187 40.286 14.231 1.00 38.26 96 PRO B CA 1
ATOM 2509 C C . PRO B 1 96 ? 23.152 39.307 13.562 1.00 34.39 96 PRO B C 1
ATOM 2510 O O . PRO B 1 96 ? 23.406 39.399 12.359 1.00 27.59 96 PRO B O 1
ATOM 2514 N N . ALA B 1 97 ? 23.649 38.359 14.352 1.00 32.33 97 ALA B N 1
ATOM 2515 C CA . ALA B 1 97 ? 24.589 37.343 13.889 1.00 35.14 97 ALA B CA 1
ATOM 2516 C C . ALA B 1 97 ? 24.129 36.576 12.643 1.00 42.20 97 ALA B C 1
ATOM 2517 O O . ALA B 1 97 ? 24.908 36.380 11.702 1.00 46.66 97 ALA B O 1
ATOM 2519 N N . LEU B 1 98 ? 22.880 36.118 12.648 1.00 27.51 98 LEU B N 1
ATOM 2520 C CA . LEU B 1 98 ? 22.370 35.301 11.549 1.00 22.59 98 LEU B CA 1
ATOM 2521 C C . LEU B 1 98 ? 22.157 36.132 10.285 1.00 30.21 98 LEU B C 1
ATOM 2522 O O . LEU B 1 98 ? 22.458 35.692 9.170 1.00 40.79 98 LEU B O 1
ATOM 2527 N N . THR B 1 99 ? 21.639 37.340 10.473 1.00 25.56 99 THR B N 1
ATOM 2528 C CA . THR B 1 99 ? 21.416 38.264 9.375 1.00 34.76 99 THR B CA 1
ATOM 2529 C C . THR B 1 99 ? 22.750 38.569 8.715 1.00 37.41 99 THR B C 1
ATOM 2530 O O . THR B 1 99 ? 22.855 38.651 7.488 1.00 32.89 99 THR B O 1
ATOM 2534 N N . LYS B 1 100 ? 23.769 38.734 9.550 1.00 35.37 100 LYS B N 1
ATOM 2535 C CA . LYS B 1 100 ? 25.117 39.018 9.078 1.00 40.34 100 LYS B CA 1
ATOM 2536 C C . LYS B 1 100 ? 25.659 37.820 8.300 1.00 33.78 100 LYS B C 1
ATOM 2537 O O . LYS B 1 100 ? 26.220 37.976 7.213 1.00 34.57 100 LYS B O 1
ATOM 2543 N N . GLU B 1 101 ? 25.466 36.628 8.856 1.00 28.96 101 GLU B N 1
ATOM 2544 C CA . GLU B 1 101 ? 25.821 35.386 8.180 1.00 38.81 101 GLU B CA 1
ATOM 2545 C C . GLU B 1 101 ? 25.261 35.337 6.759 1.00 39.13 101 GLU B C 1
ATOM 2546 O O . GLU B 1 101 ? 26.001 35.206 5.777 1.00 42.45 101 GLU B O 1
ATOM 2552 N N . LEU B 1 102 ? 23.943 35.438 6.655 1.00 33.28 102 LEU B N 1
ATOM 2553 C CA . LEU B 1 102 ? 23.287 35.320 5.363 1.00 34.08 102 LEU B CA 1
ATOM 2554 C C . LEU B 1 102 ? 23.675 36.469 4.432 1.00 34.67 102 LEU B C 1
ATOM 2555 O O . LEU B 1 102 ? 23.722 36.296 3.215 1.00 35.90 102 LEU B O 1
ATOM 2560 N N . GLN B 1 103 ? 23.965 37.632 5.007 1.00 32.89 103 GLN B N 1
ATOM 2561 C CA . GLN B 1 103 ? 24.412 38.779 4.222 1.00 27.71 103 GLN B CA 1
ATOM 2562 C C . GLN B 1 103 ? 25.768 38.502 3.585 1.00 38.80 103 GLN B C 1
ATOM 2563 O O . GLN B 1 103 ? 26.040 38.925 2.457 1.00 36.76 103 GLN B O 1
ATOM 2569 N N . GLU B 1 104 ? 26.618 37.788 4.316 1.00 38.24 104 GLU B N 1
ATOM 2570 C CA . GLU B 1 104 ? 27.963 37.489 3.843 1.00 37.50 104 GLU B CA 1
ATOM 2571 C C . GLU B 1 104 ? 27.987 36.330 2.841 1.00 38.47 104 GLU B C 1
ATOM 2572 O O . GLU B 1 104 ? 28.713 36.378 1.842 1.00 31.29 104 GLU B O 1
ATOM 2578 N N . ARG B 1 105 ? 27.190 35.296 3.101 1.00 37.87 105 ARG B N 1
ATOM 2579 C CA . ARG B 1 105 ? 27.234 34.075 2.291 1.00 33.87 105 ARG B CA 1
ATOM 2580 C C . ARG B 1 105 ? 26.329 34.153 1.072 1.00 26.47 105 ARG B C 1
ATOM 2581 O O . ARG B 1 105 ? 26.539 33.458 0.077 1.00 32.60 105 ARG B O 1
ATOM 2589 N N . TYR B 1 106 ? 25.305 34.988 1.168 1.00 28.11 106 TYR B N 1
ATOM 2590 C CA . TYR B 1 106 ? 24.353 35.164 0.081 1.00 32.93 106 TYR B CA 1
ATOM 2591 C C . TYR B 1 106 ? 24.226 36.663 -0.176 1.00 40.04 106 TYR B C 1
ATOM 2592 O O . TYR B 1 106 ? 23.284 37.321 0.260 1.00 43.50 106 TYR B O 1
ATOM 2601 N N . GLU B 1 107 ? 25.220 37.179 -0.887 1.00 47.21 107 GLU B N 1
ATOM 2602 C CA . GLU B 1 107 ? 25.542 38.599 -0.929 1.00 55.51 107 GLU B CA 1
ATOM 2603 C C . GLU B 1 107 ? 24.371 39.565 -1.122 1.00 64.23 107 GLU B C 1
ATOM 2604 O O . GLU B 1 107 ? 24.090 40.379 -0.242 1.00 79.55 107 GLU B O 1
ATOM 2610 N N . GLY B 1 108 ? 23.719 39.515 -2.279 1.00 48.70 108 GLY B N 1
ATOM 2611 C CA . GLY B 1 108 ? 22.625 40.430 -2.559 1.00 42.61 108 GLY B CA 1
ATOM 2612 C C . GLY B 1 108 ? 21.295 39.732 -2.374 1.00 40.02 108 GLY B C 1
ATOM 2613 O O . GLY B 1 108 ? 20.315 40.047 -3.050 1.00 40.40 108 GLY B O 1
ATOM 2614 N N . GLY B 1 109 ? 21.268 38.768 -1.459 1.00 31.58 109 GLY B N 1
ATOM 2615 C CA . GLY B 1 109 ? 20.082 37.963 -1.240 1.00 25.51 109 GLY B CA 1
ATOM 2616 C C . GLY B 1 109 ? 19.106 38.631 -0.291 1.00 36.56 109 GLY B C 1
ATOM 2617 O O . GLY B 1 109 ? 19.502 39.132 0.768 1.00 40.19 109 GLY B O 1
A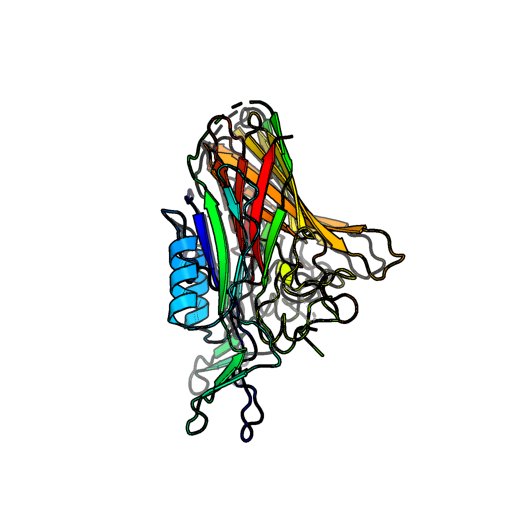TOM 2618 N N . LYS B 1 110 ? 17.830 38.640 -0.675 1.00 31.36 110 LYS B N 1
ATOM 2619 C CA . LYS B 1 110 ? 16.770 39.184 0.165 1.00 23.37 110 LYS B CA 1
ATOM 2620 C C . LYS B 1 110 ? 16.508 38.243 1.336 1.00 31.79 110 LYS B C 1
ATOM 2621 O O . LYS B 1 110 ? 16.348 37.034 1.154 1.00 34.06 110 LYS B O 1
ATOM 2627 N N . ILE B 1 111 ? 16.480 38.810 2.540 1.00 37.03 111 ILE B N 1
ATOM 2628 C CA . ILE B 1 111 ? 16.293 38.038 3.766 1.00 32.86 111 ILE B CA 1
ATOM 2629 C C . ILE B 1 111 ? 14.863 38.132 4.314 1.00 36.82 111 ILE B C 1
ATOM 2630 O O . ILE B 1 111 ? 14.335 39.231 4.534 1.00 34.85 111 ILE B O 1
ATOM 2635 N N . TYR B 1 112 ? 14.243 36.976 4.537 1.00 37.06 112 TYR B N 1
ATOM 2636 C CA . TYR B 1 112 ? 12.918 36.931 5.145 1.00 25.65 112 TYR B CA 1
ATOM 2637 C C . TYR B 1 112 ? 13.019 36.413 6.572 1.00 33.23 112 TYR B C 1
ATOM 2638 O O . TYR B 1 112 ? 13.789 35.490 6.858 1.00 41.45 112 TYR B O 1
ATOM 2647 N N . GLN B 1 113 ? 12.234 37.003 7.464 1.00 27.69 113 GLN B N 1
ATOM 2648 C CA . GLN B 1 113 ? 12.306 36.651 8.871 1.00 26.02 113 GLN B CA 1
ATOM 2649 C C . GLN B 1 113 ? 10.964 36.860 9.554 1.00 37.85 113 GLN B C 1
ATOM 2650 O O . GLN B 1 113 ? 10.106 37.594 9.051 1.00 37.50 113 GLN B O 1
ATOM 2656 N N . SER B 1 114 ? 10.796 36.218 10.706 1.00 34.00 114 SER B N 1
ATOM 2657 C CA . SER B 1 114 ? 9.551 36.294 11.452 1.00 28.22 114 SER B CA 1
ATOM 2658 C C . SER B 1 114 ? 9.310 37.702 11.998 1.00 37.29 114 SER B C 1
ATOM 2659 O O . SER B 1 114 ? 10.260 38.440 12.266 1.00 42.79 114 SER B O 1
ATOM 2662 N N . ASP B 1 115 ? 8.039 38.070 12.147 1.00 36.10 115 ASP B N 1
ATOM 2663 C CA . ASP B 1 115 ? 7.674 39.364 12.716 1.00 39.12 115 ASP B CA 1
ATOM 2664 C C . ASP B 1 115 ? 7.962 39.414 14.214 1.00 42.63 115 ASP B C 1
ATOM 2665 O O . ASP B 1 115 ? 7.671 38.464 14.946 1.00 45.99 115 ASP B O 1
ATOM 2670 N N . ASP B 1 116 ? 8.533 40.526 14.666 1.00 44.40 116 ASP B N 1
ATOM 2671 C CA . ASP B 1 116 ? 8.912 40.666 16.068 1.00 44.59 116 ASP B CA 1
ATOM 2672 C C . ASP B 1 116 ? 7.768 41.266 16.885 1.00 46.78 116 ASP B C 1
ATOM 2673 O O . ASP B 1 116 ? 7.725 42.479 17.106 1.00 46.54 116 ASP B O 1
ATOM 2678 N N . LYS B 1 117 ? 6.842 40.419 17.329 1.00 51.22 117 LYS B N 1
ATOM 2679 C CA . LYS B 1 117 ? 5.620 40.914 17.966 1.00 58.07 117 LYS B CA 1
ATOM 2680 C C . LYS B 1 117 ? 5.442 40.546 19.446 1.00 56.92 117 LYS B C 1
ATOM 2681 O O . LYS B 1 117 ? 4.338 40.638 19.985 1.00 61.37 117 LYS B O 1
ATOM 2687 N N . TYR B 1 118 ? 6.529 40.147 20.100 1.00 54.71 118 TYR B N 1
ATOM 2688 C CA . TYR B 1 118 ? 6.535 39.970 21.551 1.00 41.73 118 TYR B CA 1
ATOM 2689 C C . TYR B 1 118 ? 7.442 41.019 22.181 1.00 44.44 118 TYR B C 1
ATOM 2690 O O . TYR B 1 118 ? 8.191 41.697 21.480 1.00 49.73 118 TYR B O 1
ATOM 2699 N N . LYS B 1 119 ? 7.391 41.146 23.500 1.00 40.25 119 LYS B N 1
ATOM 2700 C CA . LYS B 1 119 ? 8.113 42.220 24.171 1.00 45.41 119 LYS B CA 1
ATOM 2701 C C . LYS B 1 119 ? 9.504 41.829 24.669 1.00 53.04 119 LYS B C 1
ATOM 2702 O O . LYS B 1 119 ? 10.456 42.607 24.563 1.00 51.19 119 LYS B O 1
ATOM 2708 N N . PHE B 1 120 ? 9.613 40.630 25.229 1.00 51.19 120 PHE B N 1
ATOM 2709 C CA . PHE B 1 120 ? 10.871 40.151 25.781 1.00 49.47 120 PHE B CA 1
ATOM 2710 C C . PHE B 1 120 ? 11.370 38.999 24.934 1.00 52.69 120 PHE B C 1
ATOM 2711 O O . PHE B 1 120 ? 12.554 38.657 24.952 1.00 54.40 120 PHE B O 1
ATOM 2719 N N . VAL B 1 121 ? 10.454 38.417 24.169 1.00 50.92 121 VAL B N 1
ATOM 2720 C CA . VAL B 1 121 ? 10.665 37.101 23.584 1.00 39.38 121 VAL B CA 1
ATOM 2721 C C . VAL B 1 121 ? 10.728 37.100 22.052 1.00 51.53 121 VAL B C 1
ATOM 2722 O O . VAL B 1 121 ? 10.071 37.902 21.375 1.00 57.03 121 VAL B O 1
ATOM 2726 N N . LYS B 1 122 ? 11.538 36.189 21.520 1.00 46.49 122 LYS B N 1
ATOM 2727 C CA . LYS B 1 122 ? 11.608 35.957 20.087 1.00 50.86 122 LYS B CA 1
ATOM 2728 C C . LYS B 1 122 ? 11.509 34.468 19.802 1.00 49.34 122 LYS B C 1
ATOM 2729 O O . LYS B 1 122 ? 12.031 33.651 20.554 1.00 56.70 122 LYS B O 1
ATOM 2735 N N . ALA B 1 123 ? 10.825 34.116 18.721 1.00 38.87 123 ALA B N 1
ATOM 2736 C CA . ALA B 1 123 ? 10.816 32.741 18.244 1.00 29.88 123 ALA B CA 1
ATOM 2737 C C . ALA B 1 123 ? 10.364 32.756 16.805 1.00 33.03 123 ALA B C 1
ATOM 2738 O O . ALA B 1 123 ? 9.381 33.419 16.468 1.00 33.15 123 ALA B O 1
ATOM 2740 N N . GLY B 1 124 ? 11.086 32.044 15.948 1.00 32.99 124 GLY B N 1
ATOM 2741 C CA . GLY B 1 124 ? 10.706 32.000 14.553 1.00 29.86 124 GLY B CA 1
ATOM 2742 C C . GLY B 1 124 ? 11.819 31.540 13.649 1.00 28.01 124 GLY B C 1
ATOM 2743 O O . GLY B 1 124 ? 12.595 30.654 14.000 1.00 28.72 124 GLY B O 1
ATOM 2744 N N . TRP B 1 125 ? 11.891 32.144 12.470 1.00 28.31 125 TRP B N 1
ATOM 2745 C CA . TRP B 1 125 ? 12.885 31.758 11.484 1.00 26.11 125 TRP B CA 1
ATOM 2746 C C . TRP B 1 125 ? 13.504 32.966 10.794 1.00 38.57 125 TRP B C 1
ATOM 2747 O O . TRP B 1 125 ? 13.114 34.117 11.033 1.00 34.67 125 TRP B O 1
ATOM 2758 N N . ILE B 1 126 ? 14.476 32.684 9.934 1.00 41.91 126 ILE B N 1
ATOM 2759 C CA . ILE B 1 126 ? 15.083 33.705 9.096 1.00 31.45 126 ILE B CA 1
ATOM 2760 C C . ILE B 1 126 ? 15.894 33.002 8.013 1.00 21.59 126 ILE B C 1
ATOM 2761 O O . ILE B 1 126 ? 16.692 32.118 8.315 1.00 34.64 126 ILE B O 1
ATOM 2766 N N . PHE B 1 127 ? 15.680 33.376 6.754 1.00 22.79 127 PHE B N 1
ATOM 2767 C CA . PHE B 1 127 ? 16.298 32.649 5.645 1.00 26.24 127 PHE B CA 1
ATOM 2768 C C . PHE B 1 127 ? 16.495 33.474 4.375 1.00 33.60 127 PHE B C 1
ATOM 2769 O O . PHE B 1 127 ? 15.830 34.499 4.167 1.00 31.88 127 PHE B O 1
ATOM 2777 N N . THR B 1 128 ? 17.429 33.016 3.539 1.00 39.52 128 THR B N 1
ATOM 2778 C CA . THR B 1 128 ? 17.550 33.491 2.164 1.00 36.41 128 THR B CA 1
ATOM 2779 C C . THR B 1 128 ? 17.423 32.270 1.279 1.00 36.79 128 THR B C 1
ATOM 2780 O O . THR B 1 128 ? 17.763 31.156 1.697 1.00 51.26 128 THR B O 1
ATOM 2784 N N . GLY B 1 129 ? 16.953 32.476 0.054 1.00 19.98 129 GLY B N 1
ATOM 2785 C CA . GLY B 1 129 ? 16.470 31.378 -0.756 1.00 24.35 129 GLY B CA 1
ATOM 2786 C C . GLY B 1 129 ? 14.970 31.456 -0.545 1.00 53.68 129 GLY B C 1
ATOM 2787 O O . GLY B 1 129 ? 14.389 32.543 -0.645 1.00 67.19 129 GLY B O 1
ATOM 2788 N N . LEU B 1 130 ? 14.315 30.327 -0.305 1.00 53.44 130 LEU B N 1
ATOM 2789 C CA . LEU B 1 130 ? 14.870 29.003 -0.486 1.00 39.19 130 LEU B CA 1
ATOM 2790 C C . LEU B 1 130 ? 13.960 28.408 -1.536 1.00 40.74 130 LEU B C 1
ATOM 2791 O O . LEU B 1 130 ? 13.002 27.690 -1.217 1.00 32.80 130 LEU B O 1
ATOM 2796 N N . ARG B 1 131 ? 14.237 28.750 -2.791 1.00 38.07 131 ARG B N 1
ATOM 2797 C CA . ARG B 1 131 ? 13.386 28.361 -3.909 1.00 34.82 131 ARG B CA 1
ATOM 2798 C C . ARG B 1 131 ? 13.950 27.111 -4.567 1.00 49.47 131 ARG B C 1
ATOM 2799 O O . ARG B 1 131 ? 14.901 27.190 -5.351 1.00 59.45 131 ARG B O 1
ATOM 2807 N N . PRO B 1 132 ? 13.358 25.949 -4.251 1.00 50.47 132 PRO B N 1
ATOM 2808 C CA . PRO B 1 132 ? 13.855 24.617 -4.616 1.00 46.95 132 PRO B CA 1
ATOM 2809 C C . PRO B 1 132 ? 14.061 24.442 -6.123 1.00 37.97 132 PRO B C 1
ATOM 2810 O O . PRO B 1 132 ? 14.862 23.594 -6.532 1.00 45.22 132 PRO B O 1
ATOM 2814 N N . ASP B 1 133 ? 13.342 25.219 -6.932 1.00 29.90 133 ASP B N 1
ATOM 2815 C CA . ASP B 1 133 ? 13.533 25.203 -8.384 1.00 37.34 133 ASP B CA 1
ATOM 2816 C C . ASP B 1 133 ? 14.940 25.686 -8.716 1.00 38.97 133 ASP B C 1
ATOM 2817 O O . ASP B 1 133 ? 15.488 25.393 -9.784 1.00 48.90 133 ASP B O 1
ATOM 2822 N N . GLU B 1 134 ? 15.525 26.414 -7.772 1.00 27.67 134 GLU B N 1
ATOM 2823 C CA . GLU B 1 134 ? 16.837 27.004 -7.955 1.00 21.48 134 GLU B CA 1
ATOM 2824 C C . GLU B 1 134 ? 17.865 26.212 -7.146 1.00 34.03 134 GLU B C 1
ATOM 2825 O O . GLU B 1 134 ? 17.876 26.263 -5.915 1.00 44.58 134 GLU B O 1
ATOM 2831 N N . THR B 1 135 ? 18.727 25.485 -7.850 1.00 41.95 135 THR B N 1
ATOM 2832 C CA . THR B 1 135 ? 19.681 24.574 -7.223 1.00 41.40 135 THR B CA 1
ATOM 2833 C C . THR B 1 135 ? 21.121 25.041 -7.384 1.00 34.36 135 THR B C 1
ATOM 2834 O O . THR B 1 135 ? 21.409 25.923 -8.183 1.00 34.48 135 THR B O 1
ATOM 2838 N N . ILE B 1 136 ? 22.018 24.434 -6.616 1.00 32.84 136 ILE B N 1
ATOM 2839 C CA . ILE B 1 136 ? 23.449 24.659 -6.761 1.00 33.63 136 ILE B CA 1
ATOM 2840 C C . ILE B 1 136 ? 24.217 23.341 -6.745 1.00 34.27 136 ILE B C 1
ATOM 2841 O O . ILE B 1 136 ? 24.169 22.594 -5.761 1.00 29.57 136 ILE B O 1
ATOM 2846 N N . LYS B 1 137 ? 24.930 23.072 -7.837 1.00 30.33 137 LYS B N 1
ATOM 2847 C CA . LYS B 1 137 ? 25.650 21.811 -8.003 1.00 35.85 137 LYS B CA 1
ATOM 2848 C C . LYS B 1 137 ? 27.171 21.986 -8.053 1.00 36.41 137 LYS B C 1
ATOM 2849 O O . LYS B 1 137 ? 27.686 22.822 -8.800 1.00 31.05 137 LYS B O 1
ATOM 2855 N N . THR B 1 138 ? 27.873 21.174 -7.262 1.00 42.24 138 THR B N 1
ATOM 2856 C CA . THR B 1 138 ? 29.332 21.199 -7.193 1.00 42.83 138 THR B CA 1
ATOM 2857 C C . THR B 1 138 ? 29.915 19.807 -7.364 1.00 43.96 138 THR B C 1
ATOM 2858 O O . THR B 1 138 ? 29.192 18.810 -7.359 1.00 40.55 138 THR B O 1
ATOM 2862 N N . ASP B 1 139 ? 31.235 19.753 -7.505 1.00 48.99 139 ASP B N 1
ATOM 2863 C CA . ASP B 1 139 ? 31.975 18.501 -7.397 1.00 47.36 139 ASP B CA 1
ATOM 2864 C C . ASP B 1 139 ? 31.430 17.376 -8.272 1.00 46.53 139 ASP B C 1
ATOM 2865 O O . ASP B 1 139 ? 31.349 16.229 -7.834 1.00 38.36 139 ASP B O 1
ATOM 2870 N N . GLU B 1 140 ? 31.068 17.697 -9.509 1.00 46.13 140 GLU B N 1
ATOM 2871 C CA . GLU B 1 140 ? 30.527 16.691 -10.409 1.00 48.78 140 GLU B CA 1
ATOM 2872 C C . GLU B 1 140 ? 31.661 15.985 -11.136 1.00 57.53 140 GLU B C 1
ATOM 2873 O O . GLU B 1 140 ? 31.448 14.984 -11.821 1.00 44.61 140 GLU B O 1
ATOM 2879 N N . ASP B 1 141 ? 32.869 16.516 -10.973 1.00 73.26 141 ASP B N 1
ATOM 2880 C CA . ASP B 1 141 ? 34.065 15.883 -11.508 1.00 77.00 141 ASP B CA 1
ATOM 2881 C C . ASP B 1 141 ? 34.678 14.960 -10.456 1.00 69.52 141 ASP B C 1
ATOM 2882 O O . ASP B 1 141 ? 35.846 14.576 -10.549 1.00 70.86 141 ASP B O 1
ATOM 2887 N N . THR B 1 142 ? 33.879 14.604 -9.455 1.00 57.31 142 THR B N 1
ATOM 2888 C CA . THR B 1 142 ? 34.340 13.715 -8.394 1.00 49.21 142 THR B CA 1
ATOM 2889 C C . THR B 1 142 ? 33.340 12.599 -8.085 1.00 49.91 142 THR B C 1
ATOM 2890 O O . THR B 1 142 ? 32.440 12.318 -8.876 1.00 46.54 142 THR B O 1
ATOM 2894 N N . ASP B 1 143 ? 33.506 11.976 -6.921 1.00 58.10 143 ASP B N 1
ATOM 2895 C CA . ASP B 1 143 ? 32.770 10.766 -6.561 1.00 63.70 143 ASP B CA 1
ATOM 2896 C C . ASP B 1 143 ? 31.577 11.052 -5.654 1.00 62.19 143 ASP B C 1
ATOM 2897 O O . ASP B 1 143 ? 30.604 10.291 -5.621 1.00 64.28 143 ASP B O 1
ATOM 2902 N N . GLN B 1 144 ? 31.677 12.131 -4.888 1.00 56.09 144 GLN B N 1
ATOM 2903 C CA . GLN B 1 144 ? 30.547 12.632 -4.131 1.00 62.18 144 GLN B CA 1
ATOM 2904 C C . GLN B 1 144 ? 30.135 13.950 -4.773 1.00 51.47 144 GLN B C 1
ATOM 2905 O O . GLN B 1 144 ? 30.508 15.023 -4.289 1.00 46.78 144 GLN B O 1
ATOM 2911 N N . PRO B 1 145 ? 29.384 13.873 -5.888 1.00 41.59 145 PRO B N 1
ATOM 2912 C CA . PRO B 1 145 ? 28.886 15.087 -6.535 1.00 37.77 145 PRO B CA 1
ATOM 2913 C C . PRO B 1 145 ? 27.748 15.652 -5.709 1.00 36.42 145 PRO B C 1
ATOM 2914 O O . PRO B 1 145 ? 27.059 14.885 -5.038 1.00 42.46 145 PRO B O 1
ATOM 2918 N N . LYS B 1 146 ? 27.556 16.966 -5.748 1.00 33.77 146 LYS B N 1
ATOM 2919 C CA . LYS B 1 146 ? 26.568 17.597 -4.880 1.00 29.44 146 LYS B CA 1
ATOM 2920 C C . LYS B 1 146 ? 25.546 18.440 -5.635 1.00 30.36 146 LYS B C 1
ATOM 2921 O O . LYS B 1 146 ? 25.826 18.980 -6.710 1.00 29.10 146 LYS B O 1
ATOM 2927 N N . GLN B 1 147 ? 24.353 18.534 -5.060 1.00 33.00 147 GLN B N 1
ATOM 2928 C CA . GLN B 1 147 ? 23.303 19.394 -5.591 1.00 38.16 147 GLN B CA 1
ATOM 2929 C C . GLN B 1 147 ? 22.345 19.797 -4.471 1.00 39.23 147 GLN B C 1
ATOM 2930 O O . GLN B 1 147 ? 21.461 19.027 -4.072 1.00 32.06 147 GLN B O 1
ATOM 2936 N N . TYR B 1 148 ? 22.541 21.005 -3.958 1.00 33.76 148 TYR B N 1
ATOM 2937 C CA . TYR B 1 148 ? 21.767 21.486 -2.828 1.00 31.68 148 TYR B CA 1
ATOM 2938 C C . TYR B 1 148 ? 20.875 22.649 -3.237 1.00 34.51 148 TYR B C 1
ATOM 2939 O O . TYR B 1 148 ? 21.284 23.516 -4.007 1.00 41.11 148 TYR B O 1
ATOM 2948 N N . THR B 1 149 ? 19.656 22.668 -2.718 1.00 36.83 149 THR B N 1
ATOM 2949 C CA . THR B 1 149 ? 18.780 23.812 -2.918 1.00 37.45 149 THR B CA 1
ATOM 2950 C C . THR B 1 149 ? 19.487 25.103 -2.490 1.00 33.30 149 THR B C 1
ATOM 2951 O O . THR B 1 149 ? 19.971 25.208 -1.364 1.00 37.93 149 THR B O 1
ATOM 2955 N N . LYS B 1 150 ? 19.551 26.081 -3.388 1.00 30.12 150 LYS B N 1
ATOM 2956 C CA . LYS B 1 150 ? 20.282 27.317 -3.105 1.00 35.37 150 LYS B CA 1
ATOM 2957 C C . LYS B 1 150 ? 19.651 28.167 -2.010 1.00 31.31 150 LYS B C 1
ATOM 2958 O O . LYS B 1 150 ? 18.445 28.419 -2.021 1.00 47.05 150 LYS B O 1
ATOM 2964 N N . GLY B 1 151 ? 20.489 28.624 -1.082 1.00 20.11 151 GLY B N 1
ATOM 2965 C CA . GLY B 1 151 ? 20.044 29.428 0.044 1.00 11.36 151 GLY B CA 1
ATOM 2966 C C . GLY B 1 151 ? 20.239 28.716 1.376 1.00 18.78 151 GLY B C 1
ATOM 2967 O O . GLY B 1 151 ? 20.598 27.540 1.419 1.00 31.35 151 GLY B O 1
ATOM 2968 N N . ASP B 1 152 ? 19.994 29.427 2.468 1.00 17.52 152 ASP B N 1
ATOM 2969 C CA . ASP B 1 152 ? 20.156 28.859 3.801 1.00 27.21 152 ASP B CA 1
ATOM 2970 C C . ASP B 1 152 ? 19.281 29.588 4.826 1.00 35.97 152 ASP B C 1
ATOM 2971 O O . ASP B 1 152 ? 18.911 30.753 4.636 1.00 40.46 152 ASP B O 1
ATOM 2976 N N . GLY B 1 153 ? 18.943 28.895 5.907 1.00 21.82 153 GLY B N 1
ATOM 2977 C CA . GLY B 1 153 ? 18.111 29.496 6.926 1.00 20.62 153 GLY B CA 1
ATOM 2978 C C . GLY B 1 153 ? 18.358 28.987 8.331 1.00 27.71 153 GLY B C 1
ATOM 2979 O O . GLY B 1 153 ? 19.189 28.106 8.558 1.00 36.92 153 GLY B O 1
ATOM 2980 N N . TYR B 1 154 ? 17.611 29.546 9.276 1.00 25.45 154 TYR B N 1
ATOM 2981 C CA . TYR B 1 154 ? 17.789 29.242 10.686 1.00 25.42 154 TYR B CA 1
ATOM 2982 C C . TYR B 1 154 ? 16.462 29.352 11.410 1.00 26.28 154 TYR B C 1
ATOM 2983 O O . TYR B 1 154 ? 15.647 30.235 11.101 1.00 31.12 154 TYR B O 1
ATOM 2992 N N . LEU B 1 155 ? 16.251 28.466 12.380 1.00 25.45 155 LEU B N 1
ATOM 2993 C CA . LEU B 1 155 ? 15.130 28.599 13.312 1.00 39.80 155 LEU B CA 1
ATOM 2994 C C . LEU B 1 155 ? 15.664 28.939 14.698 1.00 39.36 155 LEU B C 1
ATOM 2995 O O . LEU B 1 155 ? 16.683 28.402 15.127 1.00 38.30 155 LEU B O 1
ATOM 3000 N N . TYR B 1 156 ? 14.982 29.841 15.393 1.00 38.49 156 TYR B N 1
ATOM 3001 C CA . TYR B 1 156 ? 15.501 30.362 16.650 1.00 34.20 156 TYR B CA 1
ATOM 3002 C C . TYR B 1 156 ? 14.424 30.555 17.712 1.00 32.22 156 TYR B C 1
ATOM 3003 O O . TYR B 1 156 ? 13.224 30.634 17.410 1.00 23.01 156 TYR B O 1
ATOM 3012 N N . TYR B 1 157 ? 14.875 30.634 18.959 1.00 34.09 157 TYR B N 1
ATOM 3013 C CA . TYR B 1 157 ? 14.064 31.181 20.042 1.00 31.03 157 TYR B CA 1
ATOM 3014 C C . TYR B 1 157 ? 15.004 31.811 21.064 1.00 34.62 157 TYR B C 1
ATOM 3015 O O . TYR B 1 157 ? 16.045 31.245 21.395 1.00 42.36 157 TYR B O 1
ATOM 3024 N N . TYR B 1 158 ? 14.639 32.990 21.550 1.00 32.40 158 TYR B N 1
ATOM 3025 C CA . TYR B 1 158 ? 15.475 33.734 22.479 1.00 31.98 158 TYR B CA 1
ATOM 3026 C C . TYR B 1 158 ? 14.614 34.509 23.454 1.00 38.15 158 TYR B C 1
ATOM 3027 O O . TYR B 1 158 ? 13.437 34.761 23.192 1.00 39.86 158 TYR B O 1
ATOM 3036 N N . GLY B 1 159 ? 15.206 34.878 24.584 1.00 44.48 159 GLY B N 1
ATOM 3037 C CA . GLY B 1 159 ? 14.511 35.671 25.578 1.00 45.51 159 GLY B CA 1
ATOM 3038 C C . GLY B 1 159 ? 15.440 36.627 26.301 1.00 41.45 159 GLY B C 1
ATOM 3039 O O . GLY B 1 159 ? 16.571 36.272 26.633 1.00 47.60 159 GLY B O 1
ATOM 3040 N N . ASP B 1 160 ? 14.966 37.846 26.537 1.00 40.10 160 ASP B N 1
ATOM 3041 C CA . ASP B 1 160 ? 15.699 38.820 27.336 1.00 53.13 160 ASP B CA 1
ATOM 3042 C C . ASP B 1 160 ? 15.001 39.006 28.672 1.00 60.26 160 ASP B C 1
ATOM 3043 O O . ASP B 1 160 ? 13.773 38.970 28.745 1.00 61.52 160 ASP B O 1
ATOM 3048 N N . ASN B 1 161 ? 15.792 39.190 29.724 1.00 58.78 161 ASN B N 1
ATOM 3049 C CA . ASN B 1 161 ? 15.260 39.333 31.077 1.00 58.95 161 ASN B CA 1
ATOM 3050 C C . ASN B 1 161 ? 14.356 38.181 31.486 1.00 55.41 161 ASN B C 1
ATOM 3051 O O . ASN B 1 161 ? 13.132 38.319 31.467 1.00 52.86 161 ASN B O 1
ATOM 3056 N N . PRO B 1 162 ? 14.955 37.038 31.854 1.00 57.76 162 PRO B N 1
ATOM 3057 C CA . PRO B 1 162 ? 14.189 35.936 32.451 1.00 46.37 162 PRO B CA 1
ATOM 3058 C C . PRO B 1 162 ? 13.488 36.416 33.711 1.00 53.80 162 PRO B C 1
ATOM 3059 O O . PRO B 1 162 ? 13.513 37.616 34.007 1.00 65.23 162 PRO B O 1
ATOM 3063 N N . THR B 1 163 ? 12.871 35.500 34.448 1.00 50.47 163 THR B N 1
ATOM 3064 C CA . THR B 1 163 ? 12.070 35.897 35.600 1.00 51.89 163 THR B CA 1
ATOM 3065 C C . THR B 1 163 ? 12.678 35.435 36.930 1.00 49.44 163 THR B C 1
ATOM 3066 O O . THR B 1 163 ? 13.036 36.256 37.786 1.00 44.84 163 THR B O 1
ATOM 3070 N N . GLY B 1 169 ? 0.618 32.327 41.210 1.00 15.15 169 GLY B N 1
ATOM 3071 C CA . GLY B 1 169 ? -0.760 31.992 40.878 1.00 39.59 169 GLY B CA 1
ATOM 3072 C C . GLY B 1 169 ? -0.953 31.126 39.634 1.00 56.26 169 GLY B C 1
ATOM 3073 O O . GLY B 1 169 ? -0.233 30.144 39.431 1.00 63.76 169 GLY B O 1
ATOM 3074 N N . VAL B 1 170 ? -1.942 31.480 38.811 1.00 52.25 170 VAL B N 1
ATOM 3075 C CA . VAL B 1 170 ? -2.205 30.780 37.552 1.00 43.75 170 VAL B CA 1
ATOM 3076 C C . VAL B 1 170 ? -2.482 31.765 36.414 1.00 44.24 170 VAL B C 1
ATOM 3077 O O . VAL B 1 170 ? -3.281 32.690 36.568 1.00 48.96 170 VAL B O 1
ATOM 3081 N N . ALA B 1 171 ? -1.828 31.561 35.272 1.00 40.50 171 ALA B N 1
ATOM 3082 C CA . ALA B 1 171 ? -1.951 32.487 34.144 1.00 37.32 171 ALA B CA 1
ATOM 3083 C C . ALA B 1 171 ? -2.153 31.766 32.816 1.00 43.77 171 ALA B C 1
ATOM 3084 O O . ALA B 1 171 ? -1.848 30.585 32.689 1.00 55.68 171 ALA B O 1
ATOM 3086 N N . ASN B 1 172 ? -2.669 32.487 31.828 1.00 41.01 172 ASN B N 1
ATOM 3087 C CA . ASN B 1 172 ? -2.875 31.920 30.499 1.00 44.11 172 ASN B CA 1
ATOM 3088 C C . ASN B 1 172 ? -2.102 32.678 29.433 1.00 51.22 172 ASN B C 1
ATOM 3089 O O . ASN B 1 172 ? -2.046 33.911 29.439 1.00 55.33 172 ASN B O 1
ATOM 3094 N N . TYR B 1 173 ? -1.509 31.934 28.511 1.00 38.11 173 TYR B N 1
ATOM 3095 C CA . TYR B 1 173 ? -0.732 32.540 27.448 1.00 34.82 173 TYR B CA 1
ATOM 3096 C C . TYR B 1 173 ? -1.303 32.169 26.089 1.00 41.37 173 TYR B C 1
ATOM 3097 O O . TYR B 1 173 ? -1.951 31.126 25.928 1.00 51.54 173 TYR B O 1
ATOM 3106 N N . THR B 1 174 ? -1.059 33.036 25.117 1.00 37.24 174 THR B N 1
ATOM 3107 C CA . THR B 1 174 ? -1.342 32.725 23.731 1.00 38.58 174 THR B CA 1
ATOM 3108 C C . THR B 1 174 ? -0.260 33.331 22.843 1.00 39.58 174 THR B C 1
ATOM 3109 O O . THR B 1 174 ? 0.309 34.376 23.166 1.00 45.38 174 THR B O 1
ATOM 3113 N N . GLY B 1 175 ? 0.031 32.658 21.736 1.00 35.82 175 GLY B N 1
ATOM 3114 C CA . GLY B 1 175 ? 1.078 33.080 20.826 1.00 39.64 175 GLY B CA 1
ATOM 3115 C C . GLY B 1 175 ? 1.197 32.153 19.633 1.00 39.41 175 GLY B C 1
ATOM 3116 O O . GLY B 1 175 ? 0.196 31.816 18.993 1.00 38.67 175 GLY B O 1
ATOM 3117 N N . HIS B 1 176 ? 2.418 31.720 19.335 1.00 36.68 176 HIS B N 1
ATOM 3118 C CA . HIS B 1 176 ? 2.646 30.931 18.129 1.00 34.47 176 HIS B CA 1
ATOM 3119 C C . HIS B 1 176 ? 3.799 29.944 18.275 1.00 34.38 176 HIS B C 1
ATOM 3120 O O . HIS B 1 176 ? 4.476 29.902 19.309 1.00 29.02 176 HIS B O 1
ATOM 3127 N N . TRP B 1 177 ? 4.008 29.151 17.225 1.00 35.50 177 TRP B N 1
ATOM 3128 C CA . TRP B 1 177 ? 5.152 28.246 17.132 1.00 28.21 177 TRP B CA 1
ATOM 3129 C C . TRP B 1 177 ? 5.581 28.129 15.673 1.00 33.80 177 TRP B C 1
ATOM 3130 O O . TRP B 1 177 ? 4.793 28.414 14.763 1.00 30.53 177 TRP B O 1
ATOM 3141 N N . ASP B 1 178 ? 6.836 27.730 15.468 1.00 32.61 178 ASP B N 1
ATOM 3142 C CA . ASP B 1 178 ? 7.386 27.450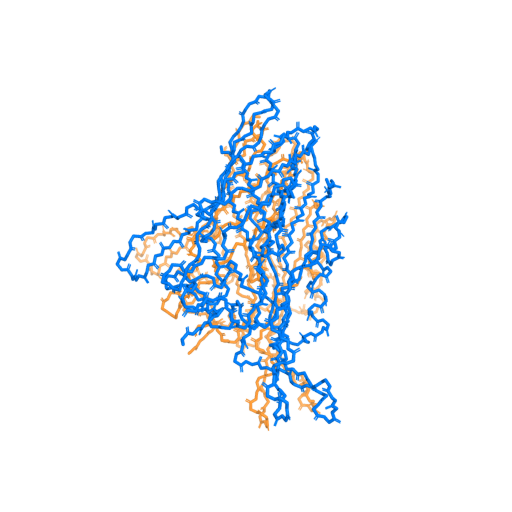 14.147 1.00 22.68 178 ASP B CA 1
ATOM 3143 C C . ASP B 1 178 ? 8.148 26.133 14.200 1.00 21.45 178 ASP B C 1
ATOM 3144 O O . ASP B 1 178 ? 8.518 25.660 15.276 1.00 28.82 178 ASP B O 1
ATOM 3149 N N . PHE B 1 179 ? 8.403 25.543 13.039 1.00 25.74 179 PHE B N 1
ATOM 3150 C CA . PHE B 1 179 ? 9.064 24.242 13.007 1.00 26.27 179 PHE B CA 1
ATOM 3151 C C . PHE B 1 179 ? 9.860 24.019 11.727 1.00 23.51 179 PHE B C 1
ATOM 3152 O O . PHE B 1 179 ? 9.553 24.593 10.677 1.00 24.16 179 PHE B O 1
ATOM 3160 N N . VAL B 1 180 ? 10.879 23.172 11.825 1.00 13.23 180 VAL B N 1
ATOM 3161 C CA . VAL B 1 180 ? 11.539 22.636 10.648 1.00 20.84 180 VAL B CA 1
ATOM 3162 C C . VAL B 1 180 ? 11.706 21.143 10.826 1.00 24.51 180 VAL B C 1
ATOM 3163 O O . VAL B 1 180 ? 12.078 20.672 11.906 1.00 36.72 180 VAL B O 1
ATOM 3167 N N . THR B 1 181 ? 11.418 20.398 9.766 1.00 26.69 181 THR B N 1
ATOM 3168 C CA . THR B 1 181 ? 11.446 18.944 9.829 1.00 29.26 181 THR B CA 1
ATOM 3169 C C . THR B 1 181 ? 12.768 18.437 9.294 1.00 34.16 181 THR B C 1
ATOM 3170 O O . THR B 1 181 ? 13.573 19.207 8.782 1.00 33.78 181 THR B O 1
ATOM 3174 N N . ASP B 1 182 ? 12.982 17.133 9.401 1.00 37.11 182 ASP B N 1
ATOM 3175 C CA . ASP B 1 182 ? 14.096 16.492 8.716 1.00 37.16 182 ASP B CA 1
ATOM 3176 C C . ASP B 1 182 ? 13.809 16.515 7.223 1.00 42.49 182 ASP B C 1
ATOM 3177 O O . ASP B 1 182 ? 12.814 17.102 6.790 1.00 53.15 182 ASP B O 1
ATOM 3182 N N . VAL B 1 183 ? 14.671 15.887 6.430 1.00 30.35 183 VAL B N 1
ATOM 3183 C CA . VAL B 1 183 ? 14.395 15.765 5.003 1.00 30.32 183 VAL B CA 1
ATOM 3184 C C . VAL B 1 183 ? 14.637 14.350 4.486 1.00 30.95 183 VAL B C 1
ATOM 3185 O O . VAL B 1 183 ? 15.702 13.766 4.709 1.00 34.46 183 VAL B O 1
ATOM 3189 N N . LYS B 1 184 ? 13.628 13.806 3.809 1.00 22.89 184 LYS B N 1
ATOM 3190 C CA . LYS B 1 184 ? 13.732 12.505 3.157 1.00 18.40 184 LYS B CA 1
ATOM 3191 C C . LYS B 1 184 ? 13.190 12.569 1.734 1.00 25.41 184 LYS B C 1
ATOM 3192 O O . LYS B 1 184 ? 12.163 13.200 1.479 1.00 34.12 184 LYS B O 1
ATOM 3198 N N . ARG B 1 185 ? 13.878 11.907 0.811 1.00 31.51 185 ARG B N 1
ATOM 3199 C CA . ARG B 1 185 ? 13.440 11.862 -0.578 1.00 28.25 185 ARG B CA 1
ATOM 3200 C C . ARG B 1 185 ? 12.097 11.154 -0.645 1.00 39.33 185 ARG B C 1
ATOM 3201 O O . ARG B 1 185 ? 11.183 11.584 -1.353 1.00 37.43 185 ARG B O 1
ATOM 3209 N N . GLU B 1 186 ? 11.985 10.065 0.111 1.00 47.42 186 GLU B N 1
ATOM 3210 C CA . GLU B 1 186 ? 10.792 9.226 0.094 1.00 45.77 186 GLU B CA 1
ATOM 3211 C C . GLU B 1 186 ? 10.284 8.928 1.500 1.00 37.65 186 GLU B C 1
ATOM 3212 O O . GLU B 1 186 ? 10.931 8.213 2.261 1.00 36.94 186 GLU B O 1
ATOM 3218 N N . ARG B 1 187 ? 9.111 9.462 1.830 1.00 40.17 187 ARG B N 1
ATOM 3219 C CA . ARG B 1 187 ? 8.532 9.290 3.163 1.00 43.44 187 ARG B CA 1
ATOM 3220 C C . ARG B 1 187 ? 7.378 8.285 3.207 1.00 50.05 187 ARG B C 1
ATOM 3221 O O . ARG B 1 187 ? 7.316 7.442 4.106 1.00 46.63 187 ARG B O 1
ATOM 3229 N N . GLU B 1 188 ? 6.456 8.394 2.251 1.00 51.25 188 GLU B N 1
ATOM 3230 C CA . GLU B 1 188 ? 5.275 7.531 2.218 1.00 52.09 188 GLU B CA 1
ATOM 3231 C C . GLU B 1 188 ? 5.033 6.944 0.827 1.00 52.29 188 GLU B C 1
ATOM 3232 O O . GLU B 1 188 ? 5.447 7.514 -0.187 1.00 38.05 188 GLU B O 1
ATOM 3238 N N . ALA B 1 199 ? 5.337 7.076 -4.501 1.00 41.49 199 ALA B N 1
ATOM 3239 C CA . ALA B 1 199 ? 5.940 7.556 -3.263 1.00 43.73 199 ALA B CA 1
ATOM 3240 C C . ALA B 1 199 ? 6.269 9.046 -3.306 1.00 45.08 199 ALA B C 1
ATOM 3241 O O . ALA B 1 199 ? 6.333 9.656 -4.374 1.00 47.36 199 ALA B O 1
ATOM 3243 N N . PHE B 1 200 ? 6.476 9.623 -2.126 1.00 44.56 200 PHE B N 1
ATOM 3244 C CA . PHE B 1 200 ? 6.908 11.019 -1.992 1.00 40.22 200 PHE B CA 1
ATOM 3245 C C . PHE B 1 200 ? 7.435 11.265 -0.576 1.00 40.46 200 PHE B C 1
ATOM 3246 O O . PHE B 1 200 ? 7.387 10.381 0.276 1.00 42.50 200 PHE B O 1
ATOM 3254 N N . GLY B 1 201 ? 7.939 12.468 -0.333 1.00 32.37 201 GLY B N 1
ATOM 3255 C CA . GLY B 1 201 ? 8.294 12.912 1.005 1.00 22.36 201 GLY B CA 1
ATOM 3256 C C . GLY B 1 201 ? 8.287 14.430 1.003 1.00 30.44 201 GLY B C 1
ATOM 3257 O O . GLY B 1 201 ? 8.986 15.086 1.795 1.00 25.78 201 GLY B O 1
ATOM 3258 N N . GLY B 1 202 ? 7.481 14.985 0.098 1.00 37.42 202 GLY B N 1
ATOM 3259 C CA . GLY B 1 202 ? 7.629 16.363 -0.333 1.00 36.87 202 GLY B CA 1
ATOM 3260 C C . GLY B 1 202 ? 6.638 17.413 0.150 1.00 30.38 202 GLY B C 1
ATOM 3261 O O . GLY B 1 202 ? 6.551 17.728 1.343 1.00 59.37 202 GLY B O 1
ATOM 3262 N N . GLY B 1 203 ? 5.864 17.950 -0.788 1.00 26.11 203 GLY B N 1
ATOM 3263 C CA . GLY B 1 203 ? 5.126 19.174 -0.526 1.00 37.32 203 GLY B CA 1
ATOM 3264 C C . GLY B 1 203 ? 3.854 19.349 -1.336 1.00 43.68 203 GLY B C 1
ATOM 3265 O O . GLY B 1 203 ? 3.793 20.170 -2.254 1.00 61.61 203 GLY B O 1
ATOM 3266 N N . SER B 1 204 ? 2.838 18.572 -0.986 1.00 29.06 204 SER B N 1
ATOM 3267 C CA . SER B 1 204 ? 1.491 18.712 -1.524 1.00 32.42 204 SER B CA 1
ATOM 3268 C C . SER B 1 204 ? 0.656 17.743 -0.727 1.00 42.47 204 SER B C 1
ATOM 3269 O O . SER B 1 204 ? -0.343 18.129 -0.122 1.00 54.46 204 SER B O 1
ATOM 3272 N N . GLY B 1 205 ? 1.077 16.480 -0.717 1.00 27.02 205 GLY B N 1
ATOM 3273 C CA . GLY B 1 205 ? 0.495 15.509 0.185 1.00 31.02 205 GLY B CA 1
ATOM 3274 C C . GLY B 1 205 ? 0.640 16.037 1.598 1.00 39.40 205 GLY B C 1
ATOM 3275 O O . GLY B 1 205 ? -0.195 15.765 2.462 1.00 48.39 205 GLY B O 1
ATOM 3276 N N . TYR B 1 206 ? 1.694 16.818 1.820 1.00 34.89 206 TYR B N 1
ATOM 3277 C CA . TYR B 1 206 ? 1.967 17.395 3.130 1.00 31.17 206 TYR B CA 1
ATOM 3278 C C . TYR B 1 206 ? 1.455 18.832 3.278 1.00 29.14 206 TYR B C 1
ATOM 3279 O O . TYR B 1 206 ? 1.634 19.458 4.330 1.00 23.50 206 TYR B O 1
ATOM 3288 N N . LYS B 1 207 ? 0.809 19.339 2.228 1.00 22.31 207 LYS B N 1
ATOM 3289 C CA . LYS B 1 207 ? 0.326 20.720 2.196 1.00 25.03 207 LYS B CA 1
ATOM 3290 C C . LYS B 1 207 ? 1.487 21.696 2.369 1.00 27.52 207 LYS B C 1
ATOM 3291 O O . LYS B 1 207 ? 1.333 22.764 2.967 1.00 33.71 207 LYS B O 1
ATOM 3297 N N . MET B 1 208 ? 2.646 21.318 1.836 1.00 32.66 208 MET B N 1
ATOM 3298 C CA . MET B 1 208 ? 3.828 22.175 1.844 1.00 25.59 208 MET B CA 1
ATOM 3299 C C . MET B 1 208 ? 4.099 22.675 0.436 1.00 31.15 208 MET B C 1
ATOM 3300 O O . MET B 1 208 ? 3.698 22.043 -0.542 1.00 31.32 208 MET B O 1
ATOM 3305 N N . ASP B 1 209 ? 4.767 23.814 0.321 1.00 34.85 209 ASP B N 1
ATOM 3306 C CA . ASP B 1 209 ? 5.210 24.261 -0.988 1.00 22.87 209 ASP B CA 1
ATOM 3307 C C . ASP B 1 209 ? 6.166 23.221 -1.552 1.00 30.52 209 ASP B C 1
ATOM 3308 O O . ASP B 1 209 ? 6.775 22.464 -0.796 1.00 39.82 209 ASP B O 1
ATOM 3313 N N . SER B 1 210 ? 6.282 23.170 -2.876 1.00 34.59 210 SER B N 1
ATOM 3314 C CA . SER B 1 210 ? 7.134 22.176 -3.525 1.00 30.77 210 SER B CA 1
ATOM 3315 C C . SER B 1 210 ? 8.577 22.210 -3.034 1.00 35.87 210 SER B C 1
ATOM 3316 O O . SER B 1 210 ? 9.163 23.283 -2.855 1.00 39.80 210 SER B O 1
ATOM 3319 N N . GLY B 1 211 ? 9.139 21.021 -2.825 1.00 39.26 211 GLY B N 1
ATOM 3320 C CA . GLY B 1 211 ? 10.537 20.881 -2.459 1.00 39.64 211 GLY B CA 1
ATOM 3321 C C . GLY B 1 211 ? 10.749 20.891 -0.957 1.00 35.60 211 GLY B C 1
ATOM 3322 O O . GLY B 1 211 ? 11.816 20.504 -0.462 1.00 36.13 211 GLY B O 1
ATOM 3323 N N . PHE B 1 212 ? 9.732 21.340 -0.229 1.00 22.87 212 PHE B N 1
ATOM 3324 C CA . PHE B 1 212 ? 9.813 21.400 1.223 1.00 21.89 212 PHE B CA 1
ATOM 3325 C C . PHE B 1 212 ? 9.408 20.088 1.880 1.00 23.65 212 PHE B C 1
ATOM 3326 O O . PHE B 1 212 ? 8.221 19.760 1.966 1.00 29.78 212 PHE B O 1
ATOM 3334 N N . GLY B 1 213 ? 10.411 19.350 2.348 1.00 26.05 213 GLY B N 1
ATOM 3335 C CA . GLY B 1 213 ? 10.198 18.069 2.997 1.00 23.36 213 GLY B CA 1
ATOM 3336 C C . GLY B 1 213 ? 11.096 17.002 2.400 1.00 18.69 213 GLY B C 1
ATOM 3337 O O . GLY B 1 213 ? 11.441 16.018 3.058 1.00 20.53 213 GLY B O 1
ATOM 3338 N N . ASP B 1 214 ? 11.468 17.208 1.139 1.00 23.58 214 ASP B N 1
ATOM 3339 C CA . ASP B 1 214 ? 12.285 16.256 0.388 1.00 34.55 214 ASP B CA 1
ATOM 3340 C C . ASP B 1 214 ? 13.619 16.848 -0.084 1.00 40.21 214 ASP B C 1
ATOM 3341 O O . ASP B 1 214 ? 14.595 16.117 -0.281 1.00 48.73 214 ASP B O 1
ATOM 3346 N N . GLU B 1 215 ? 13.659 18.165 -0.272 1.00 20.25 215 GLU B N 1
ATOM 3347 C CA . GLU B 1 215 ? 14.894 18.834 -0.671 1.00 25.47 215 GLU B CA 1
ATOM 3348 C C . GLU B 1 215 ? 15.393 19.798 0.416 1.00 41.88 215 GLU B C 1
ATOM 3349 O O . GLU B 1 215 ? 16.598 19.937 0.642 1.00 41.92 215 GLU B O 1
ATOM 3355 N N . VAL B 1 216 ? 14.459 20.476 1.073 1.00 43.51 216 VAL B N 1
ATOM 3356 C CA . VAL B 1 216 ? 14.769 21.253 2.264 1.00 33.07 216 VAL B CA 1
ATOM 3357 C C . VAL B 1 216 ? 13.854 20.763 3.377 1.00 27.80 216 VAL B C 1
ATOM 3358 O O . VAL B 1 216 ? 12.764 20.249 3.102 1.00 33.96 216 VAL B O 1
ATOM 3362 N N . GLY B 1 217 ? 14.284 20.910 4.627 1.00 19.17 217 GLY B N 1
ATOM 3363 C CA . GLY B 1 217 ? 13.417 20.595 5.747 1.00 16.37 217 GLY B CA 1
ATOM 3364 C C . GLY B 1 217 ? 12.146 21.420 5.662 1.00 26.96 217 GLY B C 1
ATOM 3365 O O . GLY B 1 217 ? 12.218 22.640 5.473 1.00 28.52 217 GLY B O 1
ATOM 3366 N N . ALA B 1 218 ? 10.988 20.774 5.795 1.00 21.34 218 ALA B N 1
ATOM 3367 C CA . ALA B 1 218 ? 9.717 21.494 5.709 1.00 23.54 218 ALA B CA 1
ATOM 3368 C C . ALA B 1 218 ? 9.552 22.473 6.878 1.00 27.20 218 ALA B C 1
ATOM 3369 O O . ALA B 1 218 ? 10.104 22.260 7.960 1.00 34.07 218 ALA B O 1
ATOM 3371 N N . THR B 1 219 ? 8.794 23.544 6.653 1.00 22.38 219 THR B N 1
ATOM 3372 C CA . THR B 1 219 ? 8.718 24.644 7.611 1.00 22.55 219 THR B CA 1
ATOM 3373 C C . THR B 1 219 ? 7.315 25.196 7.798 1.00 30.07 219 THR B C 1
ATOM 3374 O O . THR B 1 219 ? 6.411 24.938 6.994 1.00 29.73 219 THR B O 1
ATOM 3378 N N . SER B 1 220 ? 7.150 25.980 8.860 1.00 29.56 220 SER B N 1
ATOM 3379 C CA . SER B 1 220 ? 5.885 26.642 9.121 1.00 18.57 220 SER B CA 1
ATOM 3380 C C . SER B 1 220 ? 5.525 27.516 7.926 1.00 21.62 220 SER B C 1
ATOM 3381 O O . SER B 1 220 ? 4.459 27.370 7.335 1.00 43.07 220 SER B O 1
ATOM 3384 N N . PHE B 1 221 ? 6.436 28.406 7.552 1.00 20.86 221 PHE B N 1
ATOM 3385 C CA . PHE B 1 221 ? 6.166 29.368 6.490 1.00 24.63 221 PHE B CA 1
ATOM 3386 C C . PHE B 1 221 ? 5.885 28.711 5.136 1.00 25.39 221 PHE B C 1
ATOM 3387 O O . PHE B 1 221 ? 5.409 29.375 4.213 1.00 22.63 221 PHE B O 1
ATOM 3395 N N . ALA B 1 222 ? 6.182 27.417 5.015 1.00 23.83 222 ALA B N 1
ATOM 3396 C CA . ALA B 1 222 ? 5.990 26.717 3.746 1.00 21.90 222 ALA B CA 1
ATOM 3397 C C . ALA B 1 222 ? 4.716 25.894 3.763 1.00 25.42 222 ALA B C 1
ATOM 3398 O O . ALA B 1 222 ? 4.352 25.280 2.755 1.00 30.53 222 ALA B O 1
ATOM 3400 N N . GLU B 1 223 ? 4.042 25.868 4.908 1.00 24.85 223 GLU B N 1
ATOM 3401 C CA . GLU B 1 223 ? 2.762 25.168 5.001 1.00 34.49 223 GLU B CA 1
ATOM 3402 C C . GLU B 1 223 ? 1.644 26.038 4.413 1.00 36.31 223 GLU B C 1
ATOM 3403 O O . GLU B 1 223 ? 1.475 27.209 4.785 1.00 33.26 223 GLU B O 1
ATOM 3409 N N . GLN B 1 224 ? 0.887 25.456 3.490 1.00 25.96 224 GLN B N 1
ATOM 3410 C CA . GLN B 1 224 ? 0.012 26.240 2.632 1.00 33.49 224 GLN B CA 1
ATOM 3411 C C . GLN B 1 224 ? -1.370 26.560 3.213 1.00 36.84 224 GLN B C 1
ATOM 3412 O O . GLN B 1 224 ? -2.146 25.669 3.558 1.00 42.51 224 GLN B O 1
ATOM 3418 N N . VAL B 1 225 ? -1.665 27.850 3.301 1.00 39.83 225 VAL B N 1
ATOM 3419 C CA . VAL B 1 225 ? -3.023 28.318 3.488 1.00 32.28 225 VAL B CA 1
ATOM 3420 C C . VAL B 1 225 ? -3.348 29.141 2.257 1.00 36.13 225 VAL B C 1
ATOM 3421 O O . VAL B 1 225 ? -2.444 29.638 1.574 1.00 48.65 225 VAL B O 1
ATOM 3425 N N . PHE B 1 226 ? -4.634 29.279 1.967 1.00 30.96 226 PHE B N 1
ATOM 3426 C CA . PHE B 1 226 ? -5.060 29.910 0.727 1.00 27.59 226 PHE B CA 1
ATOM 3427 C C . PHE B 1 226 ? -4.805 31.415 0.647 1.00 28.93 226 PHE B C 1
ATOM 3428 O O . PHE B 1 226 ? -5.053 32.153 1.602 1.00 27.05 226 PHE B O 1
ATOM 3436 N N . GLY B 1 227 ? -4.341 31.867 -0.515 1.00 36.09 227 GLY B N 1
ATOM 3437 C CA . GLY B 1 227 ? -4.219 33.289 -0.771 1.00 47.25 227 GLY B CA 1
ATOM 3438 C C . GLY B 1 227 ? -3.098 33.939 0.014 1.00 46.00 227 GLY B C 1
ATOM 3439 O O . GLY B 1 227 ? -2.980 35.164 0.037 1.00 51.05 227 GLY B O 1
ATOM 3440 N N . GLN B 1 228 ? -2.285 33.119 0.673 1.00 40.85 228 GLN B N 1
ATOM 3441 C CA . GLN B 1 228 ? -1.029 33.584 1.240 1.00 40.73 228 GLN B CA 1
ATOM 3442 C C . GLN B 1 228 ? 0.090 33.024 0.381 1.00 37.45 228 GLN B C 1
ATOM 3443 O O . GLN B 1 228 ? -0.016 31.906 -0.123 1.00 42.76 228 GLN B O 1
ATOM 3449 N N . TYR B 1 229 ? 1.154 33.796 0.197 1.00 36.08 229 TYR B N 1
ATOM 3450 C CA . TYR B 1 229 ? 2.274 33.334 -0.619 1.00 41.89 229 TYR B CA 1
ATOM 3451 C C . TYR B 1 229 ? 3.550 33.220 0.196 1.00 43.39 229 TYR B C 1
ATOM 3452 O O . TYR B 1 229 ? 3.522 33.271 1.439 1.00 34.86 229 TYR B O 1
ATOM 3461 N N . ALA B 1 230 ? 4.661 33.036 -0.516 1.00 51.77 230 ALA B N 1
ATOM 3462 C CA . ALA B 1 230 ? 5.984 33.328 0.026 1.00 42.18 230 ALA B CA 1
ATOM 3463 C C . ALA B 1 230 ? 6.239 32.583 1.319 1.00 43.30 230 ALA B C 1
ATOM 3464 O O . ALA B 1 230 ? 5.704 31.489 1.518 1.00 47.20 230 ALA B O 1
ATOM 3466 N N . PRO B 1 231 ? 7.094 33.151 2.187 1.00 36.58 231 PRO B N 1
ATOM 3467 C CA . PRO B 1 231 ? 7.084 32.764 3.603 1.00 25.91 231 PRO B CA 1
ATOM 3468 C C . PRO B 1 231 ? 5.803 33.275 4.263 1.00 24.68 231 PRO B C 1
ATOM 3469 O O . PRO B 1 231 ? 5.541 34.484 4.248 1.00 17.00 231 PRO B O 1
ATOM 3473 N N . ARG B 1 232 ? 5.007 32.361 4.813 1.00 32.71 232 ARG B N 1
ATOM 3474 C CA . ARG B 1 232 ? 3.729 32.706 5.437 1.00 29.23 232 ARG B CA 1
ATOM 3475 C C . ARG B 1 232 ? 3.835 32.832 6.960 1.00 33.20 232 ARG B C 1
ATOM 3476 O O . ARG B 1 232 ? 4.749 32.285 7.582 1.00 35.09 232 ARG B O 1
ATOM 3484 N N . GLN B 1 233 ? 2.892 33.547 7.563 1.00 27.96 233 GLN B N 1
ATOM 3485 C CA . GLN B 1 233 ? 2.921 33.756 9.009 1.00 31.25 233 GLN B CA 1
ATOM 3486 C C . GLN B 1 233 ? 1.527 33.761 9.623 1.00 33.33 233 GLN B C 1
ATOM 3487 O O . GLN B 1 233 ? 0.539 34.061 8.947 1.00 38.88 233 GLN B O 1
ATOM 3493 N N . GLY B 1 234 ? 1.458 33.430 10.910 1.00 26.88 234 GLY B N 1
ATOM 3494 C CA . GLY B 1 234 ? 0.210 33.470 11.647 1.00 24.56 234 GLY B CA 1
ATOM 3495 C C . GLY B 1 234 ? -0.719 32.296 11.393 1.00 30.33 234 GLY B C 1
ATOM 3496 O O . GLY B 1 234 ? -1.901 32.351 11.742 1.00 31.50 234 GLY B O 1
ATOM 3497 N N . ASN B 1 235 ? -0.203 31.232 10.788 1.00 25.74 235 ASN B N 1
ATOM 3498 C CA . ASN B 1 235 ? -1.017 30.043 10.574 1.00 28.95 235 ASN B CA 1
ATOM 3499 C C . ASN B 1 235 ? -0.713 28.953 11.596 1.00 31.01 235 ASN B C 1
ATOM 3500 O O . ASN B 1 235 ? -1.256 27.847 11.514 1.00 27.51 235 ASN B O 1
ATOM 3505 N N . HIS B 1 236 ? 0.149 29.266 12.559 1.00 25.18 236 HIS B N 1
ATOM 3506 C CA . HIS B 1 236 ? 0.503 28.291 13.583 1.00 25.94 236 HIS B CA 1
ATOM 3507 C C . HIS B 1 236 ? 0.285 28.849 14.978 1.00 27.17 236 HIS B C 1
ATOM 3508 O O . HIS B 1 236 ? 1.033 29.714 15.448 1.00 14.01 236 HIS B O 1
ATOM 3515 N N . ARG B 1 237 ? -0.764 28.350 15.624 1.00 20.29 237 ARG B N 1
ATOM 3516 C CA . ARG B 1 237 ? -1.230 28.915 16.877 1.00 33.27 237 ARG B CA 1
ATOM 3517 C C . ARG B 1 237 ? -0.658 28.172 18.075 1.00 42.23 237 ARG B C 1
ATOM 3518 O O . ARG B 1 237 ? -0.526 26.945 18.048 1.00 55.98 237 ARG B O 1
ATOM 3526 N N . ALA B 1 238 ? -0.316 28.924 19.120 1.00 33.31 238 ALA B N 1
ATOM 3527 C CA . ALA B 1 238 ? 0.159 28.336 20.370 1.00 29.04 238 ALA B CA 1
ATOM 3528 C C . ALA B 1 238 ? -0.691 28.825 21.537 1.00 33.73 238 ALA B C 1
ATOM 3529 O O . ALA B 1 238 ? -1.010 30.009 21.629 1.00 29.47 238 ALA B O 1
ATOM 3531 N N . VAL B 1 239 ? -1.068 27.908 22.421 1.00 34.69 239 VAL B N 1
ATOM 3532 C CA . VAL B 1 239 ? -1.822 28.277 23.613 1.00 37.28 239 VAL B CA 1
ATOM 3533 C C . VAL B 1 239 ? -1.229 27.597 24.842 1.00 36.23 239 VAL B C 1
ATOM 3534 O O . VAL B 1 239 ? -0.841 26.431 24.788 1.00 38.06 239 VAL B O 1
ATOM 3538 N N . PHE B 1 240 ? -1.141 28.325 25.950 1.00 36.78 240 PHE B N 1
ATOM 3539 C CA . PHE B 1 240 ? -0.487 27.782 27.140 1.00 39.82 240 PHE B CA 1
ATOM 3540 C C . PHE B 1 240 ? -1.265 28.063 28.415 1.00 41.56 240 PHE B C 1
ATOM 3541 O O . PHE B 1 240 ? -1.941 29.084 28.526 1.00 50.11 240 PHE B O 1
ATOM 3549 N N . LYS B 1 241 ? -1.178 27.140 29.367 1.00 38.51 241 LYS B N 1
ATOM 3550 C CA . LYS B 1 241 ? -1.696 27.372 30.707 1.00 44.89 241 LYS B CA 1
ATOM 3551 C C . LYS B 1 241 ? -0.590 27.129 31.726 1.00 45.58 241 LYS B C 1
ATOM 3552 O O . LYS B 1 241 ? 0.007 26.048 31.781 1.00 42.83 241 LYS B O 1
ATOM 3558 N N . ALA B 1 242 ? -0.311 28.156 32.519 1.00 37.90 242 ALA B N 1
ATOM 3559 C CA . ALA B 1 242 ? 0.728 28.079 33.532 1.00 41.83 242 ALA B CA 1
ATOM 3560 C C . ALA B 1 242 ? 0.131 28.025 34.930 1.00 46.93 242 ALA B C 1
ATOM 3561 O O . ALA B 1 242 ? -0.509 28.977 35.382 1.00 47.68 242 ALA B O 1
ATOM 3563 N N . ASP B 1 243 ? 0.349 26.903 35.610 1.00 49.21 243 ASP B N 1
ATOM 3564 C CA . ASP B 1 243 ? -0.024 26.766 37.010 1.00 52.29 243 ASP B CA 1
ATOM 3565 C C . ASP B 1 243 ? 1.244 26.840 37.862 1.00 56.68 243 ASP B C 1
ATOM 3566 O O . ASP B 1 243 ? 1.944 25.836 38.048 1.00 58.46 243 ASP B O 1
ATOM 3571 N N . PHE B 1 244 ? 1.538 28.036 38.367 1.00 52.86 244 PHE B N 1
ATOM 3572 C CA . PHE B 1 244 ? 2.727 28.257 39.184 1.00 60.00 244 PHE B CA 1
ATOM 3573 C C . PHE B 1 244 ? 2.593 27.619 40.565 1.00 59.25 244 PHE B C 1
ATOM 3574 O O . PHE B 1 244 ? 3.586 27.432 41.271 1.00 53.00 244 PHE B O 1
ATOM 3582 N N . ASP B 1 245 ? 1.361 27.295 40.949 1.00 58.01 245 ASP B N 1
ATOM 3583 C CA . ASP B 1 245 ? 1.120 26.628 42.219 1.00 64.57 245 ASP B CA 1
ATOM 3584 C C . ASP B 1 245 ? 1.380 25.134 42.097 1.00 61.81 245 ASP B C 1
ATOM 3585 O O . ASP B 1 245 ? 2.101 24.558 42.907 1.00 60.89 245 ASP B O 1
ATOM 3590 N N . ALA B 1 246 ? 0.796 24.514 41.075 1.00 57.28 246 ALA B N 1
ATOM 3591 C CA . ALA B 1 246 ? 0.990 23.089 40.834 1.00 58.75 246 ALA B CA 1
ATOM 3592 C C . ALA B 1 246 ? 2.332 22.828 40.151 1.00 61.54 246 ALA B C 1
ATOM 3593 O O . ALA B 1 246 ? 2.740 21.677 39.985 1.00 60.61 246 ALA B O 1
ATOM 3595 N N . LYS B 1 247 ? 3.015 23.903 39.765 1.00 58.81 247 LYS B N 1
ATOM 3596 C CA . LYS B 1 247 ? 4.291 23.798 39.060 1.00 57.34 247 LYS B CA 1
ATOM 3597 C C . LYS B 1 247 ? 4.143 23.036 37.742 1.00 52.27 247 LYS B C 1
ATOM 3598 O O . LYS B 1 247 ? 4.957 22.161 37.421 1.00 36.39 247 LYS B O 1
ATOM 3604 N N . LYS B 1 248 ? 3.104 23.381 36.983 1.00 48.62 248 LYS B N 1
ATOM 3605 C CA . LYS B 1 248 ? 2.817 22.709 35.719 1.00 48.08 248 LYS B CA 1
ATOM 3606 C C . LYS B 1 248 ? 2.641 23.696 34.570 1.00 46.37 248 LYS B C 1
ATOM 3607 O O . LYS B 1 248 ? 2.191 24.827 34.765 1.00 48.29 248 LYS B O 1
ATOM 3613 N N . LEU B 1 249 ? 2.997 23.255 33.368 1.00 40.79 249 LEU B N 1
ATOM 3614 C CA . LEU B 1 249 ? 2.919 24.105 32.191 1.00 38.39 249 LEU B CA 1
ATOM 3615 C C . LEU B 1 249 ? 2.341 23.314 31.027 1.00 38.79 249 LEU B C 1
ATOM 3616 O O . LEU B 1 249 ? 3.016 22.470 30.452 1.00 51.07 249 LEU B O 1
ATOM 3621 N N . THR B 1 250 ? 1.084 23.585 30.691 1.00 43.76 250 THR B N 1
ATOM 3622 C CA . THR B 1 250 ? 0.387 22.848 29.633 1.00 42.74 250 THR B CA 1
ATOM 3623 C C . THR B 1 250 ? 0.121 23.711 28.411 1.00 44.62 250 THR B C 1
ATOM 3624 O O . THR B 1 250 ? 0.394 24.909 28.412 1.00 57.57 250 THR B O 1
ATOM 3628 N N . GLY B 1 251 ? -0.418 23.102 27.364 1.00 35.90 251 GLY B N 1
ATOM 3629 C CA . GLY B 1 251 ? -0.758 23.866 26.184 1.00 38.54 251 GLY B CA 1
ATOM 3630 C C . GLY B 1 251 ? -0.877 23.065 24.908 1.00 38.76 251 GLY B C 1
ATOM 3631 O O . GLY B 1 251 ? -0.581 21.869 24.872 1.00 49.62 251 GLY B O 1
ATOM 3632 N N . THR B 1 252 ? -1.316 23.740 23.852 1.00 27.84 252 THR B N 1
ATOM 3633 C CA . THR B 1 252 ? -1.575 23.085 22.584 1.00 27.96 252 THR B CA 1
ATOM 3634 C C . THR B 1 252 ? -1.091 23.946 21.422 1.00 32.90 252 THR B C 1
ATOM 3635 O O . THR B 1 252 ? -1.275 25.164 21.428 1.00 40.64 252 THR B O 1
ATOM 3639 N N . LEU B 1 253 ? -0.461 23.309 20.436 1.00 28.01 253 LEU B N 1
ATOM 3640 C CA . LEU B 1 253 ? -0.033 23.985 19.216 1.00 28.63 253 LEU B CA 1
ATOM 3641 C C . LEU B 1 253 ? -0.836 23.424 18.056 1.00 40.46 253 LEU B C 1
ATOM 3642 O O . LEU B 1 253 ? -0.853 22.211 17.834 1.00 42.89 253 LEU B O 1
ATOM 3647 N N . SER B 1 254 ? -1.503 24.303 17.317 1.00 48.90 254 SER B N 1
ATOM 3648 C CA . SER B 1 254 ? -2.355 23.878 16.213 1.00 44.29 254 SER B CA 1
ATOM 3649 C C . SER B 1 254 ? -1.978 24.607 14.936 1.00 38.14 254 SER B C 1
ATOM 3650 O O . SER B 1 254 ? -1.210 25.570 14.959 1.00 45.99 254 SER B O 1
ATOM 3653 N N . THR B 1 255 ? -2.520 24.136 13.822 1.00 29.28 255 THR B N 1
ATOM 3654 C CA . THR B 1 255 ? -2.253 24.751 12.536 1.00 23.11 255 THR B CA 1
ATOM 3655 C C . THR B 1 255 ? -3.548 25.177 11.870 1.00 34.21 255 THR B C 1
ATOM 3656 O O . THR B 1 255 ? -4.532 24.428 11.855 1.00 36.77 255 THR B O 1
ATOM 3660 N N . LYS B 1 256 ? -3.544 26.391 11.329 1.00 38.63 256 LYS B N 1
ATOM 3661 C CA . LYS B 1 256 ? -4.659 26.871 10.528 1.00 34.02 256 LYS B CA 1
ATOM 3662 C C . LYS B 1 256 ? -4.615 26.275 9.126 1.00 36.38 256 LYS B C 1
ATOM 3663 O O . LYS B 1 256 ? -3.658 26.479 8.379 1.00 45.62 256 LYS B O 1
ATOM 3669 N N . GLN B 1 257 ? -5.649 25.511 8.793 1.00 40.27 257 GLN B N 1
ATOM 3670 C CA . GLN B 1 257 ? -5.899 25.072 7.431 1.00 38.34 257 GLN B CA 1
ATOM 3671 C C . GLN B 1 257 ? -7.057 25.879 6.859 1.00 27.67 257 GLN B C 1
ATOM 3672 O O . GLN B 1 257 ? -8.035 26.162 7.552 1.00 20.07 257 GLN B O 1
ATOM 3678 N N . LYS B 1 258 ? -6.932 26.257 5.595 1.00 26.99 258 LYS B N 1
ATOM 3679 C CA . LYS B 1 258 ? -8.025 26.858 4.847 1.00 23.67 258 LYS B CA 1
ATOM 3680 C C . LYS B 1 258 ? -7.743 26.578 3.376 1.00 30.75 258 LYS B C 1
ATOM 3681 O O . LYS B 1 258 ? -6.754 27.054 2.819 1.00 33.72 258 LYS B O 1
ATOM 3687 N N . ALA B 1 259 ? -8.604 25.784 2.751 1.00 37.65 259 ALA B N 1
ATOM 3688 C CA . ALA B 1 259 ? -8.316 25.229 1.429 1.00 36.66 259 ALA B CA 1
ATOM 3689 C C . ALA B 1 259 ? -8.483 26.222 0.280 1.00 43.70 259 ALA B C 1
ATOM 3690 O O . ALA B 1 259 ? -7.541 26.468 -0.475 1.00 46.18 259 ALA B O 1
ATOM 3692 N N . ILE B 1 260 ? -9.690 26.757 0.127 1.00 48.32 260 ILE B N 1
ATOM 3693 C CA . ILE B 1 260 ? -9.961 27.735 -0.920 1.00 44.09 260 ILE B CA 1
ATOM 3694 C C . ILE B 1 260 ? -10.529 29.024 -0.340 1.00 42.40 260 ILE B C 1
ATOM 3695 O O . ILE B 1 260 ? -10.651 29.166 0.876 1.00 47.23 260 ILE B O 1
ATOM 3700 N N . ALA B 1 261 ? -10.887 29.956 -1.215 1.00 35.10 261 ALA B N 1
ATOM 3701 C CA . ALA B 1 261 ? -11.387 31.253 -0.782 1.00 37.91 261 ALA B CA 1
ATOM 3702 C C . ALA B 1 261 ? -12.631 31.138 0.110 1.00 39.87 261 ALA B C 1
ATOM 3703 O O . ALA B 1 261 ? -12.727 31.804 1.144 1.00 44.04 261 ALA B O 1
ATOM 3705 N N . SER B 1 262 ? -13.580 30.294 -0.285 1.00 31.25 262 SER B N 1
ATOM 3706 C CA . SER B 1 262 ? -14.827 30.156 0.457 1.00 30.82 262 SER B CA 1
ATOM 3707 C C . SER B 1 262 ? -14.605 29.468 1.801 1.00 33.74 262 SER B C 1
ATOM 3708 O O . SER B 1 262 ? -15.374 29.663 2.738 1.00 37.71 262 SER B O 1
ATOM 3711 N N . SER B 1 263 ? -13.545 28.668 1.887 1.00 38.83 263 SER B N 1
ATOM 3712 C CA . SER B 1 263 ? -13.290 27.823 3.057 1.00 41.09 263 SER B CA 1
ATOM 3713 C C . SER B 1 263 ? -13.185 28.560 4.390 1.00 41.00 263 SER B C 1
ATOM 3714 O O . SER B 1 263 ? -12.616 29.650 4.469 1.00 37.60 263 SER B O 1
ATOM 3717 N N . PRO B 1 264 ? -13.732 27.943 5.447 1.00 42.76 264 PRO B N 1
ATOM 3718 C CA . PRO B 1 264 ? -13.554 28.392 6.830 1.00 40.51 264 PRO B CA 1
ATOM 3719 C C . PRO B 1 264 ? -12.095 28.272 7.248 1.00 43.80 264 PRO B C 1
ATOM 3720 O O . PRO B 1 264 ? -11.387 27.380 6.774 1.00 53.56 264 PRO B O 1
ATOM 3724 N N . GLU B 1 265 ? -11.643 29.164 8.118 1.00 38.49 265 GLU B N 1
ATOM 3725 C CA . GLU B 1 265 ? -10.346 28.987 8.739 1.00 33.49 265 GLU B CA 1
ATOM 3726 C C . GLU B 1 265 ? -10.493 27.967 9.867 1.00 33.63 265 GLU B C 1
ATOM 3727 O O . GLU B 1 265 ? -11.106 28.246 10.899 1.00 33.98 265 GLU B O 1
ATOM 3733 N N . THR B 1 266 ? -9.941 26.778 9.653 1.00 38.53 266 THR B N 1
ATOM 3734 C CA . THR B 1 266 ? -10.058 25.682 10.609 1.00 31.39 266 THR B CA 1
ATOM 3735 C C . THR B 1 266 ? -8.716 25.406 11.296 1.00 39.63 266 THR B C 1
ATOM 3736 O O . THR B 1 266 ? -7.662 25.750 10.766 1.00 29.64 266 THR B O 1
ATOM 3740 N N . TYR B 1 267 ? -8.746 24.802 12.479 1.00 40.12 267 TYR B N 1
ATOM 3741 C CA . TYR B 1 267 ? -7.500 24.517 13.184 1.00 38.67 267 TYR B CA 1
ATOM 3742 C C . TYR B 1 267 ? -7.356 23.045 13.551 1.00 48.12 267 TYR B C 1
ATOM 3743 O O . TYR B 1 267 ? -8.291 22.427 14.057 1.00 55.31 267 TYR B O 1
ATOM 3752 N N . VAL B 1 268 ? -6.180 22.487 13.286 1.00 47.80 268 VAL B N 1
ATOM 3753 C CA . VAL B 1 268 ? -5.895 21.102 13.649 1.00 39.40 268 VAL B CA 1
ATOM 3754 C C . VAL B 1 268 ? -4.797 21.033 14.707 1.00 40.27 268 VAL B C 1
ATOM 3755 O O . VAL B 1 268 ? -3.711 21.588 14.521 1.00 41.23 268 VAL B O 1
ATOM 3759 N N . ASP B 1 269 ? -5.082 20.361 15.819 1.00 33.79 269 ASP B N 1
ATOM 3760 C CA . ASP B 1 269 ? -4.098 20.243 16.887 1.00 33.06 269 ASP B CA 1
ATOM 3761 C C . ASP B 1 269 ? -2.979 19.290 16.488 1.00 42.52 269 ASP B C 1
ATOM 3762 O O . ASP B 1 269 ? -3.237 18.147 16.097 1.00 38.00 269 ASP B O 1
ATOM 3767 N N . ARG B 1 270 ? -1.741 19.770 16.579 1.00 41.11 270 ARG B N 1
ATOM 3768 C CA . ARG B 1 270 ? -0.574 18.971 16.227 1.00 34.41 270 ARG B CA 1
ATOM 3769 C C . ARG B 1 270 ? 0.096 18.419 17.475 1.00 38.02 270 ARG B C 1
ATOM 3770 O O . ARG B 1 270 ? 0.462 17.242 17.528 1.00 58.05 270 ARG B O 1
ATOM 3778 N N . TYR B 1 271 ? 0.253 19.277 18.479 1.00 29.42 271 TYR B N 1
ATOM 3779 C CA . TYR B 1 271 ? 0.968 18.908 19.697 1.00 28.29 271 TYR B CA 1
ATOM 3780 C C . TYR B 1 271 ? 0.300 19.439 20.957 1.00 34.53 271 TYR B C 1
ATOM 3781 O O . TYR B 1 271 ? -0.060 20.615 21.030 1.00 42.97 271 TYR B O 1
ATOM 3790 N N . ASP B 1 272 ? 0.129 18.566 21.943 1.00 35.83 272 ASP B N 1
ATOM 3791 C CA . ASP B 1 272 ? -0.154 19.000 23.301 1.00 36.68 272 ASP B CA 1
ATOM 3792 C C . ASP B 1 272 ? 1.170 19.194 24.008 1.00 40.62 272 ASP B C 1
ATOM 3793 O O . ASP B 1 272 ? 2.193 18.679 23.563 1.00 49.31 272 ASP B O 1
ATOM 3798 N N . ILE B 1 273 ? 1.158 19.940 25.103 1.00 40.40 273 ILE B N 1
ATOM 3799 C CA . ILE B 1 273 ? 2.383 20.174 25.850 1.00 39.19 273 ILE B CA 1
ATOM 3800 C C . ILE B 1 273 ? 2.210 19.779 27.313 1.00 48.07 273 ILE B C 1
ATOM 3801 O O . ILE B 1 273 ? 1.133 19.949 27.896 1.00 51.46 273 ILE B O 1
ATOM 3806 N N . ASP B 1 274 ? 3.278 19.244 27.898 1.00 49.54 274 ASP B N 1
ATOM 3807 C CA . ASP B 1 274 ? 3.229 18.727 29.259 1.00 49.56 274 ASP B CA 1
ATOM 3808 C C . ASP B 1 274 ? 4.576 18.922 29.937 1.00 47.88 274 ASP B C 1
ATOM 3809 O O . ASP B 1 274 ? 5.459 18.073 29.829 1.00 49.02 274 ASP B O 1
ATOM 3814 N N . ALA B 1 275 ? 4.726 20.041 30.639 1.00 48.20 275 ALA B N 1
ATOM 3815 C CA . ALA B 1 275 ? 6.010 20.393 31.232 1.00 47.91 275 ALA B CA 1
ATOM 3816 C C . ALA B 1 275 ? 5.914 20.712 32.719 1.00 47.32 275 ALA B C 1
ATOM 3817 O O . ALA B 1 275 ? 4.893 21.203 33.201 1.00 51.08 275 ALA B O 1
ATOM 3819 N N . THR B 1 276 ? 6.993 20.425 33.437 1.00 40.68 276 THR B N 1
ATOM 3820 C CA . THR B 1 276 ? 7.102 20.809 34.835 1.00 45.91 276 THR B CA 1
ATOM 3821 C C . THR B 1 276 ? 7.848 22.131 34.960 1.00 45.66 276 THR B C 1
ATOM 3822 O O . THR B 1 276 ? 8.815 22.376 34.234 1.00 50.71 276 THR B O 1
ATOM 3826 N N . ILE B 1 277 ? 7.386 22.981 35.875 1.00 51.15 277 ILE B N 1
ATOM 3827 C CA . ILE B 1 277 ? 8.008 24.284 36.111 1.00 49.99 277 ILE B CA 1
ATOM 3828 C C . ILE B 1 277 ? 8.901 24.265 37.348 1.00 51.56 277 ILE B C 1
ATOM 3829 O O . ILE B 1 277 ? 8.508 23.785 38.411 1.00 48.04 277 ILE B O 1
ATOM 3834 N N . LYS B 1 278 ? 10.107 24.798 37.200 1.00 51.92 278 LYS B N 1
ATOM 3835 C CA . LYS B 1 278 ? 11.065 24.849 38.292 1.00 58.37 278 LYS B CA 1
ATOM 3836 C C . LYS B 1 278 ? 11.935 26.090 38.149 1.00 54.84 278 LYS B C 1
ATOM 3837 O O . LYS B 1 278 ? 12.870 26.116 37.349 1.00 57.53 278 LYS B O 1
ATOM 3843 N N . GLY B 1 279 ? 11.621 27.118 38.930 1.00 52.96 279 GLY B N 1
ATOM 3844 C CA . GLY B 1 279 ? 12.269 28.406 38.780 1.00 49.16 279 GLY B CA 1
ATOM 3845 C C . GLY B 1 279 ? 11.553 29.184 37.700 1.00 60.45 279 GLY B C 1
ATOM 3846 O O . GLY B 1 279 ? 10.329 29.132 37.605 1.00 69.84 279 GLY B O 1
ATOM 3847 N N . ASN B 1 280 ? 12.313 29.902 36.882 1.00 64.38 280 ASN B N 1
ATOM 3848 C CA . ASN B 1 280 ? 11.750 30.602 35.733 1.00 63.83 280 ASN B CA 1
ATOM 3849 C C . ASN B 1 280 ? 11.677 29.673 34.528 1.00 53.52 280 ASN B C 1
ATOM 3850 O O . ASN B 1 280 ? 11.083 30.006 33.499 1.00 49.54 280 ASN B O 1
ATOM 3855 N N . ARG B 1 281 ? 12.284 28.500 34.673 1.00 49.71 281 ARG B N 1
ATOM 3856 C CA . ARG B 1 281 ? 12.413 27.549 33.579 1.00 46.26 281 ARG B CA 1
ATOM 3857 C C . ARG B 1 281 ? 11.377 26.438 33.682 1.00 52.27 281 ARG B C 1
ATOM 3858 O O . ARG B 1 281 ? 10.865 26.151 34.762 1.00 61.55 281 ARG B O 1
ATOM 3866 N N . PHE B 1 282 ? 11.076 25.812 32.550 1.00 45.21 282 PHE B N 1
ATOM 3867 C CA . PHE B 1 282 ? 10.210 24.639 32.535 1.00 36.28 282 PHE B CA 1
ATOM 3868 C C . PHE B 1 282 ? 10.702 23.625 31.512 1.00 40.79 282 PHE B C 1
ATOM 3869 O O . PHE B 1 282 ? 11.348 23.980 30.519 1.00 35.39 282 PHE B O 1
ATOM 3877 N N . ALA B 1 283 ? 10.400 22.356 31.761 1.00 47.23 283 ALA B N 1
ATOM 3878 C CA . ALA B 1 283 ? 10.864 21.285 30.882 1.00 41.08 283 ALA B CA 1
ATOM 3879 C C . ALA B 1 283 ? 9.952 20.070 30.952 1.00 48.05 283 ALA B C 1
ATOM 3880 O O . ALA B 1 283 ? 9.418 19.735 32.011 1.00 57.95 283 ALA B O 1
ATOM 3882 N N . GLY B 1 284 ? 9.774 19.413 29.814 1.00 41.38 284 GLY B N 1
ATOM 3883 C CA . GLY B 1 284 ? 8.924 18.247 29.751 1.00 37.75 284 GLY B CA 1
ATOM 3884 C C . GLY B 1 284 ? 8.789 17.688 28.354 1.00 35.25 284 GLY B C 1
ATOM 3885 O O . GLY B 1 284 ? 9.777 17.498 27.635 1.00 39.05 284 GLY B O 1
ATOM 3886 N N . SER B 1 285 ? 7.549 17.428 27.965 1.00 31.02 285 SER B N 1
ATOM 3887 C CA . SER B 1 285 ? 7.290 16.694 26.741 1.00 33.44 285 SER B CA 1
ATOM 3888 C C . SER B 1 285 ? 6.329 17.411 25.798 1.00 38.62 285 SER B C 1
ATOM 3889 O O . SER B 1 285 ? 5.423 18.139 26.236 1.00 35.74 285 SER B O 1
ATOM 3892 N N . ALA B 1 286 ? 6.551 17.197 24.502 1.00 32.61 286 ALA B N 1
ATOM 3893 C CA . ALA B 1 286 ? 5.586 17.538 23.465 1.00 30.08 286 ALA B CA 1
ATOM 3894 C C . ALA B 1 286 ? 4.935 16.239 22.998 1.00 37.47 286 ALA B C 1
ATOM 3895 O O . ALA B 1 286 ? 5.630 15.263 22.695 1.00 44.85 286 ALA B O 1
ATOM 3897 N N . ILE B 1 287 ? 3.605 16.222 22.945 1.00 28.85 287 ILE B N 1
ATOM 3898 C CA . ILE B 1 287 ? 2.871 15.004 22.623 1.00 21.78 287 ILE B CA 1
ATOM 3899 C C . ILE B 1 287 ? 2.137 15.150 21.296 1.00 28.51 287 ILE B C 1
ATOM 3900 O O . ILE B 1 287 ? 1.347 16.077 21.110 1.00 39.49 287 ILE B O 1
ATOM 3905 N N . ALA B 1 288 ? 2.402 14.230 20.375 1.00 26.81 288 ALA B N 1
ATOM 3906 C CA . ALA B 1 288 ? 1.753 14.252 19.068 1.00 21.26 288 ALA B CA 1
ATOM 3907 C C . ALA B 1 288 ? 0.305 13.771 19.167 1.00 31.99 288 ALA B C 1
ATOM 3908 O O . ALA B 1 288 ? 0.015 12.753 19.804 1.00 33.06 288 ALA B O 1
ATOM 3910 N N . LYS B 1 289 ? -0.596 14.507 18.524 1.00 30.44 289 LYS B N 1
ATOM 3911 C CA . LYS B 1 289 ? -2.027 14.235 18.607 1.00 24.27 289 LYS B CA 1
ATOM 3912 C C . LYS B 1 289 ? -2.487 13.183 17.601 1.00 31.98 289 LYS B C 1
ATOM 3913 O O . LYS B 1 289 ? -3.579 12.624 17.737 1.00 38.02 289 LYS B O 1
ATOM 3919 N N . ASN B 1 290 ? -1.657 12.909 16.597 1.00 40.64 290 ASN B N 1
ATOM 3920 C CA . ASN B 1 290 ? -2.044 11.986 15.536 1.00 48.80 290 ASN B CA 1
ATOM 3921 C C . ASN B 1 290 ? -1.315 10.639 15.588 1.00 62.92 290 ASN B C 1
ATOM 3922 O O . ASN B 1 290 ? -1.948 9.581 15.672 1.00 76.79 290 ASN B O 1
ATOM 3927 N N . THR B 1 291 ? 0.013 10.685 15.532 1.00 46.36 291 THR B N 1
ATOM 3928 C CA . THR B 1 291 ? 0.843 9.475 15.585 1.00 44.65 291 THR B CA 1
ATOM 3929 C C . THR B 1 291 ? 0.623 8.550 14.391 1.00 35.75 291 THR B C 1
ATOM 3930 O O . THR B 1 291 ? 1.170 7.450 14.340 1.00 46.55 291 THR B O 1
ATOM 3934 N N . LYS B 1 292 ? -0.168 9.000 13.427 1.00 27.86 292 LYS B N 1
ATOM 3935 C CA . LYS B 1 292 ? -0.408 8.212 12.227 1.00 38.95 292 LYS B CA 1
ATOM 3936 C C . LYS B 1 292 ? -0.009 8.965 10.950 1.00 42.08 292 LYS B C 1
ATOM 3937 O O . LYS B 1 292 ? -0.475 10.080 10.690 1.00 46.55 292 LYS B O 1
ATOM 3943 N N . SER B 1 293 ? 0.875 8.355 10.169 1.00 42.48 293 SER B N 1
ATOM 3944 C CA . SER B 1 293 ? 1.178 8.843 8.830 1.00 46.84 293 SER B CA 1
ATOM 3945 C C . SER B 1 293 ? 1.003 7.714 7.830 1.00 49.64 293 SER B C 1
ATOM 3946 O O . SER B 1 293 ? 1.504 6.604 8.029 1.00 50.86 293 SER B O 1
ATOM 3949 N N . SER B 1 294 ? 0.271 8.004 6.763 1.00 44.20 294 SER B N 1
ATOM 3950 C CA . SER B 1 294 ? 0.078 7.051 5.686 1.00 43.42 294 SER B CA 1
ATOM 3951 C C . SER B 1 294 ? 0.240 7.778 4.358 1.00 49.10 294 SER B C 1
ATOM 3952 O O . SER B 1 294 ? 0.489 8.982 4.331 1.00 53.27 294 SER B O 1
ATOM 3955 N N . PHE B 1 295 ? 0.102 7.049 3.259 1.00 42.91 295 PHE B N 1
ATOM 3956 C CA . PHE B 1 295 ? 0.217 7.649 1.942 1.00 37.15 295 PHE B CA 1
ATOM 3957 C C . PHE B 1 295 ? -0.952 8.595 1.662 1.00 50.34 295 PHE B C 1
ATOM 3958 O O . PHE B 1 295 ? -0.797 9.608 0.974 1.00 49.36 295 PHE B O 1
ATOM 3966 N N . LEU B 1 296 ? -2.122 8.258 2.199 1.00 54.46 296 LEU B N 1
ATOM 3967 C CA . LEU B 1 296 ? -3.316 9.078 2.009 1.00 50.27 296 LEU B CA 1
ATOM 3968 C C . LEU B 1 296 ? -3.569 9.972 3.220 1.00 56.04 296 LEU B C 1
ATOM 3969 O O . LEU B 1 296 ? -4.332 10.934 3.144 1.00 56.04 296 LEU B O 1
ATOM 3974 N N . GLU B 1 297 ? -2.915 9.646 4.331 1.00 63.05 297 GLU B N 1
ATOM 3975 C CA . GLU B 1 297 ? -2.872 10.520 5.495 1.00 66.07 297 GLU B CA 1
ATOM 3976 C C . GLU B 1 297 ? -1.420 10.694 5.934 1.00 57.73 297 GLU B C 1
ATOM 3977 O O . GLU B 1 297 ? -0.993 10.114 6.940 1.00 58.03 297 GLU B O 1
ATOM 3983 N N . PRO B 1 298 ? -0.649 11.483 5.169 1.00 51.29 298 PRO B N 1
ATOM 3984 C CA . PRO B 1 298 ? 0.751 11.747 5.519 1.00 42.36 298 PRO B CA 1
ATOM 3985 C C . PRO B 1 298 ? 0.833 12.740 6.662 1.00 37.99 298 PRO B C 1
ATOM 3986 O O . PRO B 1 298 ? -0.001 13.646 6.731 1.00 41.43 298 PRO B O 1
ATOM 3990 N N . ASN B 1 299 ? 1.825 12.577 7.534 1.00 35.48 299 ASN B N 1
ATOM 3991 C CA . ASN B 1 299 ? 1.922 13.390 8.734 1.00 40.97 299 ASN B CA 1
ATOM 3992 C C . ASN B 1 299 ? 3.360 13.548 9.226 1.00 45.30 299 ASN B C 1
ATOM 3993 O O . ASN B 1 299 ? 3.979 12.577 9.674 1.00 43.18 299 ASN B O 1
ATOM 3998 N N . PHE B 1 300 ? 3.872 14.776 9.151 1.00 45.05 300 PHE B N 1
ATOM 3999 C CA . PHE B 1 300 ? 5.194 15.106 9.665 1.00 36.97 300 PHE B CA 1
ATOM 4000 C C . PHE B 1 300 ? 5.268 14.958 11.181 1.00 46.03 300 PHE B C 1
ATOM 4001 O O . PHE B 1 300 ? 6.352 14.783 11.748 1.00 55.88 300 PHE B O 1
ATOM 4009 N N . PHE B 1 301 ? 4.111 15.032 11.831 1.00 48.57 301 PHE B N 1
ATOM 4010 C CA . PHE B 1 301 ? 4.039 15.247 13.272 1.00 42.47 301 PHE B CA 1
ATOM 4011 C C . PHE B 1 301 ? 3.479 14.040 14.027 1.00 45.57 301 PHE B C 1
ATOM 4012 O O . PHE B 1 301 ? 2.538 14.168 14.817 1.00 39.50 301 PHE B O 1
ATOM 4020 N N . ASN B 1 302 ? 4.074 12.872 13.786 1.00 48.42 302 ASN B N 1
ATOM 4021 C CA . ASN B 1 302 ? 3.610 11.617 14.379 1.00 43.53 302 ASN B CA 1
ATOM 4022 C C . ASN B 1 302 ? 4.429 11.151 15.584 1.00 47.97 302 ASN B C 1
ATOM 4023 O O . ASN B 1 302 ? 4.115 10.128 16.193 1.00 56.47 302 ASN B O 1
ATOM 4028 N N . LYS B 1 303 ? 5.479 11.892 15.923 1.00 45.19 303 LYS B N 1
ATOM 4029 C CA . LYS B 1 303 ? 6.334 11.514 17.043 1.00 38.35 303 LYS B CA 1
ATOM 4030 C C . LYS B 1 303 ? 6.328 12.569 18.139 1.00 34.95 303 LYS B C 1
ATOM 4031 O O . LYS B 1 303 ? 6.292 13.771 17.859 1.00 34.14 303 LYS B O 1
ATOM 4037 N N . ASN B 1 304 ? 6.370 12.109 19.384 1.00 35.92 304 ASN B N 1
ATOM 4038 C CA . ASN B 1 304 ? 6.516 12.997 20.524 1.00 38.26 304 ASN B CA 1
ATOM 4039 C C . ASN B 1 304 ? 7.921 13.558 20.609 1.00 42.43 304 ASN B C 1
ATOM 4040 O O . ASN B 1 304 ? 8.813 13.166 19.850 1.00 42.60 304 ASN B O 1
ATOM 4045 N N . ALA B 1 305 ? 8.099 14.488 21.539 1.00 41.95 305 ALA B N 1
ATOM 4046 C CA . ALA B 1 305 ? 9.409 14.827 22.058 1.00 37.46 305 ALA B CA 1
ATOM 4047 C C . ALA B 1 305 ? 9.316 14.557 23.557 1.00 44.51 305 ALA B C 1
ATOM 4048 O O . ALA B 1 305 ? 9.111 15.472 24.357 1.00 47.62 305 ALA B O 1
ATOM 4050 N N . ASP B 1 306 ? 9.430 13.284 23.929 1.00 50.13 306 ASP B N 1
ATOM 4051 C CA . ASP B 1 306 ? 9.296 12.876 25.322 1.00 39.32 306 ASP B CA 1
ATOM 4052 C C . ASP B 1 306 ? 10.502 13.352 26.119 1.00 39.67 306 ASP B C 1
ATOM 4053 O O . ASP B 1 306 ? 11.637 12.950 25.848 1.00 42.02 306 ASP B O 1
ATOM 4058 N N . ASN B 1 307 ? 10.253 14.219 27.093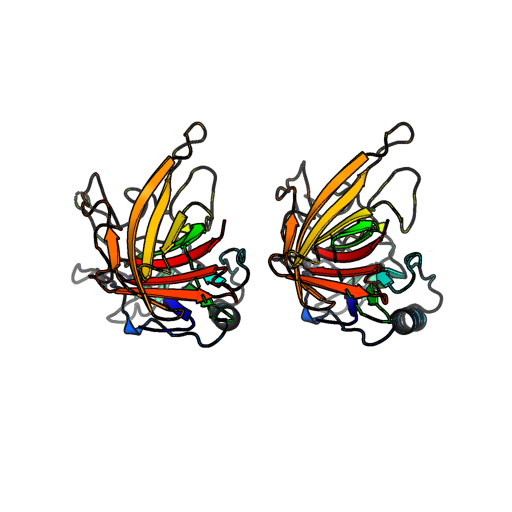 1.00 36.05 307 ASN B N 1
ATOM 4059 C CA . ASN B 1 307 ? 11.335 14.788 27.878 1.00 40.43 307 ASN B CA 1
ATOM 4060 C C . ASN B 1 307 ? 12.370 15.447 26.985 1.00 42.37 307 ASN B C 1
ATOM 4061 O O . ASN B 1 307 ? 13.568 15.356 27.250 1.00 45.12 307 ASN B O 1
ATOM 4066 N N . ARG B 1 308 ? 11.903 16.086 25.916 1.00 41.01 308 ARG B N 1
ATOM 4067 C CA . ARG B 1 308 ? 12.788 16.766 24.977 1.00 36.14 308 ARG B CA 1
ATOM 4068 C C . ARG B 1 308 ? 12.247 18.149 24.630 1.00 45.37 308 ARG B C 1
ATOM 4069 O O . ARG B 1 308 ? 12.531 18.691 23.559 1.00 53.11 308 ARG B O 1
ATOM 4077 N N . LEU B 1 309 ? 11.463 18.712 25.545 1.00 43.53 309 LEU B N 1
ATOM 4078 C CA . LEU B 1 309 ? 10.982 20.081 25.408 1.00 27.27 309 LEU B CA 1
ATOM 4079 C C . LEU B 1 309 ? 11.500 20.919 26.574 1.00 33.35 309 LEU B C 1
ATOM 4080 O O . LEU B 1 309 ? 11.431 20.492 27.727 1.00 38.03 309 LEU B O 1
ATOM 4085 N N . GLU B 1 310 ? 12.025 22.106 26.274 1.00 28.31 310 GLU B N 1
ATOM 4086 C CA . GLU B 1 310 ? 12.532 22.999 27.312 1.00 31.65 310 GLU B CA 1
ATOM 4087 C C . GLU B 1 310 ? 12.130 24.434 27.011 1.00 34.63 310 GLU B C 1
ATOM 4088 O O . GLU B 1 310 ? 11.816 24.768 25.870 1.00 36.21 310 GLU B O 1
ATOM 4094 N N . GLY B 1 311 ? 12.138 25.285 28.031 1.00 41.68 311 GLY B N 1
ATOM 4095 C CA . GLY B 1 311 ? 11.797 26.681 27.832 1.00 40.88 311 GLY B CA 1
ATOM 4096 C C . GLY B 1 311 ? 11.793 27.486 29.114 1.00 39.74 311 GLY B C 1
ATOM 4097 O O . GLY B 1 311 ? 12.226 27.012 30.168 1.00 39.10 311 GLY B O 1
ATOM 4098 N N . GLY B 1 312 ? 11.314 28.721 29.024 1.00 38.01 312 GLY B N 1
ATOM 4099 C CA . GLY B 1 312 ? 11.272 29.584 30.184 1.00 43.41 312 GLY B CA 1
ATOM 4100 C C . GLY B 1 312 ? 10.319 30.754 30.075 1.00 39.55 312 GLY B C 1
ATOM 4101 O O . GLY B 1 312 ? 9.766 31.041 29.001 1.00 34.64 312 GLY B O 1
ATOM 4102 N N . PHE B 1 313 ? 10.145 31.429 31.209 1.00 40.51 313 PHE B N 1
ATOM 4103 C CA . PHE B 1 313 ? 9.341 32.638 31.291 1.00 46.22 313 PHE B CA 1
ATOM 4104 C C . PHE B 1 313 ? 10.262 33.849 31.312 1.00 45.60 313 PHE B C 1
ATOM 4105 O O . PHE B 1 313 ? 11.195 33.923 32.114 1.00 52.40 313 PHE B O 1
ATOM 4113 N N . TYR B 1 314 ? 10.010 34.792 30.418 1.00 41.24 314 TYR B N 1
ATOM 4114 C CA . TYR B 1 314 ? 10.758 36.037 30.418 1.00 45.45 314 TYR B CA 1
ATOM 4115 C C . TYR B 1 314 ? 9.796 37.182 30.717 1.00 46.68 314 TYR B C 1
ATOM 4116 O O . TYR B 1 314 ? 8.592 37.088 30.442 1.00 42.57 314 TYR B O 1
ATOM 4125 N N . GLY B 1 315 ? 10.327 38.262 31.277 1.00 43.68 315 GLY B N 1
ATOM 4126 C CA . GLY B 1 315 ? 9.490 39.304 31.833 1.00 54.04 315 GLY B CA 1
ATOM 4127 C C . GLY B 1 315 ? 9.540 39.232 33.348 1.00 68.71 315 GLY B C 1
ATOM 4128 O O . GLY B 1 315 ? 9.800 38.173 33.918 1.00 71.14 315 GLY B O 1
ATOM 4129 N N . GLU B 1 316 ? 9.286 40.359 34.003 1.00 70.91 316 GLU B N 1
ATOM 4130 C CA . GLU B 1 316 ? 9.441 40.456 35.448 1.00 70.06 316 GLU B CA 1
ATOM 4131 C C . GLU B 1 316 ? 8.333 39.710 36.194 1.00 66.73 316 GLU B C 1
ATOM 4132 O O . GLU B 1 316 ? 8.523 39.280 37.334 1.00 65.12 316 GLU B O 1
ATOM 4138 N N . ASN B 1 317 ? 7.180 39.568 35.544 1.00 64.90 317 ASN B N 1
ATOM 4139 C CA . ASN B 1 317 ? 6.044 38.856 36.111 1.00 63.39 317 ASN B CA 1
ATOM 4140 C C . ASN B 1 317 ? 5.624 37.690 35.228 1.00 59.10 317 ASN B C 1
ATOM 4141 O O . ASN B 1 317 ? 4.424 37.456 35.042 1.00 54.96 317 ASN B O 1
ATOM 4146 N N . ALA B 1 318 ? 6.602 36.978 34.674 1.00 51.03 318 ALA B N 1
ATOM 4147 C CA . ALA B 1 318 ? 6.321 35.877 33.765 1.00 42.93 318 ALA B CA 1
ATOM 4148 C C . ALA B 1 318 ? 5.396 36.337 32.637 1.00 36.17 318 ALA B C 1
ATOM 4149 O O . ALA B 1 318 ? 4.562 35.576 32.146 1.00 29.14 318 ALA B O 1
ATOM 4151 N N . GLU B 1 319 ? 5.565 37.586 32.216 1.00 39.42 319 GLU B N 1
ATOM 4152 C CA . GLU B 1 319 ? 4.702 38.171 31.197 1.00 35.42 319 GLU B CA 1
ATOM 4153 C C . GLU B 1 319 ? 4.714 37.380 29.885 1.00 32.46 319 GLU B C 1
ATOM 4154 O O . GLU B 1 319 ? 3.716 37.349 29.168 1.00 32.49 319 GLU B O 1
ATOM 4160 N N . GLU B 1 320 ? 5.841 36.744 29.573 1.00 37.46 320 GLU B N 1
ATOM 4161 C CA . GLU B 1 320 ? 5.958 35.969 28.339 1.00 41.83 320 GLU B CA 1
ATOM 4162 C C . GLU B 1 320 ? 6.669 34.636 28.570 1.00 45.72 320 GLU B C 1
ATOM 4163 O O . GLU B 1 320 ? 7.236 34.393 29.639 1.00 42.51 320 GLU B O 1
ATOM 4169 N N . LEU B 1 321 ? 6.630 33.776 27.557 1.00 48.55 321 LEU B N 1
ATOM 4170 C CA . LEU B 1 321 ? 7.326 32.498 27.616 1.00 44.14 321 LEU B CA 1
ATOM 4171 C C . LEU B 1 321 ? 7.804 32.084 26.231 1.00 48.49 321 LEU B C 1
ATOM 4172 O O . LEU B 1 321 ? 7.217 32.464 25.216 1.00 47.61 321 LEU B O 1
ATOM 4177 N N . ALA B 1 322 ? 8.875 31.302 26.192 1.00 44.37 322 ALA B N 1
ATOM 4178 C CA . ALA B 1 322 ? 9.373 30.795 24.923 1.00 44.24 322 ALA B CA 1
ATOM 4179 C C . ALA B 1 322 ? 10.220 29.558 25.162 1.00 48.49 322 ALA B C 1
ATOM 4180 O O . ALA B 1 322 ? 10.741 29.356 26.259 1.00 45.90 322 ALA B O 1
ATOM 4182 N N . GLY B 1 323 ? 10.344 28.724 24.135 1.00 45.61 323 GLY B N 1
ATOM 4183 C CA . GLY B 1 323 ? 11.088 27.484 24.266 1.00 38.15 323 GLY B CA 1
ATOM 4184 C C . GLY B 1 323 ? 11.164 26.698 22.971 1.00 36.04 323 GLY B C 1
ATOM 4185 O O . GLY B 1 323 ? 10.784 27.191 21.908 1.00 34.65 323 GLY B O 1
ATOM 4186 N N . LYS B 1 324 ? 11.653 25.465 23.070 1.00 24.51 324 LYS B N 1
ATOM 4187 C CA . LYS B 1 324 ? 11.883 24.614 21.915 1.00 18.48 324 LYS B CA 1
ATOM 4188 C C . LYS B 1 324 ? 11.680 23.165 22.305 1.00 30.91 324 LYS B C 1
ATOM 4189 O O . LYS B 1 324 ? 11.665 22.822 23.484 1.00 38.52 324 LYS B O 1
ATOM 4195 N N . PHE B 1 325 ? 11.526 22.312 21.305 1.00 31.08 325 PHE B N 1
ATOM 4196 C CA . PHE B 1 325 ? 11.596 20.877 21.515 1.00 30.81 325 PHE B CA 1
ATOM 4197 C C . PHE B 1 325 ? 12.061 20.207 20.228 1.00 34.38 325 PHE B C 1
ATOM 4198 O O . PHE B 1 325 ? 11.904 20.759 19.131 1.00 33.37 325 PHE B O 1
ATOM 4206 N N . LEU B 1 326 ? 12.667 19.036 20.375 1.00 30.98 326 LEU B N 1
ATOM 4207 C CA . LEU B 1 326 ? 13.106 18.251 19.236 1.00 29.09 326 LEU B CA 1
ATOM 4208 C C . LEU B 1 326 ? 12.640 16.821 19.432 1.00 34.34 326 LEU B C 1
ATOM 4209 O O . LEU B 1 326 ? 12.890 16.211 20.479 1.00 31.31 326 LEU B O 1
ATOM 4214 N N . THR B 1 327 ? 11.956 16.292 18.426 1.00 32.82 327 THR B N 1
ATOM 4215 C CA . THR B 1 327 ? 11.282 15.010 18.559 1.00 28.02 327 THR B CA 1
ATOM 4216 C C . THR B 1 327 ? 12.223 13.826 18.822 1.00 34.06 327 THR B C 1
ATOM 4217 O O . THR B 1 327 ? 13.449 13.937 18.695 1.00 35.04 327 THR B O 1
ATOM 4221 N N . ASN B 1 328 ? 11.623 12.695 19.189 1.00 40.51 328 ASN B N 1
ATOM 4222 C CA . ASN B 1 328 ? 12.360 11.490 19.558 1.00 35.19 328 ASN B CA 1
ATOM 4223 C C . ASN B 1 328 ? 13.252 10.954 18.445 1.00 37.25 328 ASN B C 1
ATOM 4224 O O . ASN B 1 328 ? 14.383 10.537 18.700 1.00 28.82 328 ASN B O 1
ATOM 4229 N N . ASP B 1 329 ? 12.739 10.960 17.216 1.00 40.31 329 ASP B N 1
ATOM 4230 C CA . ASP B 1 329 ? 13.492 10.462 16.066 1.00 33.65 329 ASP B CA 1
ATOM 4231 C C . ASP B 1 329 ? 14.065 11.600 15.230 1.00 39.98 329 ASP B C 1
ATOM 4232 O O . ASP B 1 329 ? 14.235 11.456 14.017 1.00 40.33 329 ASP B O 1
ATOM 4237 N N . ASN B 1 330 ? 14.351 12.727 15.880 1.00 43.66 330 ASN B N 1
ATOM 4238 C CA . ASN B 1 330 ? 14.990 13.862 15.224 1.00 34.77 330 ASN B CA 1
ATOM 4239 C C . ASN B 1 330 ? 14.295 14.248 13.919 1.00 33.67 330 ASN B C 1
ATOM 4240 O O . ASN B 1 330 ? 14.943 14.464 12.893 1.00 29.22 330 ASN B O 1
ATOM 4245 N N . SER B 1 331 ? 12.970 14.337 13.979 1.00 34.60 331 SER B N 1
ATOM 4246 C CA . SER B 1 331 ? 12.135 14.495 12.794 1.00 34.28 331 SER B CA 1
ATOM 4247 C C . SER B 1 331 ? 11.449 15.857 12.767 1.00 34.37 331 SER B C 1
ATOM 4248 O O . SER B 1 331 ? 11.092 16.362 11.697 1.00 34.74 331 SER B O 1
ATOM 4251 N N . VAL B 1 332 ? 11.245 16.441 13.945 1.00 29.60 332 VAL B N 1
ATOM 4252 C CA . VAL B 1 332 ? 10.727 17.799 14.029 1.00 35.93 332 VAL B CA 1
ATOM 4253 C C . VAL B 1 332 ? 11.434 18.618 15.100 1.00 35.21 332 VAL B C 1
ATOM 4254 O O . VAL B 1 332 ? 11.515 18.212 16.263 1.00 39.85 332 VAL B O 1
ATOM 4258 N N . PHE B 1 333 ? 11.948 19.773 14.697 1.00 25.63 333 PHE B N 1
ATOM 4259 C CA . PHE B 1 333 ? 12.444 20.744 15.653 1.00 25.96 333 PHE B CA 1
ATOM 4260 C C . PHE B 1 333 ? 11.498 21.936 15.664 1.00 28.56 333 PHE B C 1
ATOM 4261 O O . PHE B 1 333 ? 11.223 22.538 14.623 1.00 22.61 333 PHE B O 1
ATOM 4269 N N . ALA B 1 334 ? 11.000 22.282 16.843 1.00 32.28 334 ALA B N 1
ATOM 4270 C CA . ALA B 1 334 ? 10.012 23.346 16.946 1.00 39.33 334 ALA B CA 1
ATOM 4271 C C . ALA B 1 334 ? 10.388 24.360 18.010 1.00 45.10 334 ALA B C 1
ATOM 4272 O O . ALA B 1 334 ? 10.988 24.020 19.030 1.00 52.00 334 ALA B O 1
ATOM 4274 N N . VAL B 1 335 ? 10.036 25.612 17.752 1.00 37.36 335 VAL B N 1
ATOM 4275 C CA . VAL B 1 335 ? 10.189 26.671 18.733 1.00 36.96 335 VAL B CA 1
ATOM 4276 C C . VAL B 1 335 ? 8.825 27.299 18.955 1.00 44.29 335 VAL B C 1
ATOM 4277 O O . VAL B 1 335 ? 7.970 27.272 18.071 1.00 37.98 335 VAL B O 1
ATOM 4281 N N . PHE B 1 336 ? 8.621 27.866 20.135 1.00 46.25 336 PHE B N 1
ATOM 4282 C CA . PHE B 1 336 ? 7.328 28.428 20.470 1.00 37.04 336 PHE B CA 1
ATOM 4283 C C . PHE B 1 336 ? 7.465 29.609 21.407 1.00 35.92 336 PHE B C 1
ATOM 4284 O O . PHE B 1 336 ? 8.438 29.728 22.156 1.00 39.29 336 PHE B O 1
ATOM 4292 N N . ALA B 1 337 ? 6.475 30.487 21.351 1.00 41.42 337 ALA B N 1
ATOM 4293 C CA . ALA B 1 337 ? 6.419 31.632 22.241 1.00 41.60 337 ALA B CA 1
ATOM 4294 C C . ALA B 1 337 ? 4.964 31.936 22.547 1.00 35.42 337 ALA B C 1
ATOM 4295 O O . ALA B 1 337 ? 4.071 31.617 21.755 1.00 42.87 337 ALA B O 1
ATOM 4297 N N . GLY B 1 338 ? 4.734 32.541 23.704 1.00 37.64 338 GLY B N 1
ATOM 4298 C CA . GLY B 1 338 ? 3.400 32.925 24.115 1.00 42.17 338 GLY B CA 1
ATOM 4299 C C . GLY B 1 338 ? 3.475 34.102 25.061 1.00 43.96 338 GLY B C 1
ATOM 4300 O O . GLY B 1 338 ? 4.534 34.378 25.635 1.00 37.13 338 GLY B O 1
ATOM 4301 N N . LYS B 1 339 ? 2.352 34.800 25.218 1.00 55.44 339 LYS B N 1
ATOM 4302 C CA . LYS B 1 339 ? 2.266 35.923 26.149 1.00 54.05 339 LYS B CA 1
ATOM 4303 C C . LYS B 1 339 ? 0.867 36.013 26.754 1.00 46.36 339 LYS B C 1
ATOM 4304 O O . LYS B 1 339 ? -0.114 35.572 26.148 1.00 39.65 339 LYS B O 1
ATOM 4310 N N . GLN B 1 340 ? 0.785 36.607 27.940 1.00 40.72 340 GLN B N 1
ATOM 4311 C CA . GLN B 1 340 ? -0.434 36.565 28.741 1.00 50.94 340 GLN B CA 1
ATOM 4312 C C . GLN B 1 340 ? -1.662 37.231 28.110 1.00 54.86 340 GLN B C 1
ATOM 4313 O O . GLN B 1 340 ? -1.563 37.999 27.147 1.00 57.94 340 GLN B O 1
ATOM 4319 N N . ASP B 1 341 ? -2.820 36.926 28.691 1.00 50.11 341 ASP B N 1
ATOM 4320 C CA . ASP B 1 341 ? -4.100 37.430 28.211 1.00 52.59 341 ASP B CA 1
ATOM 4321 C C . ASP B 1 341 ? -4.734 38.346 29.266 1.00 51.27 341 ASP B C 1
ATOM 4322 O O . ASP B 1 341 ? -4.591 39.580 29.228 1.00 50.20 341 ASP B O 1
#

CATH classification: 2.40.128.250 (+1 more: 2.40.160.90)

Foldseek 3Di:
DDAQKKKAWWDFAWAADPPVGDGLGFWFFADPVRIGGDPDDCVVVVVVVQCVVVPPFDKDWDDDDDDFKDWTKMWTDQDQVAWDWDDPVHDNTTIAGPIIMMTMIGGHAFAQKFKWKDFKKKWFIAGQFDAPVTGQADDLQQFAGCDRHGITHMPQRRDAPPDDDRDDDQKIKIWIDHVPVQKIKIWIWGFHAPYDVGDGDIDTAWIDTWGHDGQKIWFKIHGPPLDAHSNRHDLRNFMQGRFWIWGAHDHVSQKIKTWGATPRSTMIMIDMIGTD/DAQKKKAWWDFAWAADPPVGDGLGFWFFADPVRIGGDPDDCVVVVVVVQCVVVPPFDKDWDDDDDDFKDWTKMWTDQDQVAWDWDDPVHDNTTIAGPIIMMTMIGGHAFAQKFKWKDFKKKWFIAGQPDAVGQADDLQQFAGCDRHGITHMPQRRDAPPDDDRDDDQKIKIWMDHVPVQKIKIWIWGFHAPYDVGDGDIDTAWIDTWGHDGQKIWFKTHGPPLDAHSNRHDLRNFMQGRFWIWGAHDHVSQKIKTWGATPRSTMIMIDMIGTD

B-factor: mean 42.11, std 14.25, range [7.42, 123.29]